Protein AF-A0A7C3MM59-F1 (afdb_monomer)

Foldseek 3Di:
DDPPPPPPPDDFWKKKKKWFALVQAPVSWIKIKIFGWAALLQAKFKDWDAKDADDPQDWDDAFFDIDGDDRIWFTWMAIDGQNGPFGQWIATQLQKIKHKAFAAWPDDADQGFHALRSLRRQLRGQDSFLVRSLVRSLVRCQPTWFHHAPHDPDTHGGWMWMWMHANHWIWTWGDDGSWIFIATDDGMAMFMHADDQFLDTDDIDPCNPVVLVVVVLDVPPDRGTNRSSIHDPDPQPSLGPVQRVLLCVQNPDDHGHDPVSSLQQQQDLDPCRNQADLADPPPDSSRDYSAHQHPIKSQKIWMWTHHDPVQLFFTWIQIWGITSSLTATATDGSLADADVLSNDDDSDQDPSHLNSLVSVLSVLCSVPRVPQSVLSCVLRVVLNVVRVVVSVVLRVVLSPPDDPVSRVSRHVSNNVSVVSSSVSSVVSVVSSVVVD

Sequence (436 aa):
MMTRARADRNTLLGCDTAVVLAPHTRTGATLLAKNSDRPPLECQPLFHAPHRKHRAGSTVHCQYIEIPEAAETAALVGSRPYWLWGFEHGVNEYGVAIGNEAVLTRDELPPVGLLGMDLVRLGLERGRTAREAVETIGELIEHYGQGGSGAHDLDFRYSGGFIIADYAEAYVLESSYRQWVARRVEQCSSISNRLTIGTAYDLASPDVRDYARERGWWDGKEPFDFAAVYSTDASDPLFACARLERSREFISRRGPRGLREMFAMLRDHYESGEIPLIAAPAGSAKSFSLCMHAIQATTASMVAELPDPQSGAPVVMWACLGAPCTGVYFPLYPDALLPPALGVGGERPSHKSPWWRMKEIQDRVAHAPERLAPLVWKHLRPLENAMLEQAAELAERVRSLKGEQRRATLSRFMAQNMVRVMREIARVEATLSNAA

Secondary structure (DSSP, 8-state):
--------------EEEEEE-GGGBSSSSEEEEEEEEE-TT----EEEE--EE--TT-EEE-SS-EEEPPSEE--EEEE--TT-SS-SEEEETTS-EEEEEEE-BSSPPPSSSB-HHHHHHHHHHH-SSHHHHHHHHHHHHHHH-B-S-SSSSS----EEEEEEE-SS-EEEEEEETTEEEEEE-SSEEEE-SS----S--SEE-TTHHHHHHHTTS--SSS---HHHHHB-S-SSGGGHHHHHHHHHHHHHSSS-B-HHHHHHHHT--GGGTTSPPSSPPTT-GGGS-SS-BSSSEEEEEEEEEE--GGG-PPPEEEEEES-GGG---EEE-TTSPPPGGGG---SS--TT-HHHHHHHHHHHHTTSHHHHHHHHHHHHHHHHHHHHHHHHHHHHHHTT--HHHHHHHHHHHHHHHHHHHHHHHHHHHHHHHHH-

Mean predicted aligned error: 4.65 Å

Nearest PDB structures (foldseek):
  5img-assembly1_C  TM=8.308E-01  e=2.124E-19  Companilactobacillus farciminis KCTC 3681 = DSM 20184
  5imh-assembly1_A  TM=7.920E-01  e=2.016E-19  Companilactobacillus farciminis KCTC 3681 = DSM 20184
  4wl2-assembly4_E  TM=5.584E-01  e=6.808E-07  Pectobacterium atrosepticum SCRI1043

Structure (mmCIF, N/CA/C/O backbone):
data_AF-A0A7C3MM59-F1
#
_entry.id   AF-A0A7C3MM59-F1
#
loop_
_atom_site.group_PDB
_atom_site.id
_atom_site.type_symbol
_atom_site.label_atom_id
_atom_site.label_alt_id
_atom_site.label_comp_id
_atom_site.label_asym_id
_atom_site.label_entity_id
_atom_site.label_seq_id
_atom_site.pdbx_PDB_ins_code
_atom_site.Cartn_x
_atom_site.Cartn_y
_atom_site.Cartn_z
_atom_site.occupancy
_atom_site.B_iso_or_equiv
_atom_site.auth_seq_id
_atom_site.auth_comp_id
_atom_site.auth_asym_id
_atom_site.auth_atom_id
_atom_site.pdbx_PDB_model_num
ATOM 1 N N . MET A 1 1 ? 20.698 34.422 6.260 1.00 29.67 1 MET A N 1
ATOM 2 C CA . MET A 1 1 ? 20.821 34.349 4.788 1.00 29.67 1 MET A CA 1
ATOM 3 C C . MET A 1 1 ? 21.630 33.097 4.468 1.00 29.67 1 MET A C 1
ATOM 5 O O . MET A 1 1 ? 22.834 33.167 4.290 1.00 29.67 1 MET A O 1
ATOM 9 N N . MET A 1 2 ? 20.984 31.931 4.564 1.00 26.09 2 MET A N 1
ATOM 10 C CA . MET A 1 2 ? 21.615 30.630 4.330 1.00 26.09 2 MET A CA 1
ATOM 11 C C . MET A 1 2 ? 21.508 30.305 2.845 1.00 26.09 2 MET A C 1
ATOM 13 O O . MET A 1 2 ? 20.418 30.289 2.272 1.00 26.09 2 MET A O 1
ATOM 17 N N . THR A 1 3 ? 22.659 30.097 2.225 1.00 24.69 3 THR A N 1
ATOM 18 C CA . THR A 1 3 ? 22.816 29.575 0.876 1.00 24.69 3 THR A CA 1
ATOM 19 C C . THR A 1 3 ? 22.104 28.228 0.779 1.00 24.69 3 THR A C 1
ATOM 21 O O . THR A 1 3 ? 22.528 27.233 1.359 1.00 24.69 3 THR A O 1
ATOM 24 N N . ARG A 1 4 ? 20.979 28.216 0.052 1.00 31.64 4 ARG A N 1
ATOM 25 C CA . ARG A 1 4 ? 20.306 27.006 -0.423 1.00 31.64 4 ARG A CA 1
ATOM 26 C C . ARG A 1 4 ? 21.309 26.210 -1.254 1.00 31.64 4 ARG A C 1
ATOM 28 O O . ARG A 1 4 ? 21.476 26.486 -2.441 1.00 31.64 4 ARG A O 1
ATOM 35 N N . ALA A 1 5 ? 21.975 25.239 -0.637 1.00 29.53 5 ALA A N 1
ATOM 36 C CA . ALA A 1 5 ? 22.574 24.152 -1.385 1.00 29.53 5 ALA A CA 1
ATOM 37 C C . ALA A 1 5 ? 21.434 23.508 -2.182 1.00 29.53 5 ALA A C 1
ATOM 39 O O . ALA A 1 5 ? 20.448 23.038 -1.610 1.00 29.53 5 ALA A O 1
ATOM 40 N N . ARG A 1 6 ? 21.518 23.597 -3.511 1.00 29.56 6 ARG A N 1
ATOM 41 C CA . ARG A 1 6 ? 20.706 22.796 -4.421 1.00 29.56 6 ARG A CA 1
ATOM 42 C C . ARG A 1 6 ? 21.032 21.339 -4.095 1.00 29.56 6 ARG A C 1
ATOM 44 O O . ARG A 1 6 ? 22.025 20.823 -4.586 1.00 29.56 6 ARG A O 1
ATOM 51 N N . ALA A 1 7 ? 20.248 20.715 -3.218 1.00 31.73 7 ALA A N 1
ATOM 52 C CA . ALA A 1 7 ? 20.138 19.268 -3.215 1.00 31.73 7 ALA A CA 1
ATOM 53 C C . ALA A 1 7 ? 19.715 18.891 -4.636 1.00 31.73 7 ALA A C 1
ATOM 55 O O . ALA A 1 7 ? 18.755 19.477 -5.154 1.00 31.73 7 ALA A O 1
ATOM 56 N N . ASP A 1 8 ? 20.480 18.017 -5.285 1.00 33.28 8 ASP A N 1
ATOM 57 C CA . ASP A 1 8 ? 20.110 17.465 -6.578 1.00 33.28 8 ASP A CA 1
ATOM 58 C C . ASP A 1 8 ? 18.658 16.996 -6.496 1.00 33.28 8 ASP A C 1
ATOM 60 O O . ASP A 1 8 ? 18.303 16.119 -5.713 1.00 33.28 8 ASP A O 1
ATOM 64 N N . ARG A 1 9 ? 17.796 17.635 -7.289 1.00 37.62 9 ARG A N 1
ATOM 65 C CA . ARG A 1 9 ? 16.359 17.343 -7.386 1.00 37.62 9 ARG A CA 1
ATOM 66 C C . ARG A 1 9 ? 16.088 16.034 -8.137 1.00 37.62 9 ARG A C 1
ATOM 68 O O . ARG A 1 9 ? 14.966 15.808 -8.578 1.00 37.62 9 ARG A O 1
ATOM 75 N N . ASN A 1 10 ? 17.108 15.194 -8.295 1.00 39.66 10 ASN A N 1
ATOM 76 C CA . ASN A 1 10 ? 17.026 13.957 -9.041 1.00 39.66 10 ASN A CA 1
ATOM 77 C C . ASN A 1 10 ? 16.714 12.785 -8.105 1.00 39.66 10 ASN A C 1
ATOM 79 O O . ASN A 1 10 ? 17.588 12.166 -7.508 1.00 39.66 10 ASN A O 1
ATOM 83 N N . THR A 1 11 ? 15.414 12.492 -8.070 1.00 52.09 11 THR A N 1
ATOM 84 C CA . THR A 1 11 ? 14.905 11.150 -8.380 1.00 52.09 11 THR A CA 1
ATOM 85 C C . THR A 1 11 ? 15.127 10.065 -7.346 1.00 52.09 11 THR A C 1
ATOM 87 O O . THR A 1 11 ? 15.808 9.090 -7.630 1.00 52.09 11 THR A O 1
ATOM 90 N N . LEU A 1 12 ? 14.517 10.161 -6.169 1.00 54.75 12 LEU A N 1
ATOM 91 C CA . LEU A 1 12 ? 14.593 9.057 -5.220 1.00 54.75 12 LEU A CA 1
ATOM 92 C C . LEU A 1 12 ? 13.267 8.918 -4.465 1.00 54.75 12 LEU A C 1
ATOM 94 O O . LEU A 1 12 ? 12.901 9.764 -3.655 1.00 54.75 12 LEU A O 1
ATOM 98 N N . LEU A 1 13 ? 12.532 7.867 -4.818 1.00 61.72 13 LEU A N 1
ATOM 99 C CA . LEU A 1 13 ? 11.276 7.424 -4.224 1.00 61.72 13 LEU A CA 1
ATOM 100 C C . LEU A 1 13 ? 11.476 5.938 -3.957 1.00 61.72 13 LEU A C 1
ATOM 102 O O . LEU A 1 13 ? 11.539 5.162 -4.910 1.00 61.72 13 LEU A O 1
ATOM 106 N N . GLY A 1 14 ? 11.653 5.555 -2.698 1.00 73.12 14 GLY A N 1
ATOM 107 C CA . GLY A 1 14 ? 11.674 4.147 -2.328 1.00 73.12 14 GLY A CA 1
ATOM 108 C C . GLY A 1 14 ? 10.411 3.789 -1.545 1.00 73.12 14 GLY A C 1
ATOM 109 O O . GLY A 1 14 ? 9.818 4.642 -0.915 1.00 73.12 14 GLY A O 1
ATOM 110 N N . CYS A 1 15 ? 9.942 2.561 -1.598 1.00 90.69 15 CYS A N 1
ATOM 111 C CA . CYS A 1 15 ? 8.829 2.053 -0.820 1.00 90.69 15 CYS A CA 1
ATOM 112 C C . CYS A 1 15 ? 9.197 0.631 -0.404 1.00 90.69 15 CYS A C 1
ATOM 114 O O . CYS A 1 15 ? 9.923 -0.056 -1.118 1.00 90.69 15 CYS A O 1
ATOM 116 N N . ASP A 1 16 ? 8.659 0.169 0.719 1.00 95.38 16 ASP A N 1
ATOM 117 C CA . ASP A 1 16 ? 8.767 -1.238 1.102 1.00 95.38 16 ASP A CA 1
ATOM 118 C C . ASP A 1 16 ? 7.384 -1.767 1.444 1.00 95.38 16 ASP A C 1
ATOM 120 O O . ASP A 1 16 ? 6.620 -1.108 2.161 1.00 95.38 16 ASP A O 1
ATOM 124 N N . THR A 1 17 ? 7.095 -2.976 0.970 1.00 98.06 17 THR A N 1
ATOM 125 C CA . THR A 1 17 ? 5.897 -3.728 1.340 1.00 98.06 17 THR A CA 1
ATOM 126 C C . THR A 1 17 ? 6.287 -5.127 1.755 1.00 98.06 17 THR A C 1
ATOM 128 O O . THR A 1 17 ? 7.068 -5.785 1.074 1.00 98.06 17 THR A O 1
ATOM 131 N N . ALA A 1 18 ? 5.703 -5.610 2.848 1.00 98.44 18 ALA A N 1
ATOM 132 C CA . ALA A 1 18 ? 5.863 -6.983 3.289 1.00 98.44 18 ALA A CA 1
ATOM 133 C C . ALA A 1 18 ? 4.524 -7.616 3.658 1.00 98.44 18 ALA A C 1
ATOM 135 O O . ALA A 1 18 ? 3.590 -6.936 4.076 1.00 98.44 18 ALA A O 1
ATOM 136 N N . VAL A 1 19 ? 4.454 -8.938 3.556 1.00 98.69 19 VAL A N 1
ATOM 137 C CA . VAL A 1 19 ? 3.291 -9.733 3.949 1.00 98.69 19 VAL A CA 1
ATOM 138 C C . VAL A 1 19 ? 3.711 -10.947 4.759 1.00 98.69 19 VAL A C 1
ATOM 140 O O . VAL A 1 19 ? 4.769 -11.529 4.515 1.00 98.69 19 VAL A O 1
ATOM 143 N N . VAL A 1 20 ? 2.869 -11.335 5.713 1.00 98.50 20 VAL A N 1
ATOM 144 C CA . VAL A 1 20 ? 2.999 -12.554 6.516 1.00 98.50 20 VAL A CA 1
ATOM 145 C C . VAL A 1 20 ? 1.630 -13.221 6.579 1.00 98.50 20 VAL A C 1
ATOM 147 O O . VAL A 1 20 ? 0.671 -12.610 7.052 1.00 98.50 20 VAL A O 1
ATOM 150 N N . LEU A 1 21 ? 1.533 -14.453 6.084 1.00 98.31 21 LEU A N 1
ATOM 151 C CA . LEU A 1 21 ? 0.270 -15.185 6.000 1.00 98.31 21 LEU A CA 1
ATOM 152 C C . LEU A 1 21 ? -0.213 -15.656 7.374 1.00 98.31 21 LEU A C 1
ATOM 154 O O . LEU A 1 21 ? 0.590 -15.960 8.257 1.00 98.31 21 LEU A O 1
ATOM 158 N N . ALA A 1 22 ? -1.534 -15.763 7.520 1.00 97.88 22 ALA A N 1
ATOM 159 C CA . ALA A 1 22 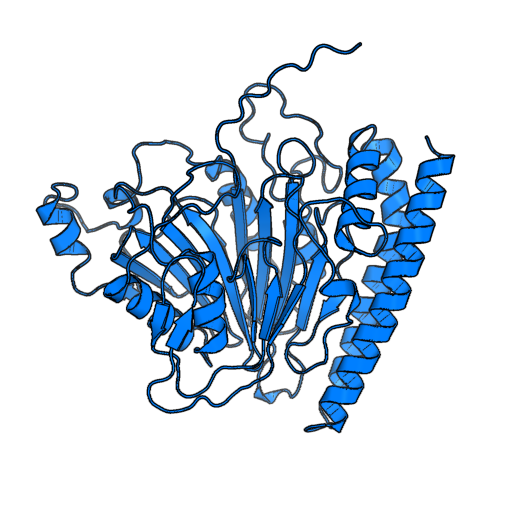? -2.241 -16.118 8.750 1.00 97.88 22 ALA A CA 1
ATOM 160 C C . ALA A 1 22 ? -1.614 -17.254 9.593 1.00 97.88 22 ALA A C 1
ATOM 162 O O . ALA A 1 22 ? -1.488 -17.071 10.806 1.00 97.88 22 ALA A O 1
ATOM 163 N N . PRO A 1 23 ? -1.159 -18.395 9.028 1.00 96.25 23 PRO A N 1
ATOM 164 C CA . PRO A 1 23 ? -0.547 -19.468 9.825 1.00 96.25 23 PRO A CA 1
ATOM 165 C C . PRO A 1 23 ? 0.750 -19.067 10.548 1.00 96.25 23 PRO A C 1
ATOM 167 O O . PRO A 1 23 ? 1.172 -19.741 11.488 1.00 96.25 23 PRO A O 1
ATOM 170 N N . HIS A 1 24 ? 1.390 -17.977 10.121 1.00 95.81 24 HIS A N 1
ATOM 171 C CA . HIS A 1 24 ? 2.663 -17.471 10.640 1.00 95.81 24 HIS A CA 1
ATOM 172 C C . HIS A 1 24 ? 2.495 -16.186 11.458 1.00 95.81 24 HIS A C 1
ATOM 174 O O . HIS A 1 24 ? 3.486 -15.537 11.815 1.00 95.81 24 HIS A O 1
ATOM 180 N N . THR A 1 25 ? 1.259 -15.815 11.793 1.00 96.88 25 THR A N 1
ATOM 181 C CA . THR A 1 25 ? 0.955 -14.645 12.621 1.00 96.88 25 THR A CA 1
ATOM 182 C C . THR A 1 25 ? 0.374 -15.038 13.974 1.00 96.88 25 THR A C 1
ATOM 184 O O . THR A 1 25 ? -0.118 -16.142 14.190 1.00 96.88 25 THR A O 1
ATOM 187 N N . ARG A 1 26 ? 0.470 -14.123 14.942 1.00 94.81 26 ARG A N 1
ATOM 188 C CA . ARG A 1 26 ? 0.041 -14.363 16.328 1.00 94.81 26 ARG A CA 1
ATOM 189 C C . ARG A 1 26 ? -1.481 -14.410 16.462 1.00 94.81 26 ARG A C 1
ATOM 191 O O . ARG A 1 26 ? -1.984 -15.101 17.340 1.00 94.81 26 ARG A O 1
ATOM 198 N N . THR A 1 27 ? -2.189 -13.647 15.633 1.00 92.62 27 THR A N 1
ATOM 199 C CA . THR A 1 27 ? -3.653 -13.521 15.669 1.00 92.62 27 THR A CA 1
ATOM 200 C C . THR A 1 27 ? -4.351 -14.478 14.707 1.00 92.62 27 THR A C 1
ATOM 202 O O . THR A 1 27 ? -5.573 -14.580 14.748 1.00 92.62 27 THR A O 1
ATOM 205 N N . GLY A 1 28 ? -3.601 -15.191 13.857 1.00 96.00 28 GLY A N 1
ATOM 206 C CA . GLY A 1 28 ? -4.176 -16.018 12.799 1.00 96.00 28 GLY A CA 1
ATOM 207 C C . GLY A 1 28 ? -4.802 -15.199 11.669 1.00 96.00 28 GLY A C 1
ATOM 208 O O . GLY A 1 28 ? -5.587 -15.744 10.907 1.00 96.00 28 GLY A O 1
ATOM 209 N N . ALA A 1 29 ? -4.494 -13.903 11.569 1.00 97.81 29 ALA A N 1
ATOM 210 C CA . ALA A 1 29 ? -4.872 -13.030 10.459 1.00 97.81 29 ALA A CA 1
ATOM 211 C C . ALA A 1 29 ? -3.665 -12.801 9.540 1.00 97.81 29 ALA A C 1
ATOM 213 O O . ALA A 1 29 ? -2.535 -12.720 10.026 1.00 97.81 29 ALA A O 1
ATOM 214 N N . THR A 1 30 ? -3.875 -12.666 8.233 1.00 98.81 30 THR A N 1
ATOM 215 C CA . THR A 1 30 ? -2.794 -12.259 7.322 1.00 98.81 30 THR A CA 1
ATOM 216 C C . THR A 1 30 ? -2.470 -10.785 7.554 1.00 98.81 30 THR A C 1
ATOM 218 O O . THR A 1 30 ? -3.370 -9.963 7.731 1.00 98.81 30 THR A O 1
ATOM 221 N N . LEU A 1 31 ? -1.179 -10.449 7.597 1.00 98.81 31 LEU A N 1
ATOM 222 C CA . LEU A 1 31 ? -0.695 -9.090 7.832 1.00 98.81 31 LEU A CA 1
ATOM 223 C C . LEU A 1 31 ? 0.030 -8.572 6.593 1.00 98.81 31 LEU A C 1
ATOM 225 O O . LEU A 1 31 ? 1.023 -9.174 6.192 1.00 98.81 31 LEU A O 1
ATOM 229 N N . LEU A 1 32 ? -0.411 -7.443 6.034 1.00 98.88 32 LEU A N 1
ATOM 230 C CA . LEU A 1 32 ? 0.298 -6.719 4.970 1.00 98.88 32 LEU A CA 1
ATOM 231 C C . LEU A 1 32 ? 0.741 -5.358 5.499 1.00 98.88 32 LEU A C 1
ATOM 233 O O . LEU A 1 32 ? -0.075 -4.603 6.007 1.00 98.88 32 LEU A O 1
ATOM 237 N N . ALA A 1 33 ? 2.020 -5.035 5.386 1.00 98.75 33 ALA A N 1
ATOM 238 C CA . ALA A 1 33 ? 2.631 -3.822 5.913 1.00 98.75 33 ALA A CA 1
ATOM 239 C C . ALA A 1 33 ? 3.287 -3.032 4.785 1.00 98.75 33 ALA A C 1
ATOM 241 O O . ALA A 1 33 ? 3.997 -3.628 3.980 1.00 98.75 33 ALA A O 1
ATOM 242 N N . LYS A 1 34 ? 3.090 -1.713 4.746 1.00 98.31 34 LYS A N 1
ATOM 243 C CA . LYS A 1 34 ? 3.653 -0.852 3.708 1.00 98.31 34 LYS A CA 1
ATOM 244 C C . LYS A 1 34 ? 4.087 0.513 4.224 1.00 98.31 34 LYS A C 1
ATOM 246 O O . LYS A 1 34 ? 3.311 1.190 4.894 1.00 98.31 34 LYS A O 1
ATOM 251 N N . ASN A 1 35 ? 5.269 0.949 3.795 1.00 97.75 35 ASN A N 1
ATOM 252 C CA . ASN A 1 35 ? 5.660 2.357 3.762 1.00 97.75 35 ASN A CA 1
ATOM 253 C C . ASN A 1 35 ? 5.582 2.894 2.328 1.00 97.75 35 ASN A C 1
ATOM 255 O O . ASN A 1 35 ? 5.996 2.233 1.373 1.00 97.75 35 ASN A O 1
ATOM 259 N N . SER A 1 36 ? 5.044 4.104 2.197 1.00 95.44 36 SER A N 1
ATOM 260 C CA . SER A 1 36 ? 5.027 4.884 0.963 1.00 95.44 36 SER A CA 1
ATOM 261 C C . SER A 1 36 ? 5.984 6.063 1.107 1.00 95.44 36 SER A C 1
ATOM 263 O O . SER A 1 36 ? 5.619 7.057 1.753 1.00 95.44 36 SER A O 1
ATOM 265 N N . ASP A 1 37 ? 7.179 5.991 0.509 1.00 92.88 37 ASP A N 1
ATOM 266 C CA . ASP A 1 37 ? 8.097 7.133 0.504 1.00 92.88 37 ASP A CA 1
ATOM 267 C C . ASP A 1 37 ? 7.927 7.960 -0.764 1.00 92.88 37 ASP A C 1
ATOM 269 O O . ASP A 1 37 ? 7.990 7.495 -1.907 1.00 92.88 37 ASP A O 1
ATOM 273 N N . ARG A 1 38 ? 7.626 9.231 -0.526 1.00 91.25 38 ARG A N 1
ATOM 274 C CA . ARG A 1 38 ? 7.250 10.206 -1.545 1.00 91.25 38 ARG A CA 1
ATOM 275 C C . ARG A 1 38 ? 7.969 11.528 -1.257 1.00 91.25 38 ARG A C 1
ATOM 277 O O . ARG A 1 38 ? 8.642 11.635 -0.220 1.00 91.25 38 ARG A O 1
ATOM 284 N N . PRO A 1 39 ? 7.882 12.553 -2.128 1.00 90.50 39 PRO A N 1
ATOM 285 C CA . PRO A 1 39 ? 8.452 13.856 -1.810 1.00 90.50 39 PRO A CA 1
ATOM 286 C C . PRO A 1 39 ? 7.933 14.344 -0.445 1.00 90.50 39 PRO A C 1
ATOM 288 O O . PRO A 1 39 ? 6.733 14.245 -0.193 1.00 90.50 39 PRO A O 1
ATOM 291 N N . PRO A 1 40 ? 8.781 14.891 0.450 1.00 89.75 40 PRO A N 1
ATOM 292 C CA . PRO A 1 40 ? 8.385 15.149 1.838 1.00 89.75 40 PRO A CA 1
ATOM 293 C C . PRO A 1 40 ? 7.151 16.038 2.024 1.00 89.75 40 PRO A C 1
ATOM 295 O O . PRO A 1 40 ? 6.497 15.963 3.056 1.00 89.75 40 PRO A O 1
ATOM 298 N N . LEU A 1 41 ? 6.838 16.900 1.055 1.00 91.75 41 LEU A N 1
ATOM 299 C CA . LEU A 1 41 ? 5.694 17.816 1.100 1.00 91.75 41 LEU A CA 1
ATOM 300 C C . LEU A 1 41 ? 4.448 17.265 0.389 1.00 91.75 41 LEU A C 1
ATOM 302 O O . LEU A 1 41 ? 3.453 17.971 0.246 1.00 91.75 41 LEU A O 1
ATOM 306 N N . GLU A 1 42 ? 4.484 16.012 -0.052 1.00 93.00 42 GLU A N 1
ATOM 307 C CA . GLU A 1 42 ? 3.364 15.378 -0.727 1.00 93.00 42 GLU A CA 1
ATOM 308 C C . GLU A 1 42 ? 2.393 14.782 0.293 1.00 93.00 42 GLU A C 1
ATOM 310 O O . GLU A 1 42 ? 2.519 13.644 0.742 1.00 93.00 42 GLU A O 1
ATOM 315 N N . CYS A 1 43 ? 1.421 15.605 0.685 1.00 95.56 43 CYS A N 1
ATOM 316 C CA . CYS A 1 43 ? 0.362 15.225 1.608 1.00 95.56 43 CYS A CA 1
ATOM 317 C C . CYS A 1 43 ? -0.399 13.981 1.127 1.00 95.56 43 CYS A C 1
ATOM 319 O O . CYS A 1 43 ? -0.777 13.908 -0.044 1.00 95.56 43 CYS A O 1
ATOM 321 N N . GLN A 1 44 ? -0.681 13.062 2.055 1.00 96.81 44 GLN A N 1
ATOM 322 C CA . GLN A 1 44 ? -1.373 11.797 1.795 1.00 96.81 44 GLN A CA 1
ATOM 323 C C . GLN A 1 44 ? -2.741 11.739 2.509 1.00 96.81 44 GLN A C 1
ATOM 325 O O . GLN A 1 44 ? -2.873 11.051 3.530 1.00 96.81 44 GLN A O 1
ATOM 330 N N . PRO A 1 45 ? -3.765 12.501 2.070 1.00 97.25 45 PRO A N 1
ATOM 331 C CA . PRO A 1 45 ? -5.108 12.371 2.628 1.00 97.25 45 PRO A CA 1
ATOM 332 C C . PRO A 1 45 ? -5.655 10.956 2.409 1.00 97.25 45 PRO A C 1
ATOM 334 O O . PRO A 1 45 ? -5.441 10.331 1.370 1.00 97.25 45 PRO A O 1
ATOM 337 N N . LEU A 1 46 ? -6.405 10.460 3.390 1.00 98.19 46 LEU A N 1
ATOM 338 C CA . LEU A 1 46 ? -7.091 9.182 3.263 1.00 98.19 46 LEU A CA 1
ATOM 339 C C . LEU A 1 46 ? -8.362 9.353 2.440 1.00 98.19 46 LEU A C 1
ATOM 341 O O . LEU A 1 46 ? -9.082 10.347 2.559 1.00 98.19 46 LEU A O 1
ATOM 345 N N . PHE A 1 47 ? -8.657 8.348 1.632 1.00 97.94 47 PHE A N 1
ATOM 346 C CA . PHE A 1 47 ? -9.838 8.308 0.794 1.00 97.94 47 PHE A CA 1
ATOM 347 C C . PHE A 1 47 ? -10.666 7.068 1.112 1.00 97.94 47 PHE A C 1
ATOM 349 O O . PHE A 1 47 ? -10.130 5.992 1.370 1.00 97.94 47 PHE A O 1
ATOM 356 N N . HIS A 1 48 ? -11.985 7.236 1.093 1.00 97.31 48 HIS A N 1
ATOM 357 C CA . HIS A 1 48 ? -12.959 6.165 1.251 1.00 97.31 48 HIS A CA 1
ATOM 358 C C . HIS A 1 48 ? -13.959 6.237 0.105 1.00 97.31 48 HIS A C 1
ATOM 360 O O . HIS A 1 48 ? -14.467 7.316 -0.212 1.00 97.31 48 HIS A O 1
ATOM 366 N N . ALA A 1 49 ? -14.247 5.085 -0.490 1.00 95.69 49 ALA A N 1
ATOM 367 C CA . ALA A 1 49 ? -15.346 4.920 -1.427 1.00 95.69 49 ALA A CA 1
ATOM 368 C C . ALA A 1 49 ? -16.314 3.876 -0.868 1.00 95.69 49 ALA A C 1
ATOM 370 O O . ALA A 1 49 ? -15.869 2.834 -0.389 1.00 95.69 49 ALA A O 1
ATOM 371 N N . PRO A 1 50 ? -17.634 4.123 -0.917 1.00 95.62 50 PRO A N 1
ATOM 372 C CA . PRO A 1 50 ? -18.607 3.095 -0.600 1.00 95.62 50 PRO A CA 1
ATOM 373 C C . PRO A 1 50 ? -18.737 2.110 -1.763 1.00 95.62 50 PRO A C 1
ATOM 375 O O . PRO A 1 50 ? -18.471 2.462 -2.913 1.00 95.62 50 PRO A O 1
ATOM 378 N N . HIS A 1 51 ? -19.273 0.934 -1.456 1.00 96.25 51 HIS A N 1
ATOM 379 C CA . HIS A 1 51 ? -19.722 -0.034 -2.441 1.00 96.25 51 HIS A CA 1
ATOM 380 C C . HIS A 1 51 ? -20.724 0.608 -3.409 1.00 96.25 51 HIS A C 1
ATOM 382 O O . HIS A 1 51 ? -21.646 1.318 -2.981 1.00 96.25 51 HIS A O 1
ATOM 388 N N . ARG A 1 52 ? -20.568 0.365 -4.714 1.00 97.12 52 ARG A N 1
ATOM 389 C CA . ARG A 1 52 ? -21.429 0.943 -5.757 1.00 97.12 52 ARG A CA 1
ATOM 390 C C . ARG A 1 52 ? -21.703 -0.052 -6.871 1.00 97.12 52 ARG A C 1
ATOM 392 O O . ARG A 1 52 ? -20.825 -0.798 -7.275 1.00 97.12 52 ARG A O 1
ATOM 399 N N . LYS A 1 53 ? -22.918 0.021 -7.413 1.00 98.12 53 LYS A N 1
ATOM 400 C CA . LYS A 1 53 ? -23.286 -0.576 -8.700 1.00 98.12 53 LYS A CA 1
ATOM 401 C C . LYS A 1 53 ? -23.340 0.517 -9.750 1.00 98.12 53 LYS A C 1
ATOM 403 O O . LYS A 1 53 ? -23.912 1.582 -9.498 1.00 98.12 53 LYS A O 1
ATOM 408 N N . HIS A 1 54 ? -22.780 0.238 -10.914 1.00 97.81 54 HIS A N 1
ATOM 409 C CA . HIS A 1 54 ? -22.657 1.197 -12.005 1.00 97.81 54 HIS A CA 1
ATOM 410 C C . HIS A 1 54 ? -23.600 0.842 -13.150 1.00 97.81 54 HIS A C 1
ATOM 412 O O . HIS A 1 54 ? -24.101 -0.279 -13.258 1.00 97.81 54 HIS A O 1
ATOM 418 N N . ARG A 1 55 ? -23.907 1.829 -13.994 1.00 97.69 55 ARG A N 1
ATOM 419 C CA . ARG A 1 55 ? -24.741 1.593 -15.177 1.00 97.69 55 ARG A CA 1
ATOM 420 C C . ARG A 1 55 ? -23.908 0.874 -16.238 1.00 97.69 55 ARG A C 1
ATOM 422 O O . ARG A 1 55 ? -22.711 1.109 -16.362 1.00 97.69 55 ARG A O 1
ATOM 429 N N . ALA A 1 56 ? -24.551 0.019 -17.028 1.00 96.75 56 ALA A N 1
ATOM 430 C CA . ALA A 1 56 ? -23.884 -0.623 -18.156 1.00 96.75 56 ALA A CA 1
ATOM 431 C C . ALA A 1 56 ? -23.328 0.436 -19.126 1.00 96.75 56 ALA A C 1
ATOM 433 O O . ALA A 1 56 ? -24.021 1.403 -19.448 1.00 96.75 56 ALA A O 1
ATOM 434 N N . GLY A 1 57 ? -22.084 0.249 -19.572 1.00 96.44 57 GLY A N 1
ATOM 435 C CA . GLY A 1 57 ? -21.386 1.190 -20.453 1.00 96.44 57 GLY A CA 1
ATOM 436 C C . GLY A 1 57 ? -20.824 2.436 -19.758 1.00 96.44 57 GLY A C 1
ATOM 437 O O . GLY A 1 57 ? -20.348 3.332 -20.448 1.00 96.44 57 GLY A O 1
ATOM 438 N N . SER A 1 58 ? -20.879 2.521 -18.424 1.00 97.88 58 SER A N 1
ATOM 439 C CA . SER A 1 58 ? -20.165 3.563 -17.680 1.00 97.88 58 SER A CA 1
ATOM 440 C C . SER A 1 58 ? -18.647 3.435 -17.835 1.00 97.88 58 SER A C 1
ATOM 442 O O . SER A 1 58 ? -18.115 2.358 -18.109 1.00 97.88 58 SER A O 1
ATOM 444 N N . THR A 1 59 ? -17.959 4.550 -17.625 1.00 98.38 59 THR A N 1
ATOM 445 C CA . THR A 1 59 ? -16.502 4.673 -17.651 1.00 98.38 59 THR A CA 1
ATOM 446 C C . THR A 1 59 ? -15.999 5.297 -16.355 1.00 98.38 59 THR A C 1
ATOM 448 O O . THR A 1 59 ? -16.764 5.910 -15.601 1.00 98.38 59 THR A O 1
ATOM 451 N N . VAL A 1 60 ? -14.705 5.136 -16.095 1.00 98.38 60 VAL A N 1
ATOM 452 C CA . VAL A 1 60 ? -14.002 5.765 -14.981 1.00 98.38 60 VAL A CA 1
ATOM 453 C C . VAL A 1 60 ? -12.768 6.491 -15.498 1.00 98.38 60 VAL A C 1
ATOM 455 O O . VAL A 1 60 ? -11.967 5.939 -16.252 1.00 98.38 60 VAL A O 1
ATOM 458 N N . HIS A 1 61 ? -12.621 7.751 -15.089 1.00 98.19 61 HIS A N 1
ATOM 459 C CA . HIS A 1 61 ? -11.408 8.523 -15.326 1.00 98.19 61 HIS A CA 1
ATOM 460 C C . HIS A 1 61 ? -10.383 8.176 -14.243 1.00 98.19 61 HIS A C 1
ATOM 462 O O . HIS A 1 61 ? -10.553 8.562 -13.082 1.00 98.19 61 HIS A O 1
ATOM 468 N N . CYS A 1 62 ? -9.345 7.438 -14.636 1.00 98.38 62 CYS A N 1
ATOM 469 C CA . CYS A 1 62 ? -8.130 7.230 -13.851 1.00 98.38 62 CYS A CA 1
ATOM 470 C C . CYS A 1 62 ? -7.255 8.497 -13.912 1.00 98.38 62 CYS A C 1
ATOM 472 O O . CYS A 1 62 ? -7.729 9.559 -14.322 1.00 98.38 62 CYS A O 1
ATOM 474 N N . GLN A 1 63 ? -5.980 8.429 -13.512 1.00 97.75 63 GLN A N 1
ATOM 475 C CA . GLN A 1 63 ? -5.148 9.634 -13.475 1.00 97.75 63 GLN A CA 1
ATOM 476 C C . GLN A 1 63 ? -4.943 10.265 -14.859 1.00 97.75 63 GLN A C 1
ATOM 478 O O . GLN A 1 63 ? -5.047 11.484 -15.004 1.00 97.75 63 GLN A O 1
ATOM 483 N N . TYR A 1 64 ? -4.631 9.441 -15.862 1.00 98.19 64 TYR A N 1
ATOM 484 C CA . TYR A 1 64 ? -4.266 9.919 -17.201 1.00 98.19 64 TYR A CA 1
ATOM 485 C C . TYR A 1 64 ? -5.154 9.399 -18.324 1.00 98.19 64 TYR A C 1
ATOM 487 O O . TYR A 1 64 ? -5.151 9.976 -19.411 1.00 98.19 64 TYR A O 1
ATOM 495 N N . ILE A 1 65 ? -5.891 8.315 -18.088 1.00 98.44 65 ILE A N 1
ATOM 496 C CA . ILE A 1 65 ? -6.723 7.674 -19.103 1.00 98.44 65 ILE A CA 1
ATOM 497 C C . ILE A 1 65 ? -8.119 7.382 -18.561 1.00 98.44 65 ILE A C 1
ATOM 499 O O . ILE A 1 65 ? -8.350 7.347 -17.353 1.00 98.44 65 ILE A O 1
ATOM 503 N N . GLU A 1 66 ? -9.047 7.156 -19.478 1.00 98.56 66 GLU A N 1
ATOM 504 C CA . GLU A 1 66 ? -10.402 6.712 -19.184 1.00 98.56 66 GLU A CA 1
ATOM 505 C C . GLU A 1 66 ? -10.559 5.259 -19.633 1.00 98.56 66 GLU A C 1
ATOM 507 O O . GLU A 1 66 ? -10.145 4.902 -20.738 1.00 98.56 66 GLU A O 1
ATOM 512 N N . ILE A 1 67 ? -11.143 4.425 -18.773 1.00 98.62 67 ILE A N 1
ATOM 513 C CA . ILE A 1 67 ? -11.382 3.003 -19.049 1.00 98.62 67 ILE A CA 1
ATOM 514 C C . ILE A 1 67 ? -12.846 2.635 -18.761 1.00 98.62 67 ILE A C 1
ATOM 516 O O . ILE A 1 67 ? -13.526 3.357 -18.024 1.00 98.62 67 ILE A O 1
ATOM 520 N N . PRO A 1 68 ? -13.358 1.510 -19.292 1.00 98.38 68 PRO A N 1
ATOM 521 C CA . PRO A 1 68 ? -14.659 0.980 -18.904 1.00 98.38 68 PRO A CA 1
ATOM 522 C C . PRO A 1 68 ? -14.746 0.747 -17.392 1.00 98.38 68 PRO A C 1
ATOM 524 O O . PRO A 1 68 ? -13.815 0.230 -16.760 1.00 98.38 68 PRO A O 1
ATOM 527 N N . GLU A 1 69 ? -15.883 1.124 -16.816 1.00 98.00 69 GLU A N 1
ATOM 528 C CA . GLU A 1 69 ? -16.168 0.896 -15.406 1.00 98.00 69 GLU A CA 1
ATOM 529 C C . GLU A 1 69 ? -16.650 -0.543 -15.172 1.00 98.00 69 GLU A C 1
ATOM 531 O O . GLU A 1 69 ? -17.323 -1.141 -16.017 1.00 98.00 69 GLU A O 1
ATOM 536 N N . ALA A 1 70 ? -16.315 -1.103 -14.010 1.00 97.56 70 ALA A N 1
ATOM 537 C CA . ALA A 1 70 ? -16.842 -2.391 -13.578 1.00 97.56 70 ALA A CA 1
ATOM 538 C C . ALA A 1 70 ? -18.340 -2.285 -13.246 1.00 97.56 70 ALA A C 1
ATOM 540 O O . ALA A 1 70 ? -18.833 -1.246 -12.817 1.00 97.56 70 ALA A O 1
ATOM 541 N N . ALA A 1 71 ? -19.092 -3.378 -13.388 1.00 97.69 71 ALA A N 1
ATOM 542 C CA . ALA A 1 71 ? -20.520 -3.372 -13.047 1.00 97.69 71 ALA A CA 1
ATOM 543 C C . ALA A 1 71 ? -20.776 -3.060 -11.557 1.00 97.69 71 ALA A C 1
ATOM 545 O O . ALA A 1 71 ? -21.806 -2.484 -11.197 1.00 97.69 71 ALA A O 1
ATOM 546 N N . GLU A 1 72 ? -19.836 -3.439 -10.695 1.00 98.12 72 GLU A N 1
ATOM 547 C CA . GLU A 1 72 ? -19.880 -3.256 -9.251 1.00 98.12 72 GLU A CA 1
ATOM 548 C C . GLU A 1 72 ? -18.464 -2.975 -8.740 1.00 98.12 72 GLU A C 1
ATOM 550 O O . GLU A 1 72 ? -17.507 -3.584 -9.215 1.00 98.12 72 GLU A O 1
ATOM 555 N N . THR A 1 73 ? -18.339 -2.052 -7.788 1.00 98.31 73 THR A N 1
ATOM 556 C CA . THR A 1 73 ? -17.078 -1.715 -7.120 1.00 98.31 73 THR A CA 1
ATOM 557 C C . THR A 1 73 ? -17.226 -1.855 -5.612 1.00 98.31 73 THR A C 1
ATOM 559 O O . THR A 1 73 ? -18.218 -1.383 -5.047 1.00 98.31 73 THR A O 1
ATOM 562 N N . ALA A 1 74 ? -16.229 -2.457 -4.968 1.00 98.19 74 ALA A N 1
ATOM 563 C CA . ALA A 1 74 ? -16.159 -2.673 -3.530 1.00 98.19 74 ALA A CA 1
ATOM 564 C C . ALA A 1 74 ? -16.094 -1.360 -2.732 1.00 98.19 74 ALA A C 1
ATOM 566 O O . ALA A 1 74 ? -15.553 -0.354 -3.199 1.00 98.19 74 ALA A O 1
ATOM 567 N N . ALA A 1 75 ? -16.590 -1.380 -1.493 1.00 97.44 75 ALA A N 1
ATOM 568 C CA . ALA A 1 75 ? -16.209 -0.374 -0.510 1.00 97.44 75 ALA A CA 1
ATOM 569 C C . ALA A 1 75 ? -14.728 -0.534 -0.146 1.00 97.44 75 ALA A C 1
ATOM 571 O O . ALA A 1 75 ? -14.230 -1.651 -0.001 1.00 97.44 75 ALA A O 1
ATOM 572 N N . LEU A 1 76 ? -14.022 0.581 0.023 1.00 98.25 76 LEU A N 1
ATOM 573 C CA . LEU A 1 76 ? -12.592 0.569 0.316 1.00 98.25 76 LEU A CA 1
ATOM 574 C C . LEU A 1 76 ? -12.135 1.795 1.098 1.00 98.25 76 LEU A C 1
ATOM 576 O O . LEU A 1 76 ? -12.806 2.828 1.141 1.00 98.25 76 LEU A O 1
ATOM 580 N N . VAL A 1 77 ? -10.951 1.681 1.692 1.00 98.62 77 VAL A N 1
ATOM 581 C CA . VAL A 1 77 ? -10.214 2.796 2.286 1.00 98.62 77 VAL A CA 1
ATOM 582 C C . VAL A 1 77 ? -8.740 2.694 1.904 1.00 98.62 77 VAL A C 1
ATOM 584 O O . VAL A 1 77 ? -8.167 1.608 1.920 1.00 98.62 77 VAL A O 1
ATOM 587 N N . GLY A 1 78 ? -8.122 3.820 1.558 1.00 98.44 78 GLY A N 1
ATOM 588 C CA . GLY A 1 78 ? -6.726 3.857 1.131 1.00 98.44 78 GLY A CA 1
ATOM 589 C C . GLY A 1 78 ? -6.078 5.225 1.298 1.00 98.44 78 GLY A C 1
ATOM 590 O O . GLY A 1 78 ? -6.743 6.215 1.616 1.00 98.44 78 GLY A O 1
ATOM 591 N N . SER A 1 79 ? -4.764 5.267 1.101 1.00 98.12 79 SER A N 1
ATOM 592 C CA . SER A 1 79 ? -3.947 6.481 1.129 1.00 98.12 79 SER A CA 1
ATOM 593 C C . SER A 1 79 ? -3.531 6.877 -0.284 1.00 98.12 79 SER A C 1
ATOM 595 O O . SER A 1 79 ? -3.209 6.007 -1.095 1.00 98.12 79 SER A O 1
ATOM 597 N N . ARG A 1 80 ? -3.549 8.179 -0.587 1.00 95.62 80 ARG A N 1
ATOM 598 C CA . ARG A 1 80 ? -3.137 8.714 -1.890 1.00 95.62 80 ARG A CA 1
ATOM 599 C C . ARG A 1 80 ? -2.449 10.066 -1.778 1.00 95.62 80 ARG A C 1
ATOM 601 O O . ARG A 1 80 ? -2.888 10.865 -0.945 1.00 95.62 80 ARG A O 1
ATOM 608 N N . PRO A 1 81 ? -1.483 10.388 -2.660 1.00 96.19 81 PRO A N 1
ATOM 609 C CA . PRO A 1 81 ? -1.038 11.757 -2.854 1.00 96.19 81 PRO A CA 1
ATOM 610 C C . PRO A 1 81 ? -2.231 12.666 -3.126 1.00 96.19 81 PRO A C 1
ATOM 612 O O . PRO A 1 81 ? -3.152 12.297 -3.856 1.00 96.19 81 PRO A O 1
ATOM 615 N N . TYR A 1 82 ? -2.215 13.875 -2.571 1.00 97.19 82 TYR A N 1
ATOM 616 C CA . TYR A 1 82 ? -3.341 14.810 -2.664 1.00 97.19 82 TYR A CA 1
ATOM 617 C C . TYR A 1 82 ? -3.795 15.135 -4.102 1.00 97.19 82 TYR A C 1
ATOM 619 O O . TYR A 1 82 ? -4.924 15.589 -4.288 1.00 97.19 82 TYR A O 1
ATOM 627 N N . TRP A 1 83 ? -2.922 14.939 -5.094 1.00 96.44 83 TRP A N 1
ATOM 628 C CA . TRP A 1 83 ? -3.153 15.233 -6.509 1.00 96.44 83 TRP A CA 1
ATOM 629 C C . TRP A 1 83 ? -3.471 13.992 -7.357 1.00 96.44 83 TRP A C 1
ATOM 631 O O . TRP A 1 83 ? -3.878 14.153 -8.507 1.00 96.44 83 TRP A O 1
ATOM 641 N N . LEU A 1 84 ? -3.306 12.779 -6.810 1.00 97.00 84 LEU A N 1
ATOM 642 C CA . LEU A 1 84 ? -3.550 11.532 -7.534 1.00 97.00 84 LEU A CA 1
ATOM 643 C C . LEU A 1 84 ? -4.980 11.008 -7.364 1.00 97.00 84 LEU A C 1
ATOM 645 O O . LEU A 1 84 ? -5.625 11.168 -6.324 1.00 97.00 84 LEU A O 1
ATOM 649 N N . TRP A 1 85 ? -5.461 10.315 -8.396 1.00 98.00 85 TRP A N 1
ATOM 650 C CA . TRP A 1 85 ? -6.710 9.557 -8.359 1.00 98.00 85 TRP A CA 1
ATOM 651 C C . TRP A 1 85 ? -6.577 8.221 -7.607 1.00 98.00 85 TRP A C 1
ATOM 653 O O . TRP A 1 85 ? -7.446 7.903 -6.779 1.00 98.00 85 TRP A O 1
ATOM 663 N N . GLY A 1 86 ? -5.520 7.463 -7.915 1.00 98.06 86 GLY A N 1
ATOM 664 C CA . GLY A 1 86 ? -5.207 6.144 -7.361 1.00 98.06 86 GLY A CA 1
ATOM 665 C C . GLY A 1 86 ? -4.572 6.170 -5.966 1.00 98.06 86 GLY A C 1
ATOM 666 O O . GLY A 1 86 ? -4.399 7.238 -5.385 1.00 98.06 86 GLY A O 1
ATOM 667 N N . PHE A 1 87 ? -4.236 4.998 -5.417 1.00 98.50 87 PHE A N 1
ATOM 668 C CA . PHE A 1 87 ? -3.710 4.829 -4.052 1.00 98.50 87 PHE A CA 1
ATOM 669 C C . PHE A 1 87 ? -2.284 4.280 -4.016 1.00 98.50 87 PHE A C 1
ATOM 671 O O . PHE A 1 87 ? -1.923 3.448 -4.832 1.00 98.50 87 PHE A O 1
ATOM 678 N N . GLU A 1 88 ? -1.514 4.646 -2.995 1.00 97.88 88 GLU A N 1
ATOM 679 C CA . GLU A 1 88 ? -0.255 3.953 -2.651 1.00 97.88 88 GLU A CA 1
ATOM 680 C C . GLU A 1 88 ? -0.529 2.616 -1.950 1.00 97.88 88 GLU A C 1
ATOM 682 O O . GLU A 1 88 ? 0.274 1.681 -1.967 1.00 97.88 88 GLU A O 1
ATOM 687 N N . HIS A 1 89 ? -1.659 2.555 -1.243 1.00 98.81 89 HIS A N 1
ATOM 688 C CA . HIS A 1 89 ? -2.146 1.371 -0.555 1.00 98.81 89 HIS A CA 1
ATOM 689 C C . HIS A 1 89 ? -3.581 1.514 -0.086 1.00 98.81 89 HIS A C 1
ATOM 691 O O . HIS A 1 89 ? -4.084 2.623 0.112 1.00 98.81 89 HIS A O 1
ATOM 697 N N . GLY A 1 90 ? -4.205 0.375 0.190 1.00 98.75 90 GLY A N 1
ATOM 698 C CA . GLY A 1 90 ? -5.489 0.336 0.864 1.00 98.75 90 GLY A CA 1
ATOM 699 C C . GLY A 1 90 ? -5.982 -1.074 1.136 1.00 98.75 90 GLY A C 1
ATOM 700 O O . GLY A 1 90 ? -5.292 -2.061 0.869 1.00 98.75 90 GLY A O 1
ATOM 701 N N . VAL A 1 91 ? -7.203 -1.132 1.660 1.00 98.88 91 VAL A N 1
ATOM 702 C CA . VAL A 1 91 ? -7.963 -2.360 1.903 1.00 98.88 91 VAL A CA 1
ATOM 703 C C . VAL A 1 91 ? -9.409 -2.194 1.442 1.00 98.88 91 VAL A C 1
ATOM 705 O O . VAL A 1 91 ? -9.951 -1.084 1.498 1.00 98.88 91 VAL A O 1
ATOM 708 N N . ASN A 1 92 ? -10.054 -3.284 1.031 1.00 98.75 92 ASN A N 1
ATOM 709 C CA . ASN A 1 92 ? -11.475 -3.296 0.676 1.00 98.75 92 ASN A CA 1
ATOM 710 C C . ASN A 1 92 ? -12.341 -4.099 1.666 1.00 98.75 92 ASN A C 1
ATOM 712 O O . ASN A 1 92 ? -11.833 -4.763 2.571 1.00 98.75 92 ASN A O 1
ATOM 716 N N . GLU A 1 93 ? -13.663 -4.018 1.502 1.00 97.06 93 GLU A N 1
ATOM 717 C CA . GLU A 1 93 ? -14.662 -4.708 2.342 1.00 97.06 93 GLU A CA 1
ATOM 718 C C . GLU A 1 93 ? -14.557 -6.239 2.321 1.00 97.06 93 GLU A C 1
ATOM 720 O O . GLU A 1 93 ? -14.977 -6.904 3.266 1.00 97.06 93 GLU A O 1
ATOM 725 N N . TYR A 1 94 ? -13.964 -6.807 1.269 1.00 97.88 94 TYR A N 1
ATOM 726 C CA . TYR A 1 94 ? -13.777 -8.250 1.121 1.00 97.88 94 TYR A CA 1
ATOM 727 C C . TYR A 1 94 ? -12.504 -8.766 1.804 1.00 97.88 94 TYR A C 1
ATOM 729 O O . TYR A 1 94 ? -12.265 -9.970 1.827 1.00 97.88 94 TYR A O 1
ATOM 737 N N . GLY A 1 95 ? -11.701 -7.876 2.394 1.00 98.44 95 GLY A N 1
ATOM 738 C CA . GLY A 1 95 ? -10.453 -8.250 3.052 1.00 98.44 95 GLY A CA 1
ATOM 739 C C . GLY A 1 95 ? -9.283 -8.420 2.095 1.00 98.44 95 GLY A C 1
ATOM 740 O O . GLY A 1 95 ? -8.343 -9.129 2.435 1.00 98.44 95 GLY A O 1
ATOM 741 N N . VAL A 1 96 ? -9.313 -7.757 0.937 1.00 98.94 96 VAL A N 1
ATOM 742 C CA . VAL A 1 96 ? -8.149 -7.622 0.057 1.00 98.94 96 VAL A CA 1
ATOM 743 C C . VAL A 1 96 ? -7.363 -6.376 0.455 1.00 98.94 96 VAL A C 1
ATOM 745 O O . VAL A 1 96 ? -7.940 -5.296 0.592 1.00 98.94 96 VAL A O 1
ATOM 748 N N . ALA A 1 97 ? -6.050 -6.515 0.621 1.00 98.94 97 ALA A N 1
ATOM 749 C CA . ALA A 1 97 ? -5.096 -5.431 0.819 1.00 98.94 97 ALA A CA 1
ATOM 750 C C . ALA A 1 97 ? -4.094 -5.385 -0.333 1.00 98.94 97 ALA A C 1
ATOM 752 O O . ALA A 1 97 ? -3.614 -6.425 -0.786 1.00 98.94 97 ALA A O 1
ATOM 753 N N . ILE A 1 98 ? -3.746 -4.176 -0.774 1.00 98.94 98 ILE A N 1
ATOM 754 C CA . ILE A 1 98 ? -2.764 -3.962 -1.842 1.00 98.94 98 ILE A CA 1
ATOM 755 C C . ILE A 1 98 ? -1.824 -2.825 -1.449 1.00 98.94 98 ILE A C 1
ATOM 757 O O . ILE A 1 98 ? -2.257 -1.818 -0.884 1.00 98.94 98 ILE A O 1
ATOM 761 N N . GLY A 1 99 ? -0.545 -2.981 -1.781 1.00 98.56 99 GLY A N 1
ATOM 762 C CA . GLY A 1 99 ? 0.461 -1.928 -1.726 1.00 98.56 99 GLY A CA 1
ATOM 763 C C . GLY A 1 99 ? 1.434 -2.026 -2.904 1.00 98.56 99 GLY A C 1
ATOM 764 O O . GLY A 1 99 ? 1.734 -3.143 -3.321 1.00 98.56 99 GLY A O 1
ATOM 765 N N . ASN A 1 100 ? 1.886 -0.885 -3.446 1.00 96.38 100 ASN A N 1
ATOM 766 C CA . ASN A 1 100 ? 2.717 -0.833 -4.660 1.00 96.38 100 ASN A CA 1
ATOM 767 C C . ASN A 1 100 ? 4.086 -0.138 -4.535 1.00 96.38 100 ASN A C 1
ATOM 769 O O . ASN A 1 100 ? 4.289 0.795 -3.764 1.00 96.38 100 ASN A O 1
ATOM 773 N N . GLU A 1 101 ? 5.018 -0.510 -5.397 1.00 94.44 101 GLU A N 1
ATOM 774 C CA . GLU A 1 101 ? 6.361 0.049 -5.514 1.00 94.44 101 GLU A CA 1
ATOM 775 C C . GLU A 1 101 ? 6.583 0.556 -6.934 1.00 94.44 101 GLU A C 1
ATOM 777 O O . GLU A 1 101 ? 6.083 -0.012 -7.906 1.00 94.44 101 GLU A O 1
ATOM 782 N N . ALA A 1 102 ? 7.402 1.596 -7.066 1.00 95.38 102 ALA A N 1
ATOM 783 C CA . ALA A 1 102 ? 7.979 1.941 -8.354 1.00 95.38 102 ALA A CA 1
ATOM 784 C C . ALA A 1 102 ? 9.100 0.953 -8.693 1.00 95.38 102 ALA A C 1
ATOM 786 O O . ALA A 1 102 ? 10.051 0.843 -7.921 1.00 95.38 102 ALA A O 1
ATOM 787 N N . VAL A 1 103 ? 9.031 0.287 -9.844 1.00 95.56 103 VAL A N 1
ATOM 788 C CA . VAL A 1 103 ? 10.127 -0.526 -10.384 1.00 95.56 103 VAL A CA 1
ATOM 789 C C . VAL A 1 103 ? 10.588 0.044 -11.723 1.00 95.56 103 VAL A C 1
ATOM 791 O O . VAL A 1 103 ? 9.788 0.378 -12.602 1.00 95.56 103 VAL A O 1
ATOM 794 N N . LEU A 1 104 ? 11.905 0.195 -11.866 1.00 94.62 104 LEU A N 1
ATOM 795 C CA . LEU A 1 104 ? 12.520 0.638 -13.113 1.00 94.62 104 LEU A CA 1
ATOM 796 C C . LEU A 1 104 ? 12.787 -0.578 -13.996 1.00 94.62 104 LEU A C 1
ATOM 798 O O . LEU A 1 104 ? 13.467 -1.517 -13.578 1.00 94.62 104 LEU A O 1
ATOM 802 N N . THR A 1 105 ? 12.288 -0.534 -15.226 1.00 96.38 105 THR A N 1
ATOM 803 C CA . THR A 1 105 ? 12.397 -1.627 -16.199 1.00 96.38 105 THR A CA 1
ATOM 804 C C . THR A 1 105 ? 13.010 -1.152 -17.510 1.00 96.38 105 THR A C 1
ATOM 806 O O . THR A 1 105 ? 13.123 0.051 -17.729 1.00 96.38 105 THR A O 1
ATOM 809 N N . ARG A 1 106 ? 13.393 -2.082 -18.391 1.00 96.81 106 ARG A N 1
ATOM 810 C CA . ARG A 1 106 ? 13.964 -1.761 -19.713 1.00 96.81 106 ARG A CA 1
ATOM 811 C C . ARG A 1 106 ? 12.998 -1.041 -20.648 1.00 96.81 106 ARG A C 1
ATOM 813 O O . ARG A 1 106 ? 13.452 -0.299 -21.513 1.00 96.81 106 ARG A O 1
ATOM 820 N N . ASP A 1 107 ? 11.695 -1.270 -20.496 1.00 96.06 107 ASP A N 1
ATOM 821 C CA . ASP A 1 107 ? 10.686 -0.577 -21.295 1.00 96.06 107 ASP A CA 1
ATOM 822 C C . ASP A 1 107 ? 10.709 0.941 -21.065 1.00 96.06 107 ASP A C 1
ATOM 824 O O . ASP A 1 107 ? 10.645 1.424 -19.932 1.00 96.06 107 ASP A O 1
ATOM 828 N N . GLU A 1 108 ? 10.712 1.692 -22.167 1.00 94.62 108 GLU A N 1
ATOM 829 C CA . GLU A 1 108 ? 10.414 3.121 -22.158 1.00 94.62 108 GLU A CA 1
ATOM 830 C C . GLU A 1 108 ? 8.901 3.330 -22.058 1.00 94.62 108 GLU A C 1
ATOM 832 O O . GLU A 1 108 ? 8.127 2.834 -22.880 1.00 94.62 108 GLU A O 1
ATOM 837 N N . LEU A 1 109 ? 8.465 4.085 -21.049 1.00 97.06 109 LEU A N 1
ATOM 838 C CA . LEU A 1 109 ? 7.042 4.251 -20.766 1.00 97.06 109 LEU A CA 1
ATOM 839 C C . LEU A 1 109 ? 6.436 5.489 -21.447 1.00 97.06 109 LEU A C 1
ATOM 841 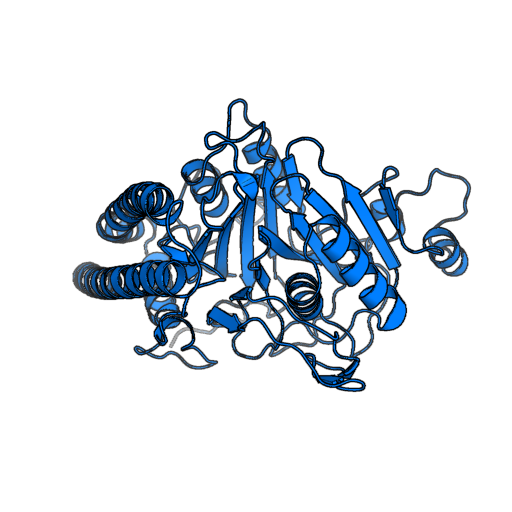O O . LEU A 1 109 ? 7.042 6.573 -21.440 1.00 97.06 109 LEU A O 1
ATOM 845 N N . PRO A 1 110 ? 5.206 5.373 -21.985 1.00 97.81 110 PRO A N 1
ATOM 846 C CA . PRO A 1 110 ? 4.508 6.484 -22.621 1.00 97.81 110 PRO A CA 1
ATOM 847 C C . PRO A 1 110 ? 4.164 7.609 -21.624 1.00 97.81 110 PRO A C 1
ATOM 849 O O . PRO A 1 110 ? 4.091 7.379 -20.414 1.00 97.81 110 PRO A O 1
ATOM 852 N N . PRO A 1 111 ? 3.911 8.841 -22.113 1.00 96.69 111 PRO A N 1
ATOM 853 C CA . PRO A 1 111 ? 3.563 9.996 -21.273 1.00 96.69 111 PRO A CA 1
ATOM 854 C C . PRO A 1 111 ? 2.202 9.886 -20.581 1.00 96.69 111 PRO A C 1
ATOM 856 O O . PRO A 1 111 ? 1.901 10.695 -19.711 1.00 96.69 111 PRO A O 1
ATOM 859 N N . VAL A 1 112 ? 1.379 8.915 -20.973 1.00 97.06 112 VAL A N 1
ATOM 860 C CA . VAL A 1 112 ? 0.074 8.620 -20.380 1.00 97.06 112 VAL A CA 1
ATOM 861 C C . VAL A 1 112 ? -0.125 7.109 -20.344 1.00 97.06 112 VAL A C 1
ATOM 863 O O . VAL A 1 112 ? 0.355 6.399 -21.227 1.00 97.06 112 VAL A O 1
ATOM 866 N N . GLY A 1 113 ? -0.829 6.626 -19.329 1.00 97.75 113 GLY A N 1
ATOM 867 C CA . GLY A 1 113 ? -1.138 5.216 -19.110 1.00 97.75 113 GLY A CA 1
ATOM 868 C C . GLY A 1 113 ? -1.750 5.028 -17.726 1.00 97.75 113 GLY A C 1
ATOM 869 O O . GLY A 1 113 ? -2.061 6.014 -17.052 1.00 97.75 113 GLY A O 1
ATOM 870 N N . LEU A 1 114 ? -1.924 3.777 -17.299 1.00 98.69 114 LEU A N 1
ATOM 871 C CA . LEU A 1 114 ? -2.285 3.501 -15.911 1.00 98.69 114 LEU A CA 1
ATOM 872 C C . LEU A 1 114 ? -1.058 3.662 -15.017 1.00 98.69 114 LEU A C 1
ATOM 874 O O . LEU A 1 114 ? 0.009 3.112 -15.291 1.00 98.69 114 LEU A O 1
ATOM 878 N N . LEU A 1 115 ? -1.217 4.394 -13.921 1.00 98.38 115 LEU A N 1
ATOM 879 C CA . LEU A 1 115 ? -0.206 4.413 -12.875 1.00 98.38 115 LEU A CA 1
ATOM 880 C C . LEU A 1 115 ? -0.303 3.163 -11.998 1.00 98.38 115 LEU A C 1
ATOM 882 O O . LEU A 1 115 ? -1.387 2.610 -11.813 1.00 98.38 115 LEU A O 1
ATOM 886 N N . GLY A 1 116 ? 0.799 2.795 -11.336 1.00 97.94 116 GLY A N 1
ATOM 887 C CA . GLY A 1 116 ? 0.763 1.784 -10.273 1.00 97.94 116 GLY A CA 1
ATOM 888 C C . GLY A 1 116 ? -0.306 2.102 -9.221 1.00 97.94 116 GLY A C 1
ATOM 889 O O . GLY A 1 116 ? -1.063 1.227 -8.820 1.00 97.94 116 GLY A O 1
ATOM 890 N N . MET A 1 117 ? -0.460 3.378 -8.861 1.00 98.38 117 MET A N 1
ATOM 891 C CA . MET A 1 117 ? -1.469 3.809 -7.896 1.00 98.38 117 MET A CA 1
ATOM 892 C C . MET A 1 117 ? -2.900 3.642 -8.427 1.00 98.38 117 MET A C 1
ATOM 894 O O . MET A 1 117 ? -3.815 3.318 -7.664 1.00 98.38 117 MET A O 1
ATOM 898 N N . ASP A 1 118 ? -3.114 3.836 -9.732 1.00 98.88 118 ASP A N 1
ATOM 899 C CA . ASP A 1 118 ? -4.414 3.581 -10.360 1.00 98.88 118 ASP A CA 1
ATOM 900 C C . ASP A 1 118 ? -4.744 2.086 -10.274 1.00 98.88 118 ASP A C 1
ATOM 902 O O . ASP A 1 118 ? -5.857 1.723 -9.899 1.00 98.88 118 ASP A O 1
ATOM 906 N N . LEU A 1 119 ? -3.756 1.224 -10.532 1.00 98.94 119 LEU A N 1
ATOM 907 C CA . LEU A 1 119 ? -3.885 -0.233 -10.445 1.00 98.94 119 LEU A CA 1
ATOM 908 C C . LEU A 1 119 ? -4.172 -0.717 -9.017 1.00 98.94 119 LEU A C 1
ATOM 910 O O . LEU A 1 119 ? -5.013 -1.596 -8.849 1.00 98.94 119 LEU A O 1
ATOM 914 N N . VAL A 1 120 ? -3.566 -0.115 -7.983 1.00 98.94 120 VAL A N 1
ATOM 915 C CA . VAL A 1 120 ? -3.915 -0.405 -6.574 1.00 98.94 120 VAL A CA 1
ATOM 916 C C . VAL A 1 120 ? -5.399 -0.154 -6.337 1.00 98.94 120 VAL A C 1
ATOM 918 O O . VAL A 1 120 ? -6.102 -1.008 -5.798 1.00 98.94 120 VAL A O 1
ATOM 921 N N . ARG A 1 121 ? -5.893 1.021 -6.741 1.00 98.81 121 ARG A N 1
ATOM 922 C CA . ARG A 1 121 ? -7.291 1.383 -6.517 1.00 98.81 121 ARG A CA 1
ATOM 923 C C . ARG A 1 121 ? -8.236 0.498 -7.324 1.00 98.81 121 ARG A C 1
ATOM 925 O O . ARG A 1 121 ? -9.181 -0.028 -6.749 1.00 98.81 121 ARG A O 1
ATOM 932 N N . LEU A 1 122 ? -7.968 0.296 -8.611 1.00 98.94 122 LEU A N 1
ATOM 933 C CA . LEU A 1 122 ? -8.791 -0.549 -9.478 1.00 98.94 122 LEU A CA 1
ATOM 934 C C . LEU A 1 122 ? -8.820 -2.003 -8.993 1.00 98.94 122 LEU A C 1
ATOM 936 O O . LEU A 1 122 ? -9.889 -2.606 -8.961 1.00 98.94 122 LEU A O 1
ATOM 940 N N . GLY A 1 123 ? -7.680 -2.550 -8.558 1.00 98.88 123 GLY A N 1
ATOM 941 C CA . GLY A 1 123 ? -7.599 -3.891 -7.976 1.00 98.88 123 GLY A CA 1
ATOM 942 C C . GLY A 1 123 ? -8.434 -4.025 -6.700 1.00 98.88 123 GLY A C 1
ATOM 943 O O . GLY A 1 123 ? -9.172 -4.995 -6.550 1.00 98.88 123 GLY A O 1
ATOM 944 N N . LEU A 1 124 ? -8.397 -3.022 -5.816 1.00 98.88 124 LEU A N 1
ATOM 945 C CA . LEU A 1 124 ? -9.232 -2.987 -4.608 1.00 98.88 124 LEU A CA 1
ATOM 946 C C . LEU A 1 124 ? -10.723 -2.794 -4.916 1.00 98.88 124 LEU A C 1
ATOM 948 O O . LEU A 1 124 ? -11.561 -3.383 -4.236 1.00 98.88 124 LEU A O 1
ATOM 952 N N . GLU A 1 125 ? -11.072 -1.975 -5.911 1.00 98.69 125 GLU A N 1
ATOM 953 C CA . GLU A 1 125 ? -12.463 -1.751 -6.322 1.00 98.69 125 GLU A CA 1
ATOM 954 C C . GLU A 1 125 ? -13.068 -3.011 -6.957 1.00 98.69 125 GLU A C 1
ATOM 956 O O . GLU A 1 125 ? -14.262 -3.246 -6.791 1.00 98.69 125 GLU A O 1
ATOM 961 N N . ARG A 1 126 ? -12.278 -3.825 -7.666 1.00 98.62 126 ARG A N 1
ATOM 962 C CA . ARG A 1 126 ? -12.794 -4.895 -8.537 1.00 98.62 126 ARG A CA 1
ATOM 963 C C . ARG A 1 126 ? -12.514 -6.321 -8.044 1.00 98.62 126 ARG A C 1
ATOM 965 O O . ARG A 1 126 ? -13.220 -7.229 -8.467 1.00 98.62 126 ARG A O 1
ATOM 972 N N . GLY A 1 127 ? -11.548 -6.530 -7.146 1.00 98.25 127 GLY A N 1
ATOM 973 C CA . GLY A 1 127 ? -11.202 -7.856 -6.618 1.00 98.25 127 GLY A CA 1
ATOM 974 C C . GLY A 1 127 ? -11.885 -8.192 -5.290 1.00 98.25 127 GLY A C 1
ATOM 975 O O . GLY A 1 127 ? -11.857 -7.394 -4.352 1.00 98.25 127 GLY A O 1
ATOM 976 N N . ARG A 1 128 ? -12.460 -9.395 -5.164 1.00 98.44 128 ARG A N 1
ATOM 977 C CA . ARG A 1 128 ? -12.997 -9.923 -3.890 1.00 98.44 128 ARG A CA 1
ATOM 978 C C . ARG A 1 128 ? -12.025 -10.856 -3.171 1.00 98.44 128 ARG A C 1
ATOM 980 O O . ARG A 1 128 ? -12.207 -11.129 -1.990 1.00 98.44 128 ARG A O 1
ATOM 987 N N . THR A 1 129 ? -10.999 -11.326 -3.872 1.00 98.81 129 THR A N 1
ATOM 988 C CA . THR A 1 129 ? -9.882 -12.119 -3.339 1.00 98.81 129 THR A CA 1
ATOM 989 C C . THR A 1 129 ? -8.557 -11.548 -3.840 1.00 98.81 129 THR A C 1
ATOM 991 O O . THR A 1 129 ? -8.527 -10.773 -4.802 1.00 98.81 129 THR A O 1
ATOM 994 N N . ALA A 1 130 ? -7.445 -11.939 -3.217 1.00 98.88 130 ALA A N 1
ATOM 995 C CA . ALA A 1 130 ? -6.110 -11.565 -3.671 1.00 98.88 130 ALA A CA 1
ATOM 996 C C . ALA A 1 130 ? -5.859 -12.035 -5.108 1.00 98.88 130 ALA A C 1
ATOM 998 O O . ALA A 1 130 ? -5.315 -11.287 -5.919 1.00 98.88 130 ALA A O 1
ATOM 999 N N . ARG A 1 131 ? -6.305 -13.251 -5.440 1.00 98.75 131 ARG A N 1
ATOM 1000 C CA . ARG A 1 131 ? -6.195 -13.820 -6.784 1.00 98.75 131 ARG A CA 1
ATOM 1001 C C . ARG A 1 131 ? -6.978 -13.019 -7.826 1.00 98.75 131 ARG A C 1
ATOM 1003 O O . ARG A 1 131 ? -6.410 -12.677 -8.857 1.00 98.75 131 ARG A O 1
ATOM 1010 N N . GLU A 1 132 ? -8.234 -12.673 -7.544 1.00 98.81 132 GLU A N 1
ATOM 1011 C CA . GLU A 1 132 ? -9.048 -11.850 -8.453 1.00 98.81 132 GLU A CA 1
ATOM 1012 C C . GLU A 1 132 ? -8.440 -10.454 -8.658 1.00 98.81 132 GLU A C 1
ATOM 1014 O O . GLU A 1 132 ? -8.459 -9.918 -9.766 1.00 98.81 132 GLU A O 1
ATOM 1019 N N . ALA A 1 133 ? -7.873 -9.858 -7.603 1.00 98.88 133 ALA A N 1
ATOM 1020 C CA . ALA A 1 133 ? -7.195 -8.569 -7.702 1.00 98.88 133 ALA A CA 1
ATOM 1021 C C . ALA A 1 133 ? -5.909 -8.650 -8.548 1.00 98.88 133 ALA A C 1
ATOM 1023 O O . ALA A 1 133 ? -5.652 -7.745 -9.340 1.00 98.88 133 ALA A O 1
ATOM 1024 N N . VAL A 1 134 ? -5.133 -9.735 -8.429 1.00 98.94 134 VAL A N 1
ATOM 1025 C CA . VAL A 1 134 ? -3.963 -10.014 -9.284 1.00 98.94 134 VAL A CA 1
ATOM 1026 C C . VAL A 1 134 ? -4.365 -10.121 -10.751 1.00 98.94 134 VAL A C 1
ATOM 1028 O O . VAL A 1 134 ? -3.761 -9.460 -11.590 1.00 98.94 134 VAL A O 1
ATOM 1031 N N . GLU A 1 135 ? -5.395 -10.911 -11.056 1.00 98.88 135 GLU A N 1
ATOM 1032 C CA . GLU A 1 135 ? -5.893 -11.088 -12.426 1.00 98.88 135 GLU A CA 1
ATOM 1033 C C . GLU A 1 135 ? -6.425 -9.769 -12.992 1.00 98.88 135 GLU A C 1
ATOM 1035 O O . GLU A 1 135 ? -6.040 -9.378 -14.089 1.00 98.88 135 GLU A O 1
ATOM 1040 N N . THR A 1 136 ? -7.192 -9.013 -12.201 1.00 98.88 136 THR A N 1
ATOM 1041 C CA . THR A 1 136 ? -7.672 -7.679 -12.588 1.00 98.88 136 THR A CA 1
ATOM 1042 C C . THR A 1 136 ? -6.517 -6.739 -12.935 1.00 98.88 136 THR A C 1
ATOM 1044 O O . THR A 1 136 ? -6.550 -6.063 -13.963 1.00 98.88 136 THR A O 1
ATOM 1047 N N . ILE A 1 137 ? -5.499 -6.652 -12.073 1.00 98.94 137 ILE A N 1
ATOM 1048 C CA . ILE A 1 137 ? -4.339 -5.781 -12.305 1.00 98.94 137 ILE A CA 1
ATOM 1049 C C . ILE A 1 137 ? -3.585 -6.233 -13.559 1.00 98.94 137 ILE A C 1
ATOM 1051 O O . ILE A 1 137 ? -3.234 -5.392 -14.385 1.00 98.94 137 ILE A O 1
ATOM 1055 N N . GLY A 1 138 ? -3.384 -7.541 -13.726 1.00 98.88 138 GLY A N 1
ATOM 1056 C CA . GLY A 1 138 ? -2.747 -8.124 -14.901 1.00 98.88 138 GLY A CA 1
ATOM 1057 C C . GLY A 1 138 ? -3.469 -7.790 -16.207 1.00 98.88 138 GLY A C 1
ATOM 1058 O O . GLY A 1 138 ? -2.861 -7.250 -17.128 1.00 98.88 138 GLY A O 1
ATOM 1059 N N . GLU A 1 139 ? -4.783 -8.011 -16.262 1.00 98.75 139 GLU A N 1
ATOM 1060 C CA . GLU A 1 139 ? -5.620 -7.687 -17.425 1.00 98.75 139 GLU A CA 1
ATOM 1061 C C . GLU A 1 139 ? -5.573 -6.191 -17.769 1.00 98.75 139 GLU A C 1
ATOM 1063 O O . GLU A 1 139 ? -5.482 -5.812 -18.939 1.00 98.75 139 GLU A O 1
ATOM 1068 N N . LEU A 1 140 ? -5.601 -5.319 -16.755 1.00 98.88 140 LEU A N 1
ATOM 1069 C CA . LEU A 1 140 ? -5.495 -3.871 -16.944 1.00 98.88 140 LEU A CA 1
ATOM 1070 C C . LEU A 1 140 ? -4.125 -3.463 -17.500 1.00 98.88 140 LEU A C 1
ATOM 1072 O O . LEU A 1 140 ? -4.058 -2.609 -18.388 1.00 98.88 140 LEU A O 1
ATOM 1076 N N . ILE A 1 141 ? -3.047 -4.078 -17.007 1.00 98.88 141 ILE A N 1
ATOM 1077 C CA . ILE A 1 141 ? -1.688 -3.877 -17.520 1.00 98.88 141 ILE A CA 1
ATOM 1078 C C . ILE A 1 141 ? -1.608 -4.311 -18.988 1.00 98.88 141 ILE A C 1
ATOM 1080 O O . ILE A 1 141 ? -1.121 -3.546 -19.817 1.00 98.88 141 ILE A O 1
ATOM 1084 N N . GLU A 1 142 ? -2.137 -5.482 -19.339 1.00 98.56 142 GLU A N 1
ATOM 1085 C CA . GLU A 1 142 ? -2.122 -5.992 -20.715 1.00 98.56 142 GLU A CA 1
ATOM 1086 C C . GLU A 1 142 ? -2.899 -5.082 -21.676 1.00 98.56 142 GLU A C 1
ATOM 1088 O O . GLU A 1 142 ? -2.387 -4.697 -22.734 1.00 98.56 142 GLU A O 1
ATOM 1093 N N . HIS A 1 143 ? -4.126 -4.692 -21.305 1.00 98.31 143 HIS A N 1
ATOM 1094 C CA . HIS A 1 143 ? -5.020 -3.923 -22.176 1.00 98.31 143 HIS A CA 1
ATOM 1095 C C . HIS A 1 143 ? -4.639 -2.450 -22.300 1.00 98.31 143 HIS A C 1
ATOM 1097 O O . HIS A 1 143 ? -4.664 -1.894 -23.403 1.00 98.31 143 HIS A O 1
ATOM 1103 N N . TYR A 1 144 ? -4.273 -1.801 -21.197 1.00 98.50 144 TYR A N 1
ATOM 1104 C CA . TYR A 1 144 ? -4.076 -0.350 -21.171 1.00 98.50 144 TYR A CA 1
ATOM 1105 C C . TYR A 1 144 ? -2.608 0.052 -21.061 1.00 98.50 144 TYR A C 1
ATOM 1107 O O . TYR A 1 144 ? -2.242 1.128 -21.535 1.00 98.50 144 TYR A O 1
ATOM 1115 N N . GLY A 1 145 ? -1.753 -0.831 -20.541 1.00 98.25 145 GLY A N 1
ATOM 1116 C CA . GLY A 1 145 ? -0.352 -0.537 -20.278 1.00 98.25 145 GLY A CA 1
ATOM 1117 C C . GLY A 1 145 ? -0.159 0.476 -19.154 1.00 98.25 145 GLY A C 1
ATOM 1118 O O . GLY A 1 145 ? -1.068 1.209 -18.751 1.00 98.25 145 GLY A O 1
ATOM 1119 N N . GLN A 1 146 ? 1.070 0.529 -18.657 1.00 98.44 146 GLN A N 1
ATOM 1120 C CA . GLN A 1 146 ? 1.480 1.527 -17.678 1.00 98.44 146 GLN A CA 1
ATOM 1121 C C . GLN A 1 146 ? 2.139 2.736 -18.334 1.00 98.44 146 GLN A C 1
ATOM 1123 O O . GLN A 1 146 ? 2.730 2.636 -19.409 1.00 98.44 146 GLN A O 1
ATOM 1128 N N . GLY A 1 147 ? 2.037 3.893 -17.686 1.00 97.50 147 GLY A N 1
ATOM 1129 C CA . GLY A 1 147 ? 2.624 5.130 -18.186 1.00 97.50 147 GLY A CA 1
ATOM 1130 C C . GLY A 1 147 ? 2.144 6.362 -17.434 1.00 97.50 147 GLY A C 1
ATOM 1131 O O . GLY A 1 147 ? 1.313 6.281 -16.533 1.00 97.50 147 GLY A O 1
ATOM 1132 N N . GLY A 1 148 ? 2.664 7.517 -17.842 1.00 96.69 148 GLY A N 1
ATOM 1133 C CA . GLY A 1 148 ? 2.439 8.783 -17.151 1.00 96.69 148 GLY A CA 1
ATOM 1134 C C . GLY A 1 148 ? 3.328 8.983 -15.928 1.00 96.69 148 GLY A C 1
ATOM 1135 O O . GLY A 1 148 ? 3.920 8.046 -15.391 1.00 96.69 148 GLY A O 1
ATOM 1136 N N . SER A 1 149 ? 3.471 10.245 -15.520 1.00 95.00 149 SER A N 1
ATOM 1137 C CA . SER A 1 149 ? 4.337 10.584 -14.394 1.00 95.00 149 SER A CA 1
ATOM 1138 C C . SER A 1 149 ? 3.686 10.195 -13.069 1.00 95.00 149 SER A C 1
ATOM 1140 O O . SER A 1 149 ? 2.558 10.593 -12.774 1.00 95.00 149 SER A O 1
ATOM 1142 N N . GLY A 1 150 ? 4.421 9.457 -12.244 1.00 92.38 150 GLY A N 1
ATOM 1143 C CA . GLY A 1 150 ? 4.076 9.186 -10.854 1.00 92.38 150 GLY A CA 1
ATOM 1144 C C . GLY A 1 150 ? 4.608 10.237 -9.874 1.00 92.38 150 GLY A C 1
ATOM 1145 O O . GLY A 1 150 ? 4.649 9.948 -8.682 1.00 92.38 150 GLY A O 1
ATOM 1146 N N . ALA A 1 151 ? 5.052 11.406 -10.353 1.00 90.31 151 ALA A N 1
ATOM 1147 C CA . ALA A 1 151 ? 5.532 12.524 -9.542 1.00 90.31 151 ALA A CA 1
ATOM 1148 C C . ALA A 1 151 ? 4.921 13.860 -10.010 1.00 90.31 151 ALA A C 1
ATOM 1150 O O . ALA A 1 151 ? 4.771 14.089 -11.207 1.00 90.31 151 ALA A O 1
ATOM 1151 N N . HIS A 1 152 ? 4.603 14.752 -9.065 1.00 86.38 152 HIS A N 1
ATOM 1152 C CA . HIS A 1 152 ? 3.886 16.006 -9.345 1.00 86.38 152 HIS A CA 1
ATOM 1153 C C . HIS A 1 152 ? 4.701 17.020 -10.170 1.00 86.38 152 HIS A C 1
ATOM 1155 O O . HIS A 1 152 ? 4.198 17.592 -11.133 1.00 86.38 152 HIS A O 1
ATOM 1161 N N . ASP A 1 153 ? 5.969 17.235 -9.803 1.00 84.00 153 ASP A N 1
ATOM 1162 C CA . ASP A 1 153 ? 6.803 18.327 -10.342 1.00 84.00 153 ASP A CA 1
ATOM 1163 C C . ASP A 1 153 ? 7.898 17.853 -11.314 1.00 84.00 153 ASP A C 1
ATOM 1165 O O . ASP A 1 153 ? 8.783 18.626 -11.691 1.00 84.00 153 ASP A O 1
ATOM 1169 N N . LEU A 1 154 ? 7.892 16.570 -11.682 1.00 86.31 154 LEU A N 1
ATOM 1170 C CA . LEU A 1 154 ? 8.891 15.971 -12.564 1.00 86.31 154 LEU A CA 1
ATOM 1171 C C . LEU A 1 154 ? 8.234 14.905 -13.438 1.00 86.31 154 LEU A C 1
ATOM 1173 O O . LEU A 1 154 ? 7.249 14.297 -13.032 1.00 86.31 154 LEU A O 1
ATOM 1177 N N . ASP A 1 155 ? 8.800 14.649 -14.611 1.00 90.50 155 ASP A N 1
ATOM 1178 C CA . ASP A 1 155 ? 8.388 13.520 -15.442 1.00 90.50 155 ASP A CA 1
ATOM 1179 C C . ASP A 1 155 ? 9.101 12.243 -14.972 1.00 90.50 155 ASP A C 1
ATOM 1181 O O . ASP A 1 155 ? 10.224 11.956 -15.387 1.00 90.50 155 ASP A O 1
ATOM 1185 N N . PHE A 1 156 ? 8.482 11.517 -14.035 1.00 92.25 156 PHE A N 1
ATOM 1186 C CA . PHE A 1 156 ? 9.015 10.277 -13.473 1.00 92.25 156 PHE A CA 1
ATOM 1187 C C . PHE A 1 156 ? 8.080 9.110 -13.762 1.00 92.25 156 PHE A C 1
ATOM 1189 O O . PHE A 1 156 ? 7.068 8.925 -13.085 1.00 92.25 156 PHE A O 1
ATOM 1196 N N . ARG A 1 157 ? 8.431 8.314 -14.769 1.00 94.88 157 ARG A N 1
ATOM 1197 C CA . ARG A 1 157 ? 7.622 7.190 -15.248 1.00 94.88 157 ARG A CA 1
ATOM 1198 C C . ARG A 1 157 ? 8.255 5.876 -14.811 1.00 94.88 157 ARG A C 1
ATOM 1200 O O . ARG A 1 157 ? 9.467 5.710 -14.926 1.00 94.88 157 ARG A O 1
ATOM 1207 N N . TYR A 1 158 ? 7.439 4.951 -14.323 1.00 95.62 158 TYR A N 1
ATOM 1208 C CA . TYR A 1 158 ? 7.871 3.630 -13.862 1.00 95.62 158 TYR A CA 1
ATOM 1209 C C . TYR A 1 158 ? 6.740 2.605 -13.996 1.00 95.62 158 TYR A C 1
ATOM 1211 O O . TYR A 1 158 ? 5.571 2.977 -14.111 1.00 95.62 158 TYR A O 1
ATOM 1219 N N . SER A 1 159 ? 7.103 1.321 -13.963 1.00 97.44 159 SER A N 1
ATOM 1220 C CA . SER A 1 159 ? 6.147 0.213 -13.854 1.00 97.44 159 SER A CA 1
ATOM 1221 C C . SER A 1 159 ? 5.922 -0.135 -12.379 1.00 97.44 159 SER A C 1
ATOM 1223 O O . SER A 1 159 ? 6.723 0.240 -11.522 1.00 97.44 159 SER A O 1
ATOM 1225 N N . GLY A 1 160 ? 4.833 -0.828 -12.056 1.00 96.69 160 GLY A N 1
ATOM 1226 C CA . GLY A 1 160 ? 4.482 -1.206 -10.689 1.00 96.69 160 GLY A CA 1
ATOM 1227 C C . GLY A 1 160 ? 5.022 -2.573 -10.254 1.00 96.69 160 GLY A C 1
ATOM 1228 O O . GLY A 1 160 ? 4.917 -3.562 -10.984 1.00 96.69 160 GLY A O 1
ATOM 1229 N N . GLY A 1 161 ? 5.556 -2.637 -9.038 1.00 98.12 161 GLY A N 1
ATOM 1230 C CA . GLY A 1 161 ? 5.591 -3.852 -8.220 1.00 98.12 161 GLY A CA 1
ATOM 1231 C C . GLY A 1 161 ? 4.460 -3.801 -7.194 1.00 98.12 161 GLY A C 1
ATOM 1232 O O . GLY A 1 161 ? 4.039 -2.708 -6.822 1.00 98.12 161 GLY A O 1
ATOM 1233 N N . PHE A 1 162 ? 3.926 -4.947 -6.778 1.00 98.88 162 PHE A N 1
ATOM 1234 C CA . PHE A 1 162 ? 2.803 -5.014 -5.846 1.00 98.88 162 PHE A CA 1
ATOM 1235 C C . PHE A 1 162 ? 2.912 -6.226 -4.926 1.00 98.88 162 PHE A C 1
ATOM 1237 O O . PHE A 1 162 ? 3.275 -7.318 -5.368 1.00 98.88 162 PHE A O 1
ATOM 1244 N N . ILE A 1 163 ? 2.487 -6.064 -3.672 1.00 98.88 163 ILE A N 1
ATOM 1245 C CA . ILE A 1 163 ? 1.991 -7.188 -2.873 1.00 98.88 163 ILE A CA 1
ATOM 1246 C C . ILE A 1 163 ? 0.485 -7.046 -2.728 1.00 98.88 163 ILE A C 1
ATOM 1248 O O . ILE A 1 163 ? -0.024 -5.990 -2.347 1.00 98.88 163 ILE A O 1
ATOM 1252 N N . ILE A 1 164 ? -0.210 -8.137 -3.028 1.00 98.94 164 ILE A N 1
ATOM 1253 C CA . ILE A 1 164 ? -1.664 -8.257 -2.983 1.00 98.94 164 ILE A CA 1
ATOM 1254 C C . ILE A 1 164 ? -1.979 -9.428 -2.061 1.00 98.94 164 ILE A C 1
ATOM 1256 O O . ILE A 1 164 ? -1.448 -10.519 -2.262 1.00 98.94 164 ILE A O 1
ATOM 1260 N N . ALA A 1 165 ? -2.794 -9.211 -1.035 1.00 98.94 165 ALA A N 1
ATOM 1261 C CA . ALA A 1 165 ? -3.074 -10.221 -0.020 1.00 98.94 165 ALA A CA 1
ATOM 1262 C C . ALA A 1 165 ? -4.539 -10.215 0.403 1.00 98.94 165 ALA A C 1
ATOM 1264 O O . ALA A 1 165 ? -5.173 -9.164 0.451 1.00 98.94 165 ALA A O 1
ATOM 1265 N N . ASP A 1 166 ? -5.042 -11.387 0.763 1.00 98.88 166 ASP A N 1
ATOM 1266 C CA . ASP A 1 166 ? -6.267 -11.571 1.524 1.00 98.88 166 ASP A CA 1
ATOM 1267 C C . ASP A 1 166 ? -5.975 -12.452 2.748 1.00 98.88 166 ASP A C 1
ATOM 1269 O O . ASP A 1 166 ? -4.818 -12.656 3.128 1.00 98.88 166 ASP A O 1
ATOM 1273 N N . TYR A 1 167 ? -7.011 -12.950 3.420 1.00 98.62 167 TYR A N 1
ATOM 1274 C CA . TYR A 1 167 ? -6.822 -13.873 4.536 1.00 98.62 167 TYR A CA 1
ATOM 1275 C C . TYR A 1 167 ? -6.071 -15.158 4.137 1.00 98.62 167 TYR A C 1
ATOM 1277 O O . TYR A 1 167 ? -5.200 -15.612 4.882 1.00 98.62 167 TYR A O 1
ATOM 1285 N N . ALA A 1 168 ? -6.414 -15.755 2.996 1.00 98.12 168 ALA A N 1
ATOM 1286 C CA . ALA A 1 168 ? -6.004 -17.102 2.616 1.00 98.12 168 ALA A CA 1
ATOM 1287 C C . ALA A 1 168 ? -4.665 -17.134 1.872 1.00 98.12 168 ALA A C 1
ATOM 1289 O O . ALA A 1 168 ? -3.892 -18.086 2.020 1.00 98.12 168 ALA A O 1
ATOM 1290 N N . GLU A 1 169 ? -4.389 -16.125 1.050 1.00 98.69 169 GLU A N 1
ATOM 1291 C CA . GLU A 1 169 ? -3.222 -16.109 0.179 1.00 98.69 169 GLU A CA 1
ATOM 1292 C C . GLU A 1 169 ? -2.704 -14.701 -0.112 1.00 98.69 169 GLU A C 1
ATOM 1294 O O . GLU A 1 169 ? -3.352 -13.686 0.134 1.00 98.69 169 GLU A O 1
ATOM 1299 N N . ALA A 1 170 ? -1.481 -14.649 -0.633 1.00 98.88 170 ALA A N 1
ATOM 1300 C CA . ALA A 1 170 ? -0.870 -13.420 -1.100 1.00 98.88 170 ALA A CA 1
ATOM 1301 C C . ALA A 1 170 ? -0.017 -13.680 -2.339 1.00 98.88 170 ALA A C 1
ATOM 1303 O O . ALA A 1 170 ? 0.460 -14.797 -2.562 1.00 98.88 170 ALA A O 1
ATOM 1304 N N . TYR A 1 171 ? 0.203 -12.628 -3.113 1.00 98.94 171 TYR A N 1
ATOM 1305 C CA . TYR A 1 171 ? 0.977 -12.635 -4.342 1.00 98.94 171 TYR A CA 1
ATOM 1306 C C . TYR A 1 171 ? 1.927 -11.446 -4.370 1.00 98.94 171 TYR A C 1
ATOM 1308 O O . TYR A 1 171 ? 1.562 -10.341 -3.967 1.00 98.94 171 TYR A O 1
ATOM 1316 N N . VAL A 1 172 ? 3.130 -11.678 -4.886 1.00 98.94 172 VAL A N 1
ATOM 1317 C CA . VAL A 1 172 ? 3.964 -10.618 -5.452 1.00 98.94 172 VAL A CA 1
ATOM 1318 C C . VAL A 1 172 ? 3.610 -10.525 -6.933 1.00 98.94 172 VAL A C 1
ATOM 1320 O O . VAL A 1 172 ? 3.665 -11.547 -7.613 1.00 98.94 172 VAL A O 1
ATOM 1323 N N . LEU A 1 173 ? 3.249 -9.340 -7.424 1.00 98.88 173 LEU A N 1
ATOM 1324 C CA . LEU A 1 173 ? 3.077 -9.046 -8.849 1.00 98.88 173 LEU A CA 1
ATOM 1325 C C . LEU A 1 173 ? 4.134 -8.027 -9.258 1.00 98.88 173 LEU A C 1
ATOM 1327 O O . LEU A 1 173 ? 4.277 -6.988 -8.621 1.00 98.88 173 LEU A O 1
ATOM 1331 N N . GLU A 1 174 ? 4.860 -8.306 -10.329 1.00 98.81 174 GLU A N 1
ATOM 1332 C CA . GLU A 1 174 ? 5.849 -7.395 -10.895 1.00 98.81 174 GLU A CA 1
ATOM 1333 C C . GLU A 1 174 ? 5.563 -7.185 -12.377 1.00 98.81 174 GLU A C 1
ATOM 1335 O O . GLU A 1 174 ? 5.089 -8.090 -13.065 1.00 98.81 174 GLU A O 1
ATOM 1340 N N . SER A 1 175 ? 5.821 -5.978 -12.874 1.00 98.69 175 SER A N 1
ATOM 1341 C CA . SER A 1 175 ? 5.411 -5.593 -14.220 1.00 98.69 175 SER A CA 1
ATOM 1342 C C . SER A 1 175 ? 6.445 -4.747 -14.950 1.00 98.69 175 SER A C 1
ATOM 1344 O O . SER A 1 175 ? 7.310 -4.117 -14.342 1.00 98.69 175 SER A O 1
ATOM 1346 N N . SER A 1 176 ? 6.329 -4.732 -16.275 1.00 98.31 176 SER A N 1
ATOM 1347 C CA . SER A 1 176 ? 7.101 -3.910 -17.194 1.00 98.31 176 SER A CA 1
ATOM 1348 C C . SER A 1 176 ? 6.209 -3.479 -18.358 1.00 98.31 176 SER A C 1
ATOM 1350 O O . SER A 1 176 ? 5.818 -4.294 -19.188 1.00 98.31 176 SER A O 1
ATOM 1352 N N . TYR A 1 177 ? 5.820 -2.202 -18.384 1.00 97.94 177 TYR A N 1
ATOM 1353 C CA . TYR A 1 177 ? 4.867 -1.641 -19.348 1.00 97.94 177 TYR A CA 1
ATOM 1354 C C . TYR A 1 177 ? 3.539 -2.420 -19.440 1.00 97.94 177 TYR A C 1
ATOM 1356 O O . TYR A 1 177 ? 2.644 -2.155 -18.638 1.00 97.94 177 TYR A O 1
ATOM 1364 N N . ARG A 1 178 ? 3.410 -3.333 -20.416 1.00 98.31 178 ARG A N 1
ATOM 1365 C CA . ARG A 1 178 ? 2.240 -4.198 -20.686 1.00 98.31 178 ARG A CA 1
ATOM 1366 C C . ARG A 1 178 ? 2.444 -5.654 -20.273 1.00 98.31 178 ARG A C 1
ATOM 1368 O O . ARG A 1 178 ? 1.535 -6.460 -20.418 1.00 98.31 178 ARG A O 1
ATOM 1375 N N . GLN A 1 179 ? 3.629 -5.976 -19.777 1.00 98.75 179 GLN A N 1
ATOM 1376 C CA . GLN A 1 179 ? 4.019 -7.305 -19.347 1.00 98.75 179 GLN A CA 1
ATOM 1377 C C . GLN A 1 179 ? 3.957 -7.399 -17.828 1.00 98.75 179 GLN A C 1
ATOM 1379 O O . GLN A 1 179 ? 4.301 -6.446 -17.124 1.00 98.75 179 GLN A O 1
ATOM 1384 N N . TRP A 1 180 ? 3.544 -8.546 -17.306 1.00 98.81 180 TRP A N 1
ATOM 1385 C CA . TRP A 1 180 ? 3.545 -8.812 -15.873 1.00 98.81 180 TRP A CA 1
ATOM 1386 C C . TRP A 1 180 ? 3.765 -10.291 -15.570 1.00 98.81 180 TRP A C 1
ATOM 1388 O O . TRP A 1 180 ? 3.508 -11.171 -16.393 1.00 98.81 180 TRP A O 1
ATOM 1398 N N . VAL A 1 181 ? 4.239 -10.555 -14.357 1.00 98.88 181 VAL A N 1
ATOM 1399 C CA . VAL A 1 181 ? 4.303 -11.882 -13.742 1.00 98.88 181 VAL A CA 1
ATOM 1400 C C . VAL A 1 181 ? 3.838 -11.780 -12.296 1.00 98.88 181 VAL A C 1
ATOM 1402 O O . VAL A 1 181 ? 3.999 -10.742 -11.655 1.00 98.88 181 VAL A O 1
ATOM 1405 N N . ALA A 1 182 ? 3.284 -12.861 -11.755 1.00 98.88 182 ALA A N 1
ATOM 1406 C CA . ALA A 1 182 ? 2.969 -12.952 -10.339 1.00 98.88 182 ALA A CA 1
ATOM 1407 C C . ALA A 1 182 ? 3.399 -14.290 -9.738 1.00 98.88 182 ALA A C 1
ATOM 1409 O O . ALA A 1 182 ? 3.263 -15.351 -10.352 1.00 98.88 182 ALA A O 1
ATOM 1410 N N . ARG A 1 183 ? 3.891 -14.232 -8.501 1.00 98.75 183 ARG A N 1
ATOM 1411 C CA . ARG A 1 183 ? 4.316 -15.378 -7.695 1.00 98.75 183 ARG A CA 1
ATOM 1412 C C . ARG A 1 183 ? 3.514 -15.414 -6.400 1.00 98.75 183 ARG A C 1
ATOM 1414 O O . ARG A 1 183 ? 3.487 -14.437 -5.652 1.00 98.75 183 ARG A O 1
ATOM 1421 N N . ARG A 1 184 ? 2.889 -16.553 -6.117 1.00 98.69 184 ARG A N 1
ATOM 1422 C CA . ARG A 1 184 ? 2.208 -16.828 -4.852 1.00 98.69 184 ARG A CA 1
ATOM 1423 C C . ARG A 1 184 ? 3.223 -16.871 -3.711 1.00 98.69 184 ARG A C 1
ATOM 1425 O O . ARG A 1 184 ? 4.274 -17.502 -3.811 1.00 98.69 184 ARG A O 1
ATOM 1432 N N . VAL A 1 185 ? 2.880 -16.223 -2.606 1.00 98.31 185 VAL A N 1
ATOM 1433 C CA . VAL A 1 185 ? 3.655 -16.226 -1.365 1.00 98.31 185 VAL A CA 1
ATOM 1434 C C . VAL A 1 185 ? 3.362 -17.500 -0.574 1.00 98.31 185 VAL A C 1
ATOM 1436 O O . VAL A 1 185 ? 2.207 -17.892 -0.421 1.00 98.31 185 VAL A O 1
ATOM 1439 N N . GLU A 1 186 ? 4.406 -18.140 -0.044 1.00 95.12 186 GLU A N 1
ATOM 1440 C CA . GLU A 1 186 ? 4.263 -19.371 0.748 1.00 95.12 186 GLU A CA 1
ATOM 1441 C C . GLU A 1 186 ? 4.050 -19.110 2.245 1.00 95.12 186 GLU A C 1
ATOM 1443 O O . GLU A 1 186 ? 3.189 -19.729 2.862 1.00 95.12 186 GLU A O 1
ATOM 1448 N N . GLN A 1 187 ? 4.837 -18.211 2.845 1.00 96.06 187 GLN A N 1
ATOM 1449 C CA . GLN A 1 187 ? 4.761 -17.886 4.280 1.00 96.06 187 GLN A CA 1
ATOM 1450 C C . GLN A 1 187 ? 4.793 -16.377 4.503 1.00 96.06 187 GLN A C 1
ATOM 1452 O O . GLN A 1 187 ? 3.915 -15.794 5.136 1.00 96.06 187 GLN A O 1
ATOM 1457 N N . CYS A 1 188 ? 5.814 -15.734 3.949 1.00 97.44 188 CYS A N 1
ATOM 1458 C CA . CYS A 1 188 ? 5.998 -14.298 3.984 1.00 97.44 188 CYS A CA 1
ATOM 1459 C C . CYS A 1 188 ? 6.764 -13.847 2.742 1.00 97.44 188 CYS A C 1
ATOM 1461 O O . CYS A 1 188 ? 7.512 -14.627 2.151 1.00 97.44 188 CYS A O 1
ATOM 1463 N N . SER A 1 189 ? 6.604 -12.586 2.364 1.00 97.75 189 SER A N 1
ATOM 1464 C CA . SER A 1 189 ? 7.397 -11.961 1.307 1.00 97.75 189 SER A CA 1
ATOM 1465 C C . SER A 1 189 ? 7.613 -10.488 1.616 1.00 97.75 189 SER A C 1
ATOM 1467 O O . SER A 1 189 ? 6.850 -9.895 2.375 1.00 97.75 189 SER A O 1
ATOM 1469 N N . SER A 1 190 ? 8.662 -9.917 1.036 1.00 97.88 190 SER A N 1
ATOM 1470 C CA . SER A 1 190 ? 8.910 -8.480 1.032 1.00 97.88 190 SER A CA 1
ATOM 1471 C C . SER A 1 190 ? 9.440 -8.065 -0.330 1.00 97.88 190 SER A C 1
ATOM 1473 O O . SER A 1 190 ? 10.260 -8.789 -0.917 1.00 97.88 190 SER A O 1
ATOM 1475 N N . ILE A 1 191 ? 8.989 -6.902 -0.789 1.00 97.44 191 ILE A N 1
ATOM 1476 C CA . ILE A 1 191 ? 9.464 -6.230 -1.992 1.00 97.44 191 ILE A CA 1
ATOM 1477 C C . ILE A 1 191 ? 9.852 -4.785 -1.686 1.00 97.44 191 ILE A C 1
ATOM 1479 O O . ILE A 1 191 ? 9.383 -4.169 -0.729 1.00 97.44 191 ILE A O 1
ATOM 1483 N N . SER A 1 192 ? 10.739 -4.283 -2.534 1.00 95.94 192 SER A N 1
ATOM 1484 C CA . SER A 1 192 ? 11.204 -2.901 -2.586 1.00 95.94 192 SER A CA 1
ATOM 1485 C C . SER A 1 192 ? 11.291 -2.509 -4.068 1.00 95.94 192 SER A C 1
ATOM 1487 O O . SER A 1 192 ? 10.826 -3.259 -4.926 1.00 95.94 192 SER A O 1
ATOM 1489 N N . ASN A 1 193 ? 11.888 -1.372 -4.409 1.00 95.06 193 ASN A N 1
ATOM 1490 C CA . ASN A 1 193 ? 11.851 -0.768 -5.754 1.00 95.06 193 ASN A CA 1
ATOM 1491 C C . ASN A 1 193 ? 12.711 -1.448 -6.835 1.00 95.06 193 ASN A C 1
ATOM 1493 O O . ASN A 1 193 ? 13.410 -0.795 -7.613 1.00 95.06 193 ASN A O 1
ATOM 1497 N N . ARG A 1 194 ? 12.664 -2.775 -6.906 1.00 95.00 194 ARG A N 1
ATOM 1498 C CA . ARG A 1 194 ? 13.347 -3.590 -7.907 1.00 95.00 194 ARG A CA 1
ATOM 1499 C C . ARG A 1 194 ? 12.542 -4.841 -8.226 1.00 95.00 194 ARG A C 1
ATOM 1501 O O . ARG A 1 194 ? 11.820 -5.338 -7.368 1.00 95.00 194 ARG A O 1
ATOM 1508 N N . LEU A 1 195 ? 12.747 -5.383 -9.423 1.00 97.81 195 LEU A N 1
ATOM 1509 C CA . LEU A 1 195 ? 12.232 -6.703 -9.770 1.00 97.81 195 LEU A CA 1
ATOM 1510 C C . LEU A 1 195 ? 12.977 -7.793 -8.984 1.00 97.81 195 LEU A C 1
ATOM 1512 O O . LEU A 1 195 ? 14.183 -7.688 -8.711 1.00 97.81 195 LEU A O 1
ATOM 1516 N N . THR A 1 196 ? 12.246 -8.836 -8.609 1.00 97.00 196 THR A N 1
ATOM 1517 C CA . THR A 1 196 ? 12.712 -9.948 -7.779 1.00 97.00 196 THR A CA 1
ATOM 1518 C C . THR A 1 196 ? 12.174 -11.309 -8.215 1.00 97.00 196 THR A C 1
ATOM 1520 O O . THR A 1 196 ? 12.740 -12.324 -7.800 1.00 97.00 196 THR A O 1
ATOM 1523 N N . ILE A 1 197 ? 11.121 -11.367 -9.037 1.00 98.50 197 ILE A N 1
ATOM 1524 C CA . ILE A 1 197 ? 10.569 -12.628 -9.537 1.00 98.50 197 ILE A CA 1
ATOM 1525 C C . ILE A 1 197 ? 11.503 -13.192 -10.609 1.00 98.50 197 ILE A C 1
ATOM 1527 O O . ILE A 1 197 ? 11.656 -12.621 -11.684 1.00 98.50 197 ILE A O 1
ATOM 1531 N N . GLY A 1 198 ? 12.136 -14.323 -10.296 1.00 98.12 198 GLY A N 1
ATOM 1532 C CA . GLY A 1 198 ? 13.056 -15.007 -11.201 1.00 98.12 198 GLY A CA 1
ATOM 1533 C C . GLY A 1 198 ? 12.351 -15.964 -12.165 1.00 98.12 198 GLY A C 1
ATOM 1534 O O . GLY A 1 198 ? 11.368 -15.626 -12.823 1.00 98.12 198 GLY A O 1
ATOM 1535 N N . THR A 1 199 ? 12.847 -17.198 -12.236 1.00 97.88 199 THR A N 1
ATOM 1536 C CA . THR A 1 199 ? 12.326 -18.252 -13.129 1.00 97.88 199 THR A CA 1
ATOM 1537 C C . THR A 1 199 ? 11.026 -18.910 -12.659 1.00 97.88 199 THR A C 1
ATOM 1539 O O . THR A 1 199 ? 10.359 -19.584 -13.444 1.00 97.88 199 THR A O 1
ATOM 1542 N N . ALA A 1 200 ? 10.661 -18.736 -11.386 1.00 97.06 200 ALA A N 1
ATOM 1543 C CA . ALA A 1 200 ? 9.456 -19.302 -10.794 1.00 97.06 200 ALA A CA 1
ATOM 1544 C C . ALA A 1 200 ? 8.380 -18.222 -10.632 1.00 97.06 200 ALA A C 1
ATOM 1546 O O . ALA A 1 200 ? 8.526 -17.307 -9.821 1.00 97.06 200 ALA A O 1
ATOM 1547 N N . TYR A 1 201 ? 7.288 -18.367 -11.375 1.00 97.81 201 TYR A N 1
ATOM 1548 C CA . TYR A 1 201 ? 6.083 -17.542 -11.305 1.00 97.81 201 TYR A CA 1
ATOM 1549 C C . TYR A 1 201 ? 4.857 -18.413 -11.605 1.00 97.81 201 TYR A C 1
ATOM 1551 O O . TYR A 1 201 ? 4.964 -19.429 -12.293 1.00 97.81 201 TYR A O 1
ATOM 1559 N N . ASP A 1 202 ? 3.705 -18.038 -11.055 1.00 98.31 202 ASP A N 1
ATOM 1560 C CA . ASP A 1 202 ? 2.459 -18.811 -11.145 1.00 98.31 202 ASP A CA 1
ATOM 1561 C C . ASP A 1 202 ? 1.505 -18.257 -12.207 1.00 98.31 202 ASP A C 1
ATOM 1563 O O . ASP A 1 202 ? 0.733 -19.008 -12.797 1.00 98.31 202 ASP A O 1
ATOM 1567 N N . LEU A 1 203 ? 1.558 -16.944 -12.443 1.00 98.56 203 LEU A N 1
ATOM 1568 C CA . LEU A 1 203 ? 0.747 -16.225 -13.425 1.00 98.56 203 LEU A CA 1
ATOM 1569 C C . LEU A 1 203 ? 1.645 -15.270 -14.207 1.00 98.56 203 LEU A C 1
ATOM 1571 O O . LEU A 1 203 ? 2.651 -14.797 -13.675 1.00 98.56 203 LEU A O 1
ATOM 1575 N N . ALA A 1 204 ? 1.302 -15.005 -15.460 1.00 98.56 204 ALA A N 1
ATOM 1576 C CA . ALA A 1 204 ? 2.045 -14.092 -16.314 1.00 98.56 204 ALA A CA 1
ATOM 1577 C C . ALA A 1 204 ? 1.207 -13.654 -17.513 1.00 98.56 204 ALA A C 1
ATOM 1579 O O . ALA A 1 204 ? 0.279 -14.368 -17.904 1.00 98.56 204 ALA A O 1
ATOM 1580 N N . SER A 1 205 ? 1.621 -12.555 -18.145 1.00 98.38 205 SER A N 1
ATOM 1581 C CA . SER A 1 205 ? 1.167 -12.211 -19.490 1.00 98.38 205 SER A CA 1
ATOM 1582 C C . SER A 1 205 ? 1.410 -13.375 -20.460 1.00 98.38 205 SER A C 1
ATOM 1584 O O . SER A 1 205 ? 2.489 -13.986 -20.419 1.00 98.38 205 SER A O 1
ATOM 1586 N N . PRO A 1 206 ? 0.456 -13.693 -21.356 1.00 97.50 206 PRO A N 1
ATOM 1587 C CA . PRO A 1 206 ? 0.587 -14.825 -22.274 1.00 97.50 206 PRO A CA 1
ATOM 1588 C C . PRO A 1 206 ? 1.833 -14.768 -23.169 1.00 97.50 206 PRO A C 1
ATOM 1590 O O . PRO A 1 206 ? 2.405 -15.809 -23.490 1.00 97.50 206 PRO A O 1
ATOM 1593 N N . ASP A 1 207 ? 2.269 -13.564 -23.548 1.00 97.81 207 ASP A N 1
ATOM 1594 C CA . ASP A 1 207 ? 3.372 -13.304 -24.477 1.00 97.81 207 ASP A CA 1
ATOM 1595 C C . ASP A 1 207 ? 4.664 -12.816 -23.790 1.00 97.81 207 ASP A C 1
ATOM 1597 O O . ASP A 1 207 ? 5.609 -12.425 -24.475 1.00 97.81 207 ASP A O 1
ATOM 1601 N N . VAL A 1 208 ? 4.771 -12.911 -22.454 1.00 98.38 208 VAL A N 1
ATOM 1602 C CA . VAL A 1 208 ? 5.885 -12.339 -21.658 1.00 98.38 208 VAL A CA 1
ATOM 1603 C C . VAL A 1 208 ? 7.285 -12.752 -22.129 1.00 98.38 208 VAL A C 1
ATOM 1605 O O . VAL A 1 208 ? 8.263 -12.019 -21.976 1.00 98.38 208 VAL A O 1
ATOM 1608 N N . ARG A 1 209 ? 7.401 -13.941 -22.720 1.00 98.31 209 ARG A N 1
ATOM 1609 C CA . ARG A 1 209 ? 8.654 -14.482 -23.261 1.00 98.31 209 ARG A CA 1
ATOM 1610 C C . ARG A 1 209 ? 8.924 -14.017 -24.685 1.00 98.31 209 ARG A C 1
ATOM 1612 O O . ARG A 1 209 ? 10.067 -13.710 -25.017 1.00 98.31 209 ARG A O 1
ATOM 1619 N N . ASP A 1 210 ? 7.890 -13.989 -25.515 1.00 98.19 210 ASP A N 1
ATOM 1620 C CA . ASP A 1 210 ? 8.009 -13.619 -26.922 1.00 98.19 210 ASP A CA 1
ATOM 1621 C C . ASP A 1 210 ? 8.256 -12.114 -27.056 1.00 98.19 210 ASP A C 1
ATOM 1623 O O . ASP A 1 210 ? 9.177 -11.719 -27.769 1.00 98.19 210 ASP A O 1
ATOM 1627 N N . TYR A 1 211 ? 7.595 -11.296 -26.231 1.00 98.12 211 TYR A N 1
ATOM 1628 C CA . TYR A 1 211 ? 7.862 -9.861 -26.106 1.00 98.12 211 TYR A CA 1
ATOM 1629 C C . TYR A 1 211 ? 9.344 -9.560 -25.818 1.00 98.12 211 TYR A C 1
ATOM 1631 O O . TYR A 1 211 ? 9.956 -8.695 -26.453 1.00 98.12 211 TYR A O 1
ATOM 1639 N N . ALA A 1 212 ? 9.953 -10.308 -24.889 1.00 98.00 212 ALA A N 1
ATOM 1640 C CA . ALA A 1 212 ? 11.366 -10.159 -24.545 1.00 98.00 212 ALA A CA 1
ATOM 1641 C C . ALA A 1 212 ? 12.309 -10.606 -25.677 1.00 98.00 212 ALA A C 1
ATOM 1643 O O . ALA A 1 212 ? 13.352 -9.981 -25.891 1.00 98.00 212 ALA A O 1
ATOM 1644 N N . ARG A 1 213 ? 11.956 -11.669 -26.415 1.00 97.88 213 ARG A N 1
ATOM 1645 C CA . ARG A 1 213 ? 12.735 -12.153 -27.571 1.00 97.88 213 ARG A CA 1
ATOM 1646 C C . ARG A 1 213 ? 12.729 -11.157 -28.716 1.00 97.88 213 ARG A C 1
ATOM 1648 O O . ARG A 1 213 ? 13.786 -10.864 -29.267 1.00 97.88 213 ARG A O 1
ATOM 1655 N N . GLU A 1 214 ? 11.564 -10.608 -29.044 1.00 97.69 214 GLU A N 1
ATOM 1656 C CA . GLU A 1 214 ? 11.408 -9.607 -30.104 1.00 97.69 214 GLU A CA 1
ATOM 1657 C C . GLU A 1 214 ? 12.247 -8.349 -29.844 1.00 97.69 214 GLU A C 1
ATOM 1659 O O . GLU A 1 214 ? 12.720 -7.707 -30.779 1.00 97.69 214 GLU A O 1
ATOM 1664 N N . ARG A 1 215 ? 12.490 -8.028 -28.568 1.00 97.06 215 ARG A N 1
ATOM 1665 C CA . ARG A 1 215 ? 13.345 -6.912 -28.130 1.00 97.06 215 ARG A CA 1
ATOM 1666 C C . ARG A 1 215 ? 14.819 -7.271 -27.972 1.00 97.06 215 ARG A C 1
ATOM 1668 O O . ARG A 1 215 ? 15.624 -6.408 -27.633 1.00 97.06 215 ARG A O 1
ATOM 1675 N N . GLY A 1 216 ? 15.184 -8.531 -28.198 1.00 97.12 216 GLY A N 1
ATOM 1676 C CA . GLY A 1 216 ? 16.550 -9.018 -28.024 1.00 97.12 216 GLY A CA 1
ATOM 1677 C C . GLY A 1 216 ? 17.023 -9.040 -26.567 1.00 97.12 216 GLY A C 1
ATOM 1678 O O . GLY A 1 216 ? 18.225 -9.087 -26.323 1.00 97.12 216 GLY A O 1
ATOM 1679 N N . TRP A 1 217 ? 16.110 -8.998 -25.592 1.00 97.19 217 TRP A N 1
ATOM 1680 C CA . TRP A 1 217 ? 16.451 -9.031 -24.163 1.00 97.19 217 TRP A CA 1
ATOM 1681 C C . TRP A 1 217 ? 16.710 -10.445 -23.651 1.00 97.19 217 TRP A C 1
ATOM 1683 O O . TRP A 1 217 ? 17.412 -10.621 -22.658 1.00 97.19 217 TRP A O 1
ATOM 1693 N N . TRP A 1 218 ? 16.157 -11.446 -24.335 1.00 97.62 218 TRP A N 1
ATOM 1694 C CA . TRP A 1 218 ? 16.349 -12.856 -24.029 1.00 97.62 218 TRP A CA 1
ATOM 1695 C C . TRP A 1 218 ? 16.438 -13.667 -25.322 1.00 97.62 218 TRP A C 1
ATOM 1697 O O . TRP A 1 218 ? 15.585 -13.543 -26.197 1.00 97.62 218 TRP A O 1
ATOM 1707 N N . ASP A 1 219 ? 17.465 -14.507 -25.450 1.00 95.38 219 ASP A N 1
ATOM 1708 C CA . ASP A 1 219 ? 17.736 -15.282 -26.669 1.00 95.38 219 ASP A CA 1
ATOM 1709 C C . ASP A 1 219 ? 17.095 -16.681 -26.668 1.00 95.38 219 ASP A C 1
ATOM 1711 O O . ASP A 1 219 ? 17.223 -17.432 -27.635 1.00 95.38 219 ASP A O 1
ATOM 1715 N N . GLY A 1 220 ? 16.395 -17.038 -25.587 1.00 94.31 220 GLY A N 1
ATOM 1716 C CA . GLY A 1 220 ? 15.717 -18.322 -25.455 1.00 94.31 220 GLY A CA 1
ATOM 1717 C C . GLY A 1 220 ? 16.600 -19.492 -25.021 1.00 94.31 220 GLY A C 1
ATOM 1718 O O . GLY A 1 220 ? 16.062 -20.593 -24.904 1.00 94.31 220 GLY A O 1
ATOM 1719 N N . LYS A 1 221 ? 17.912 -19.300 -24.812 1.00 94.50 221 LYS A N 1
ATOM 1720 C CA . LYS A 1 221 ? 18.830 -20.404 -24.478 1.00 94.50 221 LYS A CA 1
ATOM 1721 C C . LYS A 1 221 ? 18.819 -20.755 -22.995 1.00 94.50 221 LYS A C 1
ATOM 1723 O O . LYS A 1 221 ? 18.764 -21.931 -22.651 1.00 94.50 221 LYS A O 1
ATOM 1728 N N . GLU A 1 222 ? 18.848 -19.739 -22.139 1.00 94.50 222 GLU A N 1
ATOM 1729 C CA . GLU A 1 222 ? 18.781 -19.898 -20.683 1.00 94.50 222 GLU A CA 1
ATOM 1730 C C . GLU A 1 222 ? 17.330 -19.896 -20.187 1.00 94.50 222 GLU A C 1
ATOM 1732 O O . GLU A 1 222 ? 16.468 -19.322 -20.859 1.00 94.50 222 GLU A O 1
ATOM 1737 N N . PRO A 1 223 ? 17.024 -20.485 -19.014 1.00 96.81 223 PRO A N 1
ATOM 1738 C CA . PRO A 1 223 ? 15.712 -20.351 -18.389 1.00 96.81 223 PRO A CA 1
ATOM 1739 C C . PRO A 1 223 ? 15.265 -18.887 -18.316 1.00 96.81 223 PRO A C 1
ATOM 1741 O O . PRO A 1 223 ? 16.047 -17.999 -17.984 1.00 96.81 223 PRO A O 1
ATOM 1744 N N . PHE A 1 224 ? 13.997 -18.634 -18.630 1.00 98.12 224 PHE A N 1
ATOM 1745 C CA . PHE A 1 224 ? 13.447 -17.284 -18.600 1.00 98.12 224 PHE A CA 1
ATOM 1746 C C . PHE A 1 224 ? 13.298 -16.797 -17.154 1.00 98.12 224 PHE A C 1
ATOM 1748 O O . PHE A 1 224 ?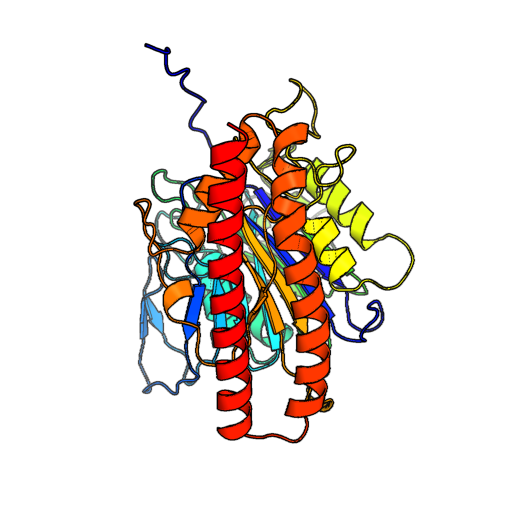 12.447 -17.298 -16.421 1.00 98.12 224 PHE A O 1
ATOM 1755 N N . ASP A 1 225 ? 14.124 -15.828 -16.766 1.00 98.38 225 ASP A N 1
ATOM 1756 C CA . ASP A 1 225 ? 14.106 -15.155 -15.467 1.00 98.38 225 ASP A CA 1
ATOM 1757 C C . ASP A 1 225 ? 13.565 -13.729 -15.651 1.00 98.38 225 ASP A C 1
ATOM 1759 O O . ASP A 1 225 ? 14.202 -12.908 -16.313 1.00 98.38 225 ASP A O 1
ATOM 1763 N N . PHE A 1 226 ? 12.368 -13.440 -15.126 1.00 98.56 226 PHE A N 1
ATOM 1764 C CA . PHE A 1 226 ? 11.685 -12.172 -15.412 1.00 98.56 226 PHE A CA 1
ATOM 1765 C C . PHE A 1 226 ? 12.482 -10.967 -14.899 1.00 98.56 226 PHE A C 1
ATOM 1767 O O . PHE A 1 226 ? 12.729 -10.025 -15.654 1.00 98.56 226 PHE A O 1
ATOM 1774 N N . ALA A 1 227 ? 12.944 -11.018 -13.649 1.00 97.69 227 ALA A N 1
ATOM 1775 C CA . ALA A 1 227 ? 13.738 -9.957 -13.052 1.00 97.69 227 ALA A CA 1
ATOM 1776 C C . ALA A 1 227 ? 15.040 -9.717 -13.826 1.00 97.69 227 ALA A C 1
ATOM 1778 O O . ALA A 1 227 ? 15.357 -8.564 -14.112 1.00 97.69 227 ALA A O 1
ATOM 1779 N N . ALA A 1 228 ? 15.774 -10.763 -14.212 1.00 96.94 228 ALA A N 1
ATOM 1780 C CA . ALA A 1 228 ? 17.017 -10.609 -14.970 1.00 96.94 228 ALA A CA 1
ATOM 1781 C C . ALA A 1 228 ? 16.789 -10.056 -16.388 1.00 96.94 228 ALA A C 1
ATOM 1783 O O . ALA A 1 228 ? 17.606 -9.282 -16.884 1.00 96.94 228 ALA A O 1
ATOM 1784 N N . VAL A 1 229 ? 15.689 -10.441 -17.041 1.00 97.88 229 VAL A N 1
ATOM 1785 C CA . VAL A 1 229 ? 15.390 -10.051 -18.429 1.00 97.88 229 VAL A CA 1
ATOM 1786 C C . VAL A 1 229 ? 14.821 -8.632 -18.531 1.00 97.88 229 VAL A C 1
ATOM 1788 O O . VAL A 1 229 ? 15.176 -7.913 -19.466 1.00 97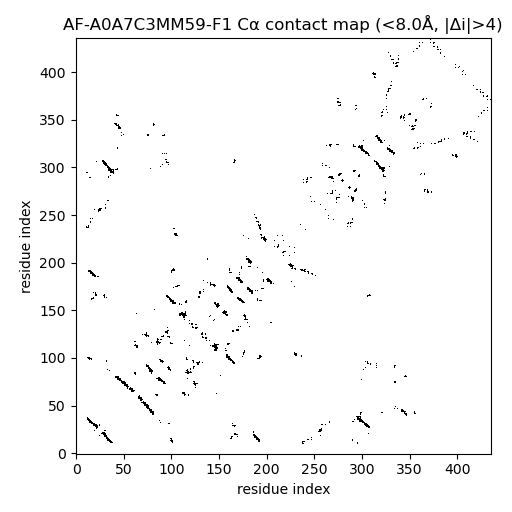.88 229 VAL A O 1
ATOM 1791 N N . TYR A 1 230 ? 13.961 -8.218 -17.592 1.00 98.06 230 TYR A N 1
ATOM 1792 C CA . TYR A 1 230 ? 13.215 -6.952 -17.665 1.00 98.06 230 TYR A CA 1
ATOM 1793 C C . TYR A 1 230 ? 13.791 -5.811 -16.814 1.00 98.06 230 TYR A C 1
ATOM 1795 O O . TYR A 1 230 ? 13.398 -4.656 -17.009 1.00 98.06 230 TYR A O 1
ATOM 1803 N N . SER A 1 231 ? 14.719 -6.081 -15.888 1.00 95.81 231 SER A N 1
ATOM 1804 C CA . SER A 1 231 ? 15.345 -5.020 -15.081 1.00 95.81 231 SER A CA 1
ATOM 1805 C C . SER A 1 231 ? 16.232 -4.107 -15.924 1.00 95.81 231 SER A C 1
ATOM 1807 O O . SER A 1 231 ? 16.874 -4.536 -16.886 1.00 95.81 231 SER A O 1
ATOM 1809 N N . THR A 1 232 ? 16.310 -2.836 -15.527 1.00 92.31 232 THR A N 1
ATOM 1810 C CA . THR A 1 232 ? 17.343 -1.927 -16.045 1.00 92.31 232 THR A CA 1
ATOM 1811 C C . THR A 1 232 ? 18.741 -2.391 -15.634 1.00 92.31 232 THR A C 1
ATOM 1813 O O . THR A 1 232 ? 18.902 -3.195 -14.718 1.00 92.31 232 THR A O 1
ATOM 1816 N N . ASP A 1 233 ? 19.769 -1.823 -16.263 1.00 87.94 233 ASP A N 1
ATOM 1817 C CA . ASP A 1 233 ? 21.168 -2.115 -15.928 1.00 87.94 233 ASP A CA 1
ATOM 1818 C C . ASP A 1 233 ? 21.642 -1.415 -14.632 1.00 87.94 233 ASP A C 1
ATOM 1820 O O . ASP A 1 233 ? 22.819 -1.478 -14.272 1.00 87.94 233 ASP A O 1
ATOM 1824 N N . ALA A 1 234 ? 20.745 -0.724 -13.915 1.00 86.56 234 ALA A N 1
ATOM 1825 C CA . ALA A 1 234 ? 21.061 -0.100 -12.636 1.00 86.56 234 ALA A CA 1
ATOM 1826 C C . ALA A 1 234 ? 21.301 -1.172 -11.560 1.00 86.56 234 ALA A C 1
ATOM 1828 O O . ALA A 1 234 ? 20.458 -2.033 -11.326 1.00 86.56 234 ALA A O 1
ATOM 1829 N N . SER A 1 235 ? 22.437 -1.094 -10.862 1.00 84.56 235 SER A N 1
ATOM 1830 C CA . SER A 1 235 ? 22.813 -2.078 -9.835 1.00 84.56 235 SER A CA 1
ATOM 1831 C C . SER A 1 235 ? 21.990 -1.978 -8.546 1.00 84.56 235 SER A C 1
ATOM 1833 O O . SER A 1 235 ? 21.797 -2.982 -7.862 1.00 84.56 235 SER A O 1
ATOM 1835 N N . ASP A 1 236 ? 21.509 -0.781 -8.210 1.00 84.19 236 ASP A N 1
ATOM 1836 C CA . ASP A 1 236 ? 20.652 -0.520 -7.050 1.00 84.19 236 ASP A CA 1
ATOM 1837 C C . ASP A 1 236 ? 19.603 0.553 -7.394 1.00 84.19 236 ASP A C 1
ATOM 1839 O O . ASP A 1 236 ? 19.729 1.716 -6.988 1.00 84.19 236 ASP A O 1
ATOM 1843 N N . PRO A 1 237 ? 18.598 0.215 -8.229 1.00 84.94 237 PRO A N 1
ATOM 1844 C CA . PRO A 1 237 ? 17.580 1.173 -8.627 1.00 84.94 237 PRO A CA 1
ATOM 1845 C C . PRO A 1 237 ? 16.831 1.659 -7.384 1.00 84.94 237 PRO A C 1
ATOM 1847 O O . PRO A 1 237 ? 16.340 0.862 -6.587 1.00 84.94 237 PRO A O 1
ATOM 1850 N N . LEU A 1 238 ? 16.760 2.984 -7.222 1.00 87.00 238 LEU A N 1
ATOM 1851 C CA . LEU A 1 238 ? 16.014 3.645 -6.144 1.00 87.00 238 LEU A CA 1
ATOM 1852 C C . LEU A 1 238 ? 16.423 3.192 -4.720 1.00 87.00 238 LEU A C 1
ATOM 1854 O O . LEU A 1 238 ? 15.617 3.273 -3.797 1.00 87.00 238 LEU A O 1
ATOM 1858 N N . PHE A 1 239 ? 17.676 2.750 -4.535 1.00 86.12 239 PHE A N 1
ATOM 1859 C CA . PHE A 1 239 ? 18.232 2.264 -3.258 1.00 86.12 239 PHE A CA 1
ATOM 1860 C C . PHE A 1 239 ? 17.470 1.088 -2.630 1.00 86.12 239 PHE A C 1
ATOM 1862 O O . PHE A 1 239 ? 17.343 0.979 -1.404 1.00 86.12 239 PHE A O 1
ATOM 1869 N N . ALA A 1 240 ? 16.932 0.214 -3.475 1.00 90.06 240 ALA A N 1
ATOM 1870 C CA . ALA A 1 240 ? 16.111 -0.910 -3.061 1.00 90.06 240 ALA A CA 1
ATOM 1871 C C . ALA A 1 240 ? 16.900 -2.020 -2.347 1.00 90.06 240 ALA A C 1
ATOM 1873 O O . ALA A 1 240 ? 16.334 -2.719 -1.513 1.00 90.06 240 ALA A O 1
ATOM 1874 N N . CYS A 1 241 ? 18.183 -2.232 -2.660 1.00 91.00 241 CYS A N 1
ATOM 1875 C CA . CYS A 1 241 ? 18.922 -3.426 -2.233 1.00 91.00 241 CYS A CA 1
ATOM 1876 C C . CYS A 1 241 ? 19.018 -3.568 -0.707 1.00 91.00 241 CYS A C 1
ATOM 1878 O O . CYS A 1 241 ? 18.541 -4.561 -0.157 1.00 91.00 241 CYS A O 1
ATOM 1880 N N . ALA A 1 242 ? 19.570 -2.569 -0.011 1.00 90.25 242 ALA A N 1
ATOM 1881 C CA . ALA A 1 242 ? 19.751 -2.635 1.443 1.00 90.25 242 ALA A CA 1
ATOM 1882 C C . ALA A 1 242 ? 18.409 -2.680 2.199 1.00 90.25 242 ALA A C 1
ATOM 1884 O O . ALA A 1 242 ? 18.269 -3.387 3.199 1.00 90.25 242 ALA A O 1
ATOM 1885 N N . ARG A 1 243 ? 17.396 -1.968 1.692 1.00 92.25 243 ARG A N 1
ATOM 1886 C CA . ARG A 1 243 ? 16.038 -1.960 2.255 1.00 92.25 243 ARG A CA 1
ATOM 1887 C C . ARG A 1 243 ? 15.338 -3.303 2.075 1.00 92.25 243 ARG A C 1
ATOM 1889 O O . ARG A 1 243 ? 14.748 -3.838 3.015 1.00 92.25 243 ARG A O 1
ATOM 1896 N N . LEU A 1 244 ? 15.454 -3.899 0.892 1.00 94.88 244 LEU A N 1
ATOM 1897 C CA . LEU A 1 244 ? 14.919 -5.225 0.613 1.00 94.88 244 LEU A CA 1
ATOM 1898 C C . LEU A 1 244 ? 15.581 -6.284 1.499 1.00 94.88 244 LEU A C 1
ATOM 1900 O O . LEU A 1 244 ? 14.892 -7.120 2.079 1.00 94.88 244 LEU A O 1
ATOM 1904 N N . GLU A 1 245 ? 16.905 -6.234 1.642 1.00 94.88 245 GLU A N 1
ATOM 1905 C CA . GLU A 1 245 ? 17.641 -7.106 2.560 1.00 94.88 245 GLU A CA 1
ATOM 1906 C C . GLU A 1 245 ? 17.152 -6.933 4.001 1.00 94.88 245 GLU A C 1
ATOM 1908 O O . GLU A 1 245 ? 16.844 -7.923 4.667 1.00 94.88 245 GLU A O 1
ATOM 1913 N N . ARG A 1 246 ? 16.993 -5.687 4.467 1.00 94.88 246 ARG A N 1
ATOM 1914 C CA . ARG A 1 246 ? 16.545 -5.385 5.832 1.00 94.88 246 ARG A CA 1
ATOM 1915 C C . ARG A 1 246 ? 15.117 -5.843 6.112 1.00 94.88 246 ARG A C 1
ATOM 1917 O O . ARG A 1 246 ? 14.852 -6.434 7.159 1.00 94.88 246 ARG A O 1
ATOM 1924 N N . SER A 1 247 ? 14.190 -5.595 5.192 1.00 95.81 247 SER A N 1
ATOM 1925 C CA . SER A 1 247 ? 12.797 -6.027 5.345 1.00 95.81 247 SER A CA 1
ATOM 1926 C C . SER A 1 247 ? 12.680 -7.554 5.316 1.00 95.81 247 SER A C 1
ATOM 1928 O O . SER A 1 247 ? 11.996 -8.123 6.168 1.00 95.81 247 SER A O 1
ATOM 1930 N N . ARG A 1 248 ? 13.417 -8.240 4.427 1.00 95.75 248 ARG A N 1
ATOM 1931 C CA . ARG A 1 248 ? 13.504 -9.714 4.381 1.00 95.75 248 ARG A CA 1
ATOM 1932 C C . ARG A 1 248 ? 14.127 -10.303 5.641 1.00 95.75 248 ARG A C 1
ATOM 1934 O O . ARG A 1 248 ? 13.619 -11.297 6.162 1.00 95.75 248 ARG A O 1
ATOM 1941 N N . GLU A 1 249 ? 15.184 -9.688 6.165 1.00 94.88 249 GLU A N 1
ATOM 1942 C CA . GLU A 1 249 ? 15.758 -10.052 7.462 1.00 94.88 249 GLU A CA 1
ATOM 1943 C C . GLU A 1 249 ? 14.690 -9.965 8.560 1.00 94.88 249 GLU A C 1
ATOM 1945 O O . GLU A 1 249 ? 14.542 -10.898 9.342 1.00 94.88 249 GLU A O 1
ATOM 1950 N N . PHE A 1 250 ? 13.893 -8.892 8.596 1.00 94.19 250 PHE A N 1
ATOM 1951 C CA . PHE A 1 250 ? 12.860 -8.712 9.613 1.00 94.19 250 PHE A CA 1
ATOM 1952 C C . PHE A 1 250 ? 11.772 -9.794 9.561 1.00 94.19 250 PHE A C 1
ATOM 1954 O O . PHE A 1 250 ? 11.464 -10.402 10.592 1.00 94.19 250 PHE A O 1
ATOM 1961 N N . ILE A 1 251 ? 11.189 -10.045 8.383 1.00 92.38 251 ILE A N 1
ATOM 1962 C CA . ILE A 1 251 ? 10.067 -10.990 8.241 1.00 92.38 251 ILE A CA 1
ATOM 1963 C C . ILE A 1 251 ? 10.495 -12.457 8.332 1.00 92.38 251 ILE A C 1
ATOM 1965 O O . ILE A 1 251 ? 9.680 -13.296 8.702 1.00 92.38 251 ILE A O 1
ATOM 1969 N N . SER A 1 252 ? 11.769 -12.767 8.070 1.00 88.62 252 SER A N 1
ATOM 1970 C CA . SER A 1 252 ? 12.314 -14.128 8.194 1.00 88.62 252 SER A CA 1
ATOM 1971 C C . SER A 1 252 ? 12.711 -14.512 9.627 1.00 88.62 252 SER A C 1
ATOM 1973 O O . SER A 1 252 ? 13.038 -15.673 9.893 1.00 88.62 252 SER A O 1
ATOM 1975 N N . ARG A 1 253 ? 12.668 -13.573 10.588 1.00 89.62 253 ARG A N 1
ATOM 1976 C CA . ARG A 1 253 ? 12.946 -13.860 12.006 1.00 89.62 253 ARG A CA 1
ATOM 1977 C C . ARG A 1 253 ? 11.967 -14.897 12.556 1.00 89.62 253 ARG A C 1
ATOM 1979 O O . ARG A 1 253 ? 10.755 -14.798 12.381 1.00 89.62 253 ARG A O 1
ATOM 1986 N N . ARG A 1 254 ? 12.496 -15.861 13.320 1.00 83.31 254 ARG A N 1
ATOM 1987 C CA . ARG A 1 254 ? 11.705 -16.941 13.934 1.00 83.31 254 ARG A CA 1
ATOM 1988 C C . ARG A 1 254 ? 10.598 -16.407 14.846 1.00 83.31 254 ARG A C 1
ATOM 1990 O O . ARG A 1 254 ? 10.804 -15.455 15.599 1.00 83.31 254 ARG A O 1
ATOM 1997 N N . GLY A 1 255 ? 9.459 -17.097 14.834 1.00 85.44 255 GLY A N 1
ATOM 1998 C CA . GLY A 1 255 ? 8.297 -16.828 15.683 1.00 85.44 255 GLY A CA 1
ATOM 1999 C C . GLY A 1 255 ? 7.195 -16.037 14.968 1.00 85.44 255 GLY A C 1
ATOM 2000 O O . GLY A 1 255 ? 7.481 -15.345 13.987 1.00 85.44 255 GLY A O 1
ATOM 2001 N N . PRO A 1 256 ? 5.945 -16.124 15.451 1.00 86.44 256 PRO A N 1
ATOM 2002 C CA . PRO A 1 256 ? 4.812 -15.502 14.784 1.00 86.44 256 PRO A CA 1
ATOM 2003 C C . PRO A 1 256 ? 4.904 -13.975 14.816 1.00 86.44 256 PRO A C 1
ATOM 2005 O O . PRO A 1 256 ? 5.268 -13.388 15.841 1.00 86.44 256 PRO A O 1
ATOM 2008 N N . ARG A 1 257 ? 4.555 -13.329 13.699 1.00 93.94 257 ARG A N 1
ATOM 2009 C CA . ARG A 1 257 ? 4.473 -11.862 13.614 1.00 93.94 257 ARG A CA 1
ATOM 2010 C C . ARG A 1 257 ? 3.119 -11.369 14.126 1.00 93.94 257 ARG A C 1
ATOM 2012 O O . ARG A 1 257 ? 2.102 -12.035 13.964 1.00 93.94 257 ARG A O 1
ATOM 2019 N N . GLY A 1 258 ? 3.089 -10.202 14.752 1.00 95.88 258 GLY A N 1
ATOM 2020 C CA . GLY A 1 258 ? 1.861 -9.486 15.087 1.00 95.88 258 GLY A CA 1
ATOM 2021 C C . GLY A 1 258 ? 1.963 -8.022 14.675 1.00 95.88 258 GLY A C 1
ATOM 2022 O O . GLY A 1 258 ? 3.001 -7.571 14.194 1.00 95.88 258 GLY A O 1
ATOM 2023 N N . LEU A 1 259 ? 0.893 -7.260 14.905 1.00 97.56 259 LEU A N 1
ATOM 2024 C CA . LEU A 1 259 ? 0.828 -5.835 14.555 1.00 97.56 259 LEU A CA 1
ATOM 2025 C C . LEU A 1 259 ? 2.017 -5.029 15.086 1.00 97.56 259 LEU A C 1
ATOM 2027 O O . LEU A 1 259 ? 2.595 -4.232 14.360 1.00 97.56 259 LEU A O 1
ATOM 2031 N N . ARG A 1 260 ? 2.423 -5.271 16.338 1.00 96.75 260 ARG A N 1
ATOM 2032 C CA . ARG A 1 260 ? 3.544 -4.560 16.973 1.00 96.75 260 ARG A CA 1
ATOM 2033 C C . ARG A 1 260 ? 4.863 -4.814 16.253 1.00 96.75 260 ARG A C 1
ATOM 2035 O O . ARG A 1 260 ? 5.645 -3.888 16.077 1.00 96.75 260 ARG A O 1
ATOM 2042 N N . GLU A 1 261 ? 5.097 -6.051 15.825 1.00 96.62 261 GLU A N 1
ATOM 2043 C CA . GLU A 1 261 ? 6.274 -6.404 15.039 1.00 96.62 261 GLU A CA 1
ATOM 2044 C C . GLU A 1 261 ? 6.226 -5.752 13.653 1.00 96.62 261 GLU A C 1
ATOM 2046 O O . GLU A 1 261 ? 7.230 -5.198 13.221 1.00 96.62 261 GLU A O 1
ATOM 2051 N N . MET A 1 262 ? 5.069 -5.739 12.987 1.00 98.19 262 MET A N 1
ATOM 2052 C CA . MET A 1 262 ? 4.933 -5.063 11.691 1.00 98.19 262 MET A CA 1
ATOM 2053 C C . MET A 1 262 ? 5.123 -3.541 11.818 1.00 98.19 262 MET A C 1
ATOM 2055 O O . MET A 1 262 ? 5.810 -2.940 10.997 1.00 98.19 262 MET A O 1
ATOM 2059 N N . PHE A 1 263 ? 4.602 -2.916 12.881 1.00 98.38 263 PHE A N 1
ATOM 2060 C CA . PHE A 1 263 ? 4.850 -1.501 13.175 1.00 98.38 263 PHE A CA 1
ATOM 2061 C C . PHE A 1 263 ? 6.335 -1.231 13.404 1.00 98.38 263 PHE A C 1
ATOM 2063 O O . PHE A 1 263 ? 6.859 -0.269 12.854 1.00 98.38 263 PHE A O 1
ATOM 2070 N N . ALA A 1 264 ? 7.017 -2.074 14.184 1.00 96.88 264 ALA A N 1
ATOM 2071 C CA . ALA A 1 264 ? 8.448 -1.933 14.442 1.00 96.88 264 ALA A CA 1
ATOM 2072 C C . ALA A 1 264 ? 9.281 -2.064 13.157 1.00 96.88 264 ALA A C 1
ATOM 2074 O O . ALA A 1 264 ? 10.212 -1.290 12.969 1.00 96.88 264 ALA A O 1
ATOM 2075 N N . MET A 1 265 ? 8.916 -2.977 12.247 1.00 97.12 265 MET A N 1
ATOM 2076 C CA . MET A 1 265 ? 9.555 -3.094 10.930 1.00 97.12 265 MET A CA 1
ATOM 2077 C C . MET A 1 265 ? 9.448 -1.789 10.141 1.00 97.12 265 MET A C 1
ATOM 2079 O O . MET A 1 265 ? 10.446 -1.264 9.663 1.00 97.12 265 MET A O 1
ATOM 2083 N N . LEU A 1 266 ? 8.238 -1.237 10.038 1.00 97.50 266 LEU A N 1
ATOM 2084 C CA . LEU A 1 266 ? 7.995 -0.010 9.281 1.00 97.50 266 LEU A CA 1
ATOM 2085 C C . LEU A 1 266 ? 8.612 1.234 9.938 1.00 97.50 266 LEU A C 1
ATOM 2087 O O . LEU A 1 266 ? 8.702 2.268 9.287 1.00 97.50 266 LEU A O 1
ATOM 2091 N N . ARG A 1 267 ? 9.038 1.150 11.204 1.00 96.75 267 ARG A N 1
ATOM 2092 C CA . ARG A 1 267 ? 9.746 2.203 11.956 1.00 96.75 267 ARG A CA 1
ATOM 2093 C C . ARG A 1 267 ? 11.265 2.066 11.924 1.00 96.75 267 ARG A C 1
ATOM 2095 O O . ARG A 1 267 ? 11.944 2.909 12.504 1.00 96.75 267 ARG A O 1
ATOM 2102 N N . ASP A 1 268 ? 11.776 1.004 11.313 1.00 94.69 268 ASP A N 1
ATOM 2103 C CA . ASP A 1 268 ? 13.176 0.621 11.421 1.00 94.69 268 ASP A CA 1
ATOM 2104 C C . ASP A 1 268 ? 14.102 1.647 10.758 1.00 94.69 268 ASP A C 1
ATOM 2106 O O . ASP A 1 268 ? 13.911 2.034 9.602 1.00 94.69 268 ASP A O 1
ATOM 2110 N N . HIS A 1 269 ? 15.124 2.031 11.519 1.00 92.25 269 HIS A N 1
ATOM 2111 C CA . HIS A 1 269 ? 16.282 2.834 11.148 1.00 92.25 269 HIS A C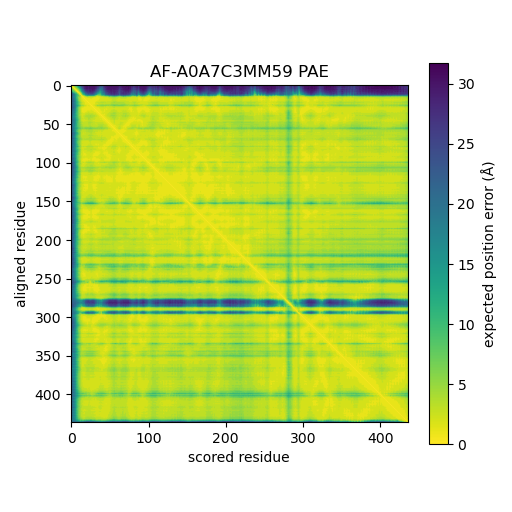A 1
ATOM 2112 C C . HIS A 1 269 ? 17.584 2.050 11.422 1.00 92.25 269 HIS A C 1
ATOM 2114 O O . HIS A 1 269 ? 18.559 2.595 11.942 1.00 92.25 269 HIS A O 1
ATOM 2120 N N . TYR A 1 270 ? 17.601 0.749 11.101 1.00 90.25 270 TYR A N 1
ATOM 2121 C CA . TYR A 1 270 ? 18.715 -0.173 11.353 1.00 90.25 270 TYR A CA 1
ATOM 2122 C C . TYR A 1 270 ? 19.181 -0.184 12.823 1.00 90.25 270 TYR A C 1
ATOM 2124 O O . TYR A 1 270 ? 18.398 -0.466 13.732 1.00 90.25 270 TYR A O 1
ATOM 2132 N N . GLU A 1 271 ? 20.468 0.077 13.078 1.00 89.50 271 GLU A N 1
ATOM 2133 C CA . GLU A 1 271 ? 21.067 0.071 14.412 1.00 89.50 271 GLU A CA 1
ATOM 2134 C C . GLU A 1 271 ? 20.547 1.211 15.306 1.00 89.50 271 GLU A C 1
ATOM 2136 O O . GLU A 1 271 ? 20.619 1.103 16.529 1.00 89.50 271 GLU A O 1
ATOM 2141 N N . SER A 1 272 ? 19.966 2.267 14.723 1.00 88.38 272 SER A N 1
ATOM 2142 C CA . SER A 1 272 ? 19.329 3.368 15.462 1.00 88.38 272 SER A CA 1
ATOM 2143 C C . SER A 1 272 ? 17.916 3.031 15.960 1.00 88.38 272 SER A C 1
ATOM 2145 O O . SER A 1 272 ? 17.277 3.855 16.619 1.00 88.38 272 SER A O 1
ATOM 2147 N N . GLY A 1 273 ? 17.413 1.823 15.685 1.00 91.56 273 GLY A N 1
ATOM 2148 C CA . GLY A 1 273 ? 16.084 1.396 16.115 1.00 91.56 273 GLY A CA 1
ATOM 2149 C C . GLY A 1 273 ? 14.998 2.262 15.482 1.00 91.56 273 GLY A C 1
ATOM 2150 O O . GLY A 1 273 ? 14.864 2.269 14.268 1.00 91.56 273 GLY A O 1
ATOM 2151 N N . GLU A 1 274 ? 14.227 2.992 16.292 1.00 93.69 274 GLU A N 1
ATOM 2152 C CA . GLU A 1 274 ? 13.187 3.920 15.809 1.00 93.69 274 GLU A CA 1
ATOM 2153 C C . GLU A 1 274 ? 13.657 5.386 15.757 1.00 93.69 274 GLU A C 1
ATOM 2155 O O . GLU A 1 274 ? 12.876 6.267 15.397 1.00 93.69 274 GLU A O 1
ATOM 2160 N N . ILE A 1 275 ? 14.900 5.689 16.149 1.00 93.50 275 ILE A N 1
ATOM 2161 C CA . ILE A 1 275 ? 15.412 7.065 16.147 1.00 93.50 275 ILE A CA 1
ATOM 2162 C C . ILE A 1 275 ? 15.626 7.522 14.696 1.00 93.50 275 ILE A C 1
ATOM 2164 O O . ILE A 1 275 ? 16.388 6.874 13.975 1.00 93.50 275 ILE A O 1
ATOM 2168 N N . PRO A 1 276 ? 15.012 8.641 14.261 1.00 88.88 276 PRO A N 1
ATOM 2169 C CA . PRO A 1 276 ? 15.162 9.116 12.893 1.00 88.88 276 PRO A CA 1
ATOM 2170 C C . PRO A 1 276 ? 16.607 9.430 12.502 1.00 88.88 276 PRO A C 1
ATOM 2172 O O . PRO A 1 276 ? 17.322 10.130 13.223 1.00 88.88 276 PRO A O 1
ATOM 2175 N N . LEU A 1 277 ? 16.999 8.998 11.303 1.00 81.38 277 LEU A N 1
ATOM 2176 C CA . LEU A 1 277 ? 18.270 9.366 10.680 1.00 81.38 277 LEU A CA 1
ATOM 2177 C C . LEU A 1 277 ? 18.113 10.682 9.897 1.00 81.38 277 LEU A C 1
ATOM 2179 O O . LEU A 1 277 ? 17.272 10.785 9.005 1.00 81.38 277 LEU A O 1
ATOM 2183 N N . ILE A 1 278 ? 18.919 11.698 10.227 1.00 68.06 278 ILE A N 1
ATOM 2184 C CA . ILE A 1 278 ? 18.879 13.027 9.570 1.00 68.06 278 ILE A CA 1
ATOM 2185 C C . ILE A 1 278 ? 19.723 13.033 8.291 1.00 68.06 278 ILE A C 1
ATOM 2187 O O . ILE A 1 278 ? 19.399 13.726 7.327 1.00 68.06 278 ILE A O 1
ATOM 2191 N N . ALA A 1 279 ? 20.808 12.257 8.278 1.00 60.84 279 ALA A N 1
ATOM 2192 C CA . ALA A 1 279 ? 21.671 12.098 7.124 1.00 60.84 279 ALA A CA 1
ATOM 2193 C C . ALA A 1 279 ? 22.359 10.730 7.127 1.00 60.84 279 ALA A C 1
ATOM 2195 O O . ALA A 1 279 ? 22.831 10.237 8.150 1.00 60.84 279 ALA A O 1
ATOM 2196 N N . ALA A 1 280 ? 22.452 10.183 5.925 1.00 54.41 280 ALA A N 1
ATOM 2197 C CA . ALA A 1 280 ? 23.419 9.194 5.501 1.00 54.41 280 ALA A CA 1
ATOM 2198 C C . ALA A 1 280 ? 24.856 9.560 5.928 1.00 54.41 280 ALA A C 1
ATOM 2200 O O . ALA A 1 280 ? 25.331 10.633 5.541 1.00 54.41 280 ALA A O 1
ATOM 2201 N N . PRO A 1 281 ? 25.623 8.692 6.612 1.00 48.06 281 PRO A N 1
ATOM 2202 C CA . PRO A 1 281 ? 27.073 8.745 6.488 1.00 48.06 281 PRO A CA 1
ATOM 2203 C C . PRO A 1 281 ? 27.420 8.572 5.003 1.00 48.06 281 PRO A C 1
ATOM 2205 O O . PRO A 1 281 ? 26.981 7.603 4.376 1.00 48.06 281 PRO A O 1
ATOM 2208 N N . ALA A 1 282 ? 28.167 9.515 4.422 1.00 46.34 282 ALA A N 1
ATOM 2209 C CA . ALA A 1 282 ? 28.527 9.465 3.007 1.00 46.34 282 ALA A CA 1
ATOM 2210 C C . ALA A 1 282 ? 29.146 8.097 2.650 1.00 46.34 282 ALA A C 1
ATOM 2212 O O . ALA A 1 282 ? 30.110 7.667 3.281 1.00 46.34 282 ALA A O 1
ATOM 2213 N N . GLY A 1 283 ? 28.574 7.412 1.654 1.00 47.88 283 GLY A N 1
ATOM 2214 C CA . GLY A 1 283 ? 29.056 6.112 1.171 1.00 47.88 283 GLY A CA 1
ATOM 2215 C C . GLY A 1 283 ? 28.496 4.865 1.873 1.00 47.88 283 GLY A C 1
ATOM 2216 O O . GLY A 1 283 ? 28.905 3.763 1.521 1.00 47.88 283 GLY A O 1
ATOM 2217 N N . SER A 1 284 ? 27.564 4.989 2.828 1.00 58.56 284 SER A N 1
ATOM 2218 C CA . SER A 1 284 ? 26.895 3.824 3.432 1.00 58.56 284 SER A CA 1
ATOM 2219 C C . SER A 1 284 ? 25.614 3.449 2.679 1.00 58.56 284 SER A C 1
ATOM 2221 O O . SER A 1 284 ? 24.709 4.272 2.558 1.00 58.56 284 SER A O 1
ATOM 2223 N N . ALA A 1 285 ? 25.472 2.192 2.247 1.00 56.09 285 ALA A N 1
ATOM 2224 C CA . ALA A 1 285 ? 24.214 1.673 1.690 1.00 56.09 285 ALA A CA 1
ATOM 2225 C C . ALA A 1 285 ? 23.052 1.683 2.714 1.00 56.09 285 ALA A C 1
ATOM 2227 O O . ALA A 1 285 ? 21.888 1.729 2.335 1.00 56.09 285 ALA A O 1
ATOM 2228 N N . LYS A 1 286 ? 23.355 1.737 4.021 1.00 62.50 286 LYS A N 1
ATOM 2229 C CA . LYS A 1 286 ? 22.367 1.813 5.122 1.00 62.50 286 LYS A CA 1
ATOM 2230 C C . LYS A 1 286 ? 21.811 3.220 5.369 1.00 62.50 286 LYS A C 1
ATOM 2232 O O . LYS A 1 286 ? 21.196 3.495 6.392 1.00 62.50 286 LYS A O 1
ATOM 2237 N N . SER A 1 287 ? 22.059 4.129 4.439 1.00 64.38 287 SER A N 1
ATOM 2238 C CA . SER A 1 287 ? 21.596 5.514 4.487 1.00 64.38 287 SER A CA 1
ATOM 2239 C C . SER A 1 287 ? 20.096 5.670 4.236 1.00 64.38 287 SER A C 1
ATOM 2241 O O . SER A 1 287 ? 19.518 6.693 4.598 1.00 64.38 287 SER A O 1
ATOM 2243 N N . PHE A 1 288 ? 19.484 4.652 3.627 1.00 79.88 288 PHE A N 1
ATOM 2244 C CA . PHE A 1 288 ? 18.060 4.560 3.334 1.00 79.88 288 PHE A CA 1
ATOM 2245 C C . PHE A 1 288 ? 17.489 3.402 4.145 1.00 79.88 288 PHE A C 1
ATOM 2247 O O . PHE A 1 288 ? 17.749 2.228 3.869 1.00 79.88 288 PHE A O 1
ATOM 2254 N N . SER A 1 289 ? 16.793 3.745 5.219 1.00 88.69 289 SER A N 1
ATOM 2255 C CA . SER A 1 289 ? 16.125 2.790 6.097 1.00 88.69 289 SER A CA 1
ATOM 2256 C C . SER A 1 289 ? 14.695 2.516 5.646 1.00 88.69 289 SER A C 1
ATOM 2258 O O . SER A 1 289 ? 14.181 3.209 4.772 1.00 88.69 289 SER A O 1
ATOM 2260 N N . LEU A 1 290 ? 14.051 1.508 6.245 1.00 92.50 290 LEU A N 1
ATOM 2261 C CA . LEU A 1 290 ? 12.662 1.165 5.918 1.00 92.50 290 LEU A CA 1
ATOM 2262 C C . LEU A 1 290 ? 11.718 2.337 6.205 1.00 92.50 290 LEU A C 1
ATOM 2264 O O . LEU A 1 290 ? 10.812 2.617 5.424 1.00 92.50 290 LEU A O 1
ATOM 2268 N N . CYS A 1 291 ? 11.936 3.037 7.321 1.00 93.50 291 CYS A N 1
ATOM 2269 C CA . CYS A 1 291 ? 11.329 4.337 7.576 1.00 93.50 291 CYS A CA 1
ATOM 2270 C C . CYS A 1 291 ? 12.224 5.451 7.022 1.00 93.50 291 CYS A C 1
ATOM 2272 O O . CYS A 1 291 ? 13.415 5.495 7.327 1.00 93.50 291 CYS A O 1
ATOM 2274 N N . MET A 1 292 ? 11.657 6.401 6.285 1.00 88.88 292 MET A N 1
ATOM 2275 C CA . MET A 1 292 ? 12.350 7.587 5.776 1.00 88.88 292 MET A CA 1
ATOM 2276 C C . MET A 1 292 ? 11.792 8.847 6.461 1.00 88.88 292 MET A C 1
ATOM 2278 O O . MET A 1 292 ? 10.577 9.003 6.562 1.00 88.88 292 MET A O 1
ATOM 2282 N N . HIS A 1 293 ? 12.649 9.754 6.956 1.00 82.38 293 HIS A N 1
ATOM 2283 C CA . HIS A 1 293 ? 12.204 10.876 7.817 1.00 82.38 293 HIS A CA 1
ATOM 2284 C C . HIS A 1 293 ? 12.540 12.291 7.313 1.00 82.38 293 HIS A C 1
ATOM 2286 O O . HIS A 1 293 ? 11.838 13.231 7.674 1.00 82.38 293 HIS A O 1
ATOM 2292 N N . ALA A 1 294 ? 13.591 12.485 6.509 1.00 64.12 294 ALA A N 1
ATOM 2293 C CA . ALA A 1 294 ? 14.100 13.826 6.178 1.00 64.12 294 ALA A CA 1
ATOM 2294 C C . ALA A 1 294 ? 14.289 14.072 4.670 1.00 64.12 294 ALA A C 1
ATOM 2296 O O . ALA A 1 294 ? 13.497 14.788 4.062 1.00 64.12 294 ALA A O 1
ATOM 2297 N N . ILE A 1 295 ? 15.346 13.513 4.062 1.00 58.62 295 ILE A N 1
ATOM 2298 C CA . ILE A 1 295 ? 15.728 13.795 2.660 1.00 58.62 295 ILE A CA 1
ATOM 2299 C C . ILE A 1 295 ? 14.659 13.272 1.682 1.00 58.62 295 ILE A C 1
ATOM 2301 O O . ILE A 1 295 ? 14.272 13.965 0.744 1.00 58.62 295 ILE A O 1
ATOM 2305 N N . GLN A 1 296 ? 14.132 12.082 1.968 1.00 71.00 296 GLN A N 1
ATOM 2306 C CA . GLN A 1 296 ? 12.792 11.632 1.588 1.00 71.00 296 GLN A CA 1
ATOM 2307 C C . GLN A 1 296 ? 12.029 11.325 2.864 1.00 71.00 296 GLN A C 1
ATOM 2309 O O . GLN A 1 296 ? 12.639 11.079 3.912 1.00 71.00 296 GLN A O 1
ATOM 2314 N N . ALA A 1 297 ? 10.706 11.314 2.762 1.00 85.62 297 ALA A N 1
ATOM 2315 C CA . ALA A 1 297 ? 9.858 10.949 3.874 1.00 85.62 297 ALA A CA 1
ATOM 2316 C C . ALA A 1 297 ? 8.959 9.789 3.473 1.00 85.62 297 ALA A C 1
ATOM 2318 O O . ALA A 1 297 ? 8.331 9.816 2.413 1.00 85.62 297 ALA A O 1
ATOM 2319 N N . THR A 1 298 ? 8.831 8.823 4.371 1.00 94.19 298 THR A N 1
ATOM 2320 C CA . THR A 1 298 ? 7.633 8.005 4.439 1.00 94.19 298 THR A CA 1
ATOM 2321 C C . THR A 1 298 ? 6.478 8.971 4.675 1.00 94.19 298 THR A C 1
ATOM 2323 O O . THR A 1 298 ? 6.377 9.604 5.724 1.00 94.19 298 THR A O 1
ATOM 2326 N N . THR A 1 299 ? 5.645 9.169 3.660 1.00 95.62 299 THR A N 1
ATOM 2327 C CA . THR A 1 299 ? 4.527 10.128 3.693 1.00 95.62 299 THR A CA 1
ATOM 2328 C C . THR A 1 299 ? 3.228 9.458 4.122 1.00 95.62 299 THR A C 1
ATOM 2330 O O . THR A 1 299 ? 2.322 10.123 4.622 1.00 95.62 299 THR A O 1
ATOM 2333 N N . ALA A 1 300 ? 3.142 8.139 4.001 1.00 97.38 300 ALA A N 1
ATOM 2334 C CA . ALA A 1 300 ? 2.069 7.333 4.553 1.00 97.38 300 ALA A CA 1
ATOM 2335 C C . ALA A 1 300 ? 2.587 5.937 4.879 1.00 97.38 300 ALA A C 1
ATOM 2337 O O . ALA A 1 300 ? 3.515 5.434 4.241 1.00 97.38 300 ALA A O 1
ATOM 2338 N N . SER A 1 301 ? 1.971 5.315 5.873 1.00 98.62 301 SER A N 1
ATOM 2339 C CA . SER A 1 301 ? 2.326 3.977 6.309 1.00 98.62 301 SER A CA 1
ATOM 2340 C C . SER A 1 301 ? 1.078 3.221 6.743 1.00 98.62 301 SER A C 1
ATOM 2342 O O . SER A 1 301 ? 0.185 3.809 7.363 1.00 98.62 301 SER A O 1
ATOM 2344 N N . MET A 1 302 ? 0.999 1.930 6.424 1.00 98.62 302 MET A N 1
ATOM 2345 C CA . MET A 1 302 ? -0.112 1.092 6.855 1.00 98.62 302 MET A CA 1
ATOM 2346 C C . MET A 1 302 ? 0.301 -0.318 7.265 1.00 98.62 302 MET A C 1
ATOM 2348 O O . MET A 1 302 ? 1.255 -0.879 6.732 1.00 98.62 302 MET A O 1
ATOM 2352 N N . VAL A 1 303 ? -0.498 -0.923 8.145 1.00 98.88 303 VAL A N 1
ATOM 2353 C CA . VAL A 1 303 ? -0.570 -2.379 8.308 1.00 98.88 303 VAL A CA 1
ATOM 2354 C C . VAL A 1 303 ? -2.027 -2.822 8.203 1.00 98.88 303 VAL A C 1
ATOM 2356 O O . VAL A 1 303 ? -2.863 -2.405 9.000 1.00 98.88 303 VAL A O 1
ATOM 2359 N N . ALA A 1 304 ? -2.340 -3.665 7.229 1.00 98.81 304 ALA A N 1
ATOM 2360 C CA . ALA A 1 304 ? -3.620 -4.342 7.115 1.00 98.81 304 ALA A CA 1
ATOM 2361 C C . ALA A 1 304 ? -3.609 -5.635 7.940 1.00 98.81 304 ALA A C 1
ATOM 2363 O O . ALA A 1 304 ? -2.669 -6.422 7.840 1.00 98.81 304 ALA A O 1
ATOM 2364 N N . GLU A 1 305 ? -4.657 -5.855 8.730 1.00 98.44 305 GLU A N 1
ATOM 2365 C CA . GLU A 1 305 ? -4.954 -7.118 9.402 1.00 98.44 305 GLU A CA 1
ATOM 2366 C C . GLU A 1 305 ? -6.195 -7.739 8.762 1.00 98.44 305 GLU A C 1
ATOM 2368 O O . GLU A 1 305 ? -7.287 -7.160 8.797 1.00 98.44 305 GLU A O 1
ATOM 2373 N N . LEU A 1 306 ? -5.992 -8.900 8.139 1.00 98.62 306 LEU A N 1
ATOM 2374 C CA . LEU A 1 306 ? -6.949 -9.593 7.282 1.00 98.62 306 LEU A CA 1
ATOM 2375 C C . LEU A 1 306 ? -7.382 -10.889 7.982 1.00 98.62 306 LEU A C 1
ATOM 2377 O O . LEU A 1 306 ? -6.702 -11.914 7.851 1.00 98.62 306 LEU A O 1
ATOM 2381 N N . PRO A 1 307 ? -8.438 -10.847 8.815 1.00 97.50 307 PRO A N 1
ATOM 2382 C CA . PRO A 1 307 ? -8.895 -12.017 9.552 1.00 97.50 307 PRO A CA 1
ATOM 2383 C C . PRO A 1 307 ? -9.631 -12.999 8.638 1.00 97.50 307 PRO A C 1
ATOM 2385 O O . PRO A 1 307 ? -10.082 -12.629 7.556 1.00 97.50 307 PRO A O 1
ATOM 2388 N N . ASP A 1 308 ? -9.831 -14.227 9.123 1.00 97.00 308 ASP A N 1
ATOM 2389 C CA . ASP A 1 308 ? -10.721 -15.194 8.475 1.00 97.00 308 ASP A CA 1
ATOM 2390 C C . ASP A 1 308 ? -12.106 -14.555 8.253 1.00 97.00 308 ASP A C 1
ATOM 2392 O O . ASP A 1 308 ? -12.748 -14.169 9.243 1.00 97.00 308 ASP A O 1
ATOM 2396 N N . PRO A 1 309 ? -12.599 -14.454 7.003 1.00 94.12 309 PRO A N 1
ATOM 2397 C CA . PRO A 1 309 ? -13.922 -13.911 6.709 1.00 94.12 309 PRO A CA 1
ATOM 2398 C C . PRO A 1 309 ? -15.053 -14.610 7.480 1.00 94.12 309 PRO A C 1
ATOM 2400 O O . PRO A 1 309 ? -16.069 -13.987 7.796 1.00 94.12 309 PRO A O 1
ATOM 2403 N N . GLN A 1 310 ? -14.880 -15.887 7.840 1.00 93.19 310 GLN A N 1
ATOM 2404 C CA . GLN A 1 310 ? -15.859 -16.663 8.609 1.00 93.19 310 GLN A CA 1
ATOM 2405 C C . GLN A 1 310 ? -15.854 -16.327 10.107 1.00 93.19 310 GLN A C 1
ATOM 2407 O O . GLN A 1 310 ? -16.839 -16.581 10.801 1.00 93.19 310 GLN A O 1
ATOM 2412 N N . SER A 1 311 ? -14.785 -15.713 10.621 1.00 92.75 311 SER A N 1
ATOM 2413 C CA . SER A 1 311 ? -14.656 -15.378 12.046 1.00 92.75 311 SER A CA 1
ATOM 2414 C C . SER A 1 311 ? -15.587 -14.246 12.501 1.00 92.75 311 SER A C 1
ATOM 2416 O O . SER A 1 311 ? -15.792 -14.052 13.706 1.00 92.75 311 SER A O 1
ATOM 2418 N N . GLY A 1 312 ? -16.112 -13.459 11.554 1.00 90.75 312 GLY A N 1
ATOM 2419 C CA . GLY A 1 312 ? -16.884 -12.245 11.814 1.00 90.75 312 GLY A CA 1
ATOM 2420 C C . GLY A 1 312 ? -16.052 -11.071 12.343 1.00 90.75 312 GLY A C 1
ATOM 2421 O O . GLY A 1 312 ? -16.618 -9.994 12.578 1.00 90.75 312 GLY A O 1
ATOM 2422 N N . ALA A 1 313 ? -14.737 -11.239 12.526 1.00 93.69 313 ALA A N 1
ATOM 2423 C CA . ALA A 1 313 ? -13.835 -10.150 12.876 1.00 93.69 313 ALA A CA 1
ATOM 2424 C C . ALA A 1 313 ? -13.756 -9.134 11.719 1.00 93.69 313 ALA A C 1
ATOM 2426 O O . ALA A 1 313 ? -13.888 -9.507 10.553 1.00 93.69 313 ALA A O 1
ATOM 2427 N N . PRO A 1 314 ? -13.639 -7.831 12.011 1.00 95.69 314 PRO A N 1
ATOM 2428 C CA . PRO A 1 314 ? -13.566 -6.816 10.971 1.00 95.69 314 PRO A CA 1
ATOM 2429 C C . PRO A 1 314 ? -12.165 -6.755 10.348 1.00 95.69 314 PRO A C 1
ATOM 2431 O O . PRO A 1 314 ? -11.169 -6.875 11.056 1.00 95.69 314 PRO A O 1
ATOM 2434 N N . VAL A 1 315 ? -12.097 -6.491 9.043 1.00 97.19 315 VAL A N 1
ATOM 2435 C CA . VAL A 1 315 ? -10.855 -6.093 8.359 1.00 97.19 315 VAL A CA 1
ATOM 2436 C C . VAL A 1 315 ? -10.388 -4.756 8.926 1.00 97.19 315 VAL A C 1
ATOM 2438 O O . VAL A 1 315 ? -11.196 -3.830 9.052 1.00 97.19 315 VAL A O 1
ATOM 2441 N N . VAL A 1 316 ? -9.100 -4.639 9.256 1.00 98.06 316 VAL A N 1
ATOM 2442 C CA . VAL A 1 316 ? -8.538 -3.416 9.848 1.00 98.06 316 VAL A CA 1
ATOM 2443 C C . VAL A 1 316 ? -7.366 -2.913 9.023 1.00 98.06 316 VAL A C 1
ATOM 2445 O O . VAL A 1 316 ? -6.404 -3.639 8.805 1.00 98.06 316 VAL A O 1
ATOM 2448 N N . MET A 1 317 ? -7.404 -1.642 8.629 1.00 98.69 317 MET A N 1
ATOM 2449 C CA . MET A 1 317 ? -6.230 -0.912 8.156 1.00 98.69 317 MET A CA 1
ATOM 2450 C C . MET A 1 317 ? -5.718 -0.014 9.277 1.00 98.69 317 MET A C 1
ATOM 2452 O O . MET A 1 317 ? -6.335 0.995 9.618 1.00 98.69 317 MET A O 1
ATOM 2456 N N . TRP A 1 318 ? -4.577 -0.368 9.854 1.00 98.81 318 TRP A N 1
ATOM 2457 C CA . TRP A 1 318 ? -3.839 0.487 10.772 1.00 98.81 318 TRP A CA 1
ATOM 2458 C C . TRP A 1 318 ? -3.075 1.521 9.960 1.00 98.81 318 TRP A C 1
ATOM 2460 O O . TRP A 1 318 ? -2.043 1.196 9.385 1.00 98.81 318 TRP A O 1
ATOM 2470 N N . ALA A 1 319 ? -3.577 2.750 9.897 1.00 98.69 319 ALA A N 1
ATOM 2471 C CA . ALA A 1 319 ? -2.951 3.832 9.144 1.00 98.69 319 ALA A CA 1
ATOM 2472 C C . ALA A 1 319 ? -2.080 4.708 10.048 1.00 98.69 319 ALA A C 1
ATOM 2474 O O . ALA A 1 319 ? -2.443 4.987 11.191 1.00 98.69 319 ALA A O 1
ATOM 2475 N N . CYS A 1 320 ? -0.965 5.189 9.512 1.00 98.50 320 CYS A N 1
ATOM 2476 C CA . CYS A 1 320 ? -0.114 6.207 10.107 1.00 98.50 320 CYS A CA 1
ATOM 2477 C C . CYS A 1 320 ? 0.132 7.325 9.084 1.00 98.50 320 CYS A C 1
ATOM 2479 O O . CYS A 1 320 ? 0.450 7.078 7.920 1.00 98.50 320 CYS A O 1
ATOM 2481 N N . LEU A 1 321 ? -0.038 8.573 9.527 1.00 97.19 321 LEU A N 1
ATOM 2482 C CA . LEU A 1 321 ? 0.130 9.761 8.689 1.00 97.19 321 LEU A CA 1
ATOM 2483 C C . LEU A 1 321 ? 1.593 10.223 8.739 1.00 97.19 321 LEU A C 1
ATOM 2485 O O . LEU A 1 321 ? 2.080 10.625 9.799 1.00 97.19 321 LEU A O 1
ATOM 2489 N N . GLY A 1 322 ? 2.284 10.188 7.600 1.00 94.75 322 GLY A N 1
ATOM 2490 C CA . GLY A 1 322 ? 3.718 10.468 7.525 1.00 94.75 322 GLY A CA 1
ATOM 2491 C C . GLY A 1 322 ? 4.582 9.352 8.122 1.00 94.75 322 GLY A C 1
ATOM 2492 O O . GLY A 1 322 ? 4.158 8.198 8.222 1.00 94.75 322 GLY A O 1
ATOM 2493 N N . ALA A 1 323 ? 5.795 9.716 8.539 1.00 95.19 323 ALA A N 1
ATOM 2494 C CA . ALA A 1 323 ? 6.805 8.779 9.006 1.00 95.19 323 ALA A CA 1
ATOM 2495 C C . ALA A 1 323 ? 6.384 8.069 10.311 1.00 95.19 323 ALA A C 1
ATOM 2497 O O . ALA A 1 323 ? 6.140 8.734 11.330 1.00 95.19 323 ALA A O 1
ATOM 2498 N N . PRO A 1 324 ? 6.313 6.722 10.326 1.00 97.12 324 PRO A N 1
ATOM 2499 C CA . PRO A 1 324 ? 5.811 5.968 11.472 1.00 97.12 324 PRO A CA 1
ATOM 2500 C C . PRO A 1 324 ? 6.758 5.960 12.674 1.00 97.12 324 PRO A C 1
ATOM 2502 O O . PRO A 1 324 ? 6.293 5.703 13.791 1.00 97.12 324 PRO A O 1
ATOM 2505 N N . CYS A 1 325 ? 8.051 6.262 12.496 1.00 95.94 325 CYS A N 1
ATOM 2506 C CA . CYS A 1 325 ? 9.019 6.336 13.596 1.00 95.94 325 CYS A CA 1
ATOM 2507 C C . CYS A 1 325 ? 8.598 7.371 14.649 1.00 95.94 325 CYS A C 1
ATOM 2509 O O . CYS A 1 325 ? 8.651 7.090 15.843 1.00 95.94 325 CYS A O 1
ATOM 2511 N N . THR A 1 326 ? 8.031 8.510 14.245 1.00 95.94 326 THR A N 1
ATOM 2512 C CA . THR A 1 326 ? 7.443 9.513 15.159 1.00 95.94 326 THR A CA 1
ATOM 2513 C C . THR A 1 326 ? 5.934 9.664 14.981 1.00 95.94 326 THR A C 1
ATOM 2515 O O . THR A 1 326 ? 5.355 10.673 15.379 1.00 95.94 326 THR A O 1
ATOM 2518 N N . GLY A 1 327 ? 5.299 8.676 14.355 1.00 96.62 327 GLY A N 1
ATOM 2519 C CA . GLY A 1 327 ? 3.867 8.631 14.100 1.00 96.62 327 GLY A CA 1
ATOM 2520 C C . GLY A 1 327 ? 3.095 7.779 15.104 1.00 96.62 327 GLY A C 1
ATOM 2521 O O . GLY A 1 327 ? 3.652 7.221 16.057 1.00 96.62 327 GLY A O 1
ATOM 2522 N N . VAL A 1 328 ? 1.791 7.679 14.858 1.00 98.31 328 VAL A N 1
ATOM 2523 C CA . VAL A 1 328 ? 0.847 6.832 15.591 1.00 98.31 328 VAL A CA 1
ATOM 2524 C C . VAL A 1 328 ? 0.002 6.060 14.588 1.00 98.31 328 VAL A C 1
ATOM 2526 O O . VAL A 1 328 ? -0.584 6.667 13.690 1.00 98.31 328 VAL A O 1
ATOM 2529 N N . TYR A 1 329 ? -0.075 4.741 14.748 1.00 98.75 329 TYR A N 1
ATOM 2530 C CA . TYR A 1 329 ? -1.027 3.927 14.004 1.00 98.75 329 TYR A CA 1
ATOM 2531 C C . TYR A 1 329 ? -2.405 4.003 14.649 1.00 98.75 329 TYR A C 1
ATOM 2533 O O . TYR A 1 329 ? -2.534 3.858 15.864 1.00 98.75 329 TYR A O 1
ATOM 2541 N N . PHE A 1 330 ? -3.444 4.186 13.838 1.00 98.62 330 PHE A N 1
ATOM 2542 C CA . PHE A 1 330 ? -4.839 4.148 14.272 1.00 98.62 330 PHE A CA 1
ATOM 2543 C C . PHE A 1 330 ? -5.687 3.280 13.328 1.00 98.62 330 PHE A C 1
ATOM 2545 O O . PHE A 1 330 ? -5.412 3.230 12.129 1.00 98.62 330 PHE A O 1
ATOM 2552 N N . PRO A 1 331 ? -6.717 2.590 13.848 1.00 98.25 331 PRO A N 1
ATOM 2553 C CA . PRO A 1 331 ? -7.474 1.615 13.074 1.00 98.25 331 PRO A CA 1
ATOM 2554 C C . PRO A 1 331 ? -8.558 2.277 12.219 1.00 98.25 331 PRO A C 1
ATOM 2556 O O . PRO A 1 331 ? -9.332 3.115 12.696 1.00 98.25 331 PRO A O 1
ATOM 2559 N N . LEU A 1 332 ? -8.652 1.837 10.969 1.00 98.38 332 LEU A N 1
ATOM 2560 C CA . LEU A 1 332 ? -9.679 2.200 10.002 1.00 98.38 332 LEU A CA 1
ATOM 2561 C C . LEU A 1 332 ? -10.344 0.939 9.461 1.00 98.38 332 LEU A C 1
ATOM 2563 O O . LEU A 1 332 ? -9.696 -0.093 9.307 1.00 98.38 332 LEU A O 1
ATOM 2567 N N . TYR A 1 333 ? -11.633 1.041 9.156 1.00 97.50 333 TYR A N 1
ATOM 2568 C CA . TYR A 1 333 ? -12.443 -0.078 8.687 1.00 97.50 333 TYR A CA 1
ATOM 2569 C C . TYR A 1 333 ? -13.079 0.302 7.340 1.00 97.50 333 TYR A C 1
ATOM 2571 O O . TYR A 1 333 ? -13.746 1.341 7.291 1.00 97.50 333 TYR A O 1
ATOM 2579 N N . PRO A 1 334 ? -12.901 -0.488 6.264 1.00 95.12 334 PRO A N 1
ATOM 2580 C CA . PRO A 1 334 ? -13.428 -0.160 4.930 1.00 95.12 334 PRO A CA 1
ATOM 2581 C C . PRO A 1 334 ? -14.962 -0.031 4.909 1.00 95.12 334 PRO A C 1
ATOM 2583 O O . PRO A 1 334 ? -15.512 0.814 4.202 1.00 95.12 334 PRO A O 1
ATOM 2586 N N . ASP A 1 335 ? -15.652 -0.779 5.772 1.00 87.75 335 ASP A N 1
ATOM 2587 C CA . ASP A 1 335 ? -17.121 -0.791 5.863 1.00 87.75 335 ASP A CA 1
ATOM 2588 C C . ASP A 1 335 ? -17.704 0.386 6.663 1.00 87.75 335 ASP A C 1
ATOM 2590 O O . ASP A 1 335 ? -18.922 0.503 6.830 1.00 87.75 335 ASP A O 1
ATOM 2594 N N . ALA A 1 336 ? -16.857 1.254 7.218 1.00 94.19 336 ALA A N 1
ATOM 2595 C CA . ALA A 1 336 ? -17.252 2.350 8.095 1.00 94.19 336 ALA A CA 1
ATOM 2596 C C . ALA A 1 336 ? -17.190 3.718 7.398 1.00 94.19 336 ALA A C 1
ATOM 2598 O O . ALA A 1 336 ? -16.703 3.867 6.281 1.00 94.19 336 ALA A O 1
ATOM 2599 N N . LEU A 1 337 ? -17.721 4.748 8.058 1.00 95.62 337 LEU A N 1
ATOM 2600 C CA . LEU A 1 337 ? -17.601 6.130 7.599 1.00 95.62 337 LEU A CA 1
ATOM 2601 C C . LEU A 1 337 ? -16.245 6.701 8.014 1.00 95.62 337 LEU A C 1
ATOM 2603 O O . LEU A 1 337 ? -15.935 6.775 9.206 1.00 95.62 337 LEU A O 1
ATOM 2607 N N . LEU A 1 338 ? -15.466 7.153 7.030 1.00 97.06 338 LEU A N 1
ATOM 2608 C CA . LEU A 1 338 ? -14.191 7.818 7.272 1.00 97.06 338 LEU A CA 1
ATOM 2609 C C . LEU A 1 338 ? -14.409 9.133 8.047 1.00 97.06 338 LEU A C 1
ATOM 2611 O O . LEU A 1 338 ? -15.183 9.985 7.598 1.00 97.06 338 LEU A O 1
ATOM 2615 N N . PRO A 1 339 ? -13.721 9.350 9.187 1.00 97.38 339 PRO A N 1
ATOM 2616 C CA . PRO A 1 339 ? -13.704 10.643 9.857 1.00 97.38 339 PRO A CA 1
A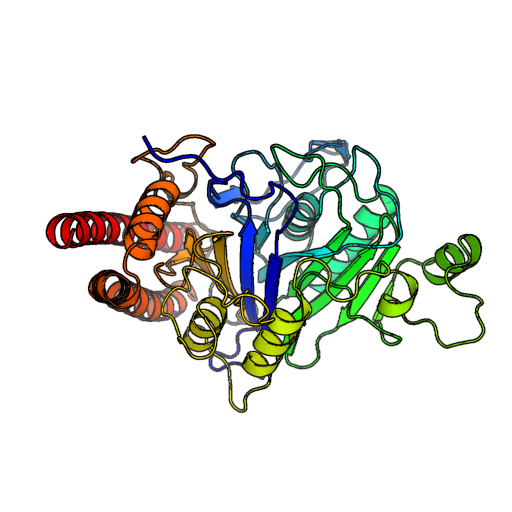TOM 2617 C C . PRO A 1 339 ? -13.307 11.766 8.882 1.00 97.38 339 PRO A C 1
ATOM 2619 O O . PRO A 1 339 ? -12.211 11.703 8.324 1.00 97.38 339 PRO A O 1
ATOM 2622 N N . PRO A 1 340 ? -14.125 12.825 8.699 1.00 96.31 340 PRO A N 1
ATOM 2623 C CA . PRO A 1 340 ? -13.895 13.819 7.645 1.00 96.31 340 PRO A CA 1
ATOM 2624 C C . PRO A 1 340 ? -12.515 14.481 7.681 1.00 96.31 340 PRO A C 1
ATOM 2626 O O . PRO A 1 340 ? -11.954 14.787 6.636 1.00 96.31 340 PRO A O 1
ATOM 2629 N N . ALA A 1 341 ? -11.936 14.656 8.875 1.00 95.94 341 ALA A N 1
ATOM 2630 C CA . ALA A 1 341 ? -10.603 15.232 9.048 1.00 95.94 341 ALA A CA 1
ATOM 2631 C C . ALA A 1 341 ? -9.497 14.435 8.332 1.00 95.94 341 ALA A C 1
ATOM 2633 O O . ALA A 1 341 ? -8.510 15.025 7.906 1.00 95.94 341 ALA A O 1
ATOM 2634 N N . LEU A 1 342 ? -9.657 13.118 8.176 1.00 97.38 342 LEU A N 1
ATOM 2635 C CA . LEU A 1 342 ? -8.674 12.260 7.513 1.00 97.38 342 LEU A CA 1
ATOM 2636 C C . LEU A 1 342 ? -8.646 12.443 5.991 1.00 97.38 342 LEU A C 1
ATOM 2638 O O . LEU A 1 342 ? -7.618 12.181 5.375 1.00 97.38 342 LEU A O 1
ATOM 2642 N N . GLY A 1 343 ? -9.736 12.946 5.403 1.00 97.19 343 GLY A N 1
ATOM 2643 C CA . GLY A 1 343 ? -9.796 13.327 3.990 1.00 97.19 343 GLY A CA 1
ATOM 2644 C C . GLY A 1 343 ? -9.289 14.744 3.706 1.00 97.19 343 GLY A C 1
ATOM 2645 O O . GLY A 1 343 ? -9.353 15.195 2.566 1.00 97.19 343 GLY A O 1
ATOM 2646 N N . VAL A 1 344 ? -8.812 15.477 4.721 1.00 96.62 344 VAL A N 1
ATOM 2647 C CA . VAL A 1 344 ? -8.321 16.854 4.566 1.00 96.62 344 VAL A CA 1
ATOM 2648 C C . VAL A 1 344 ? -6.812 16.861 4.336 1.00 96.62 344 VAL A C 1
ATOM 2650 O O . VAL A 1 344 ? -6.027 16.514 5.220 1.00 96.62 344 VAL A O 1
ATOM 2653 N N . GLY A 1 345 ? -6.399 17.352 3.171 1.00 96.12 345 GLY A N 1
ATOM 2654 C CA . GLY A 1 345 ? -5.002 17.460 2.761 1.00 96.12 345 GLY A CA 1
ATOM 2655 C C . GLY A 1 345 ? -4.894 18.045 1.355 1.00 96.12 345 GLY A C 1
ATOM 2656 O O . GLY A 1 345 ? -5.847 17.982 0.586 1.00 96.12 345 GLY A O 1
ATOM 2657 N N . GLY A 1 346 ? -3.762 18.660 1.040 1.00 96.19 346 GLY A N 1
ATOM 2658 C CA . GLY A 1 346 ? -3.514 19.348 -0.227 1.00 96.19 346 GLY A CA 1
ATOM 2659 C C . GLY A 1 346 ? -2.059 19.790 -0.320 1.00 96.19 346 GLY A C 1
ATOM 2660 O O . GLY A 1 346 ? -1.307 19.578 0.628 1.00 96.19 346 GLY A O 1
ATOM 2661 N N . GLU A 1 347 ? -1.694 20.454 -1.416 1.00 95.25 347 GLU A N 1
ATOM 2662 C CA . GLU A 1 347 ? -0.335 20.962 -1.675 1.00 95.25 347 GLU A CA 1
ATOM 2663 C C . GLU A 1 347 ? 0.216 21.837 -0.535 1.00 95.25 347 GLU A C 1
ATOM 2665 O O . GLU A 1 347 ? 1.403 21.805 -0.222 1.00 95.25 347 GLU A O 1
ATOM 2670 N N . ARG A 1 348 ? -0.647 22.642 0.099 1.00 96.00 348 ARG A N 1
ATOM 2671 C CA . ARG A 1 348 ? -0.232 23.640 1.092 1.00 96.00 348 ARG A CA 1
ATOM 2672 C C . ARG A 1 348 ? -0.468 23.167 2.529 1.00 96.00 348 ARG A C 1
ATOM 2674 O O . ARG A 1 348 ? -1.542 22.622 2.807 1.00 96.00 348 ARG A O 1
ATOM 2681 N N . PRO A 1 349 ? 0.457 23.478 3.460 1.00 96.31 349 PRO A N 1
ATOM 2682 C CA . PRO A 1 349 ? 0.273 23.225 4.883 1.00 96.31 349 PRO A CA 1
ATOM 2683 C C . PRO A 1 349 ? -1.039 23.782 5.437 1.00 96.31 349 PRO A C 1
ATOM 2685 O O . PRO A 1 349 ? -1.456 24.894 5.107 1.00 96.31 349 PRO A O 1
ATOM 2688 N N . SER A 1 350 ? -1.688 23.010 6.309 1.00 94.62 350 SER A N 1
ATOM 2689 C CA . SER A 1 350 ? -2.949 23.400 6.940 1.00 94.62 350 SER A CA 1
ATOM 2690 C C . SER A 1 350 ? -3.129 22.749 8.305 1.00 94.62 350 SER A C 1
ATOM 2692 O O . SER A 1 350 ? -3.132 21.526 8.417 1.00 94.62 350 SER A O 1
ATOM 2694 N N . HIS A 1 351 ? -3.426 23.549 9.333 1.00 93.19 351 HIS A N 1
ATOM 2695 C CA . HIS A 1 351 ? -3.767 23.044 10.671 1.00 93.19 351 HIS A CA 1
ATOM 2696 C C . HIS A 1 351 ? -5.102 22.276 10.720 1.00 93.19 351 HIS A C 1
ATOM 2698 O O . HIS A 1 351 ? -5.417 21.641 11.726 1.00 93.19 351 HIS A O 1
ATOM 2704 N N . LYS A 1 352 ? -5.906 22.311 9.648 1.00 93.75 352 LYS A N 1
ATOM 2705 C CA . LYS A 1 352 ? -7.106 21.466 9.525 1.00 93.75 352 LYS A CA 1
ATOM 2706 C C . LYS A 1 352 ? -6.772 20.045 9.069 1.00 93.75 352 LYS A C 1
ATOM 2708 O O . LYS A 1 352 ? -7.606 19.162 9.234 1.00 93.75 352 LYS A O 1
ATOM 2713 N N . SER A 1 353 ? -5.586 19.837 8.495 1.00 97.25 353 SER A N 1
ATOM 2714 C CA . SER A 1 353 ? -5.118 18.533 8.035 1.00 97.25 353 SER A CA 1
ATOM 2715 C C . SER A 1 353 ? -4.309 17.848 9.141 1.00 97.25 353 SER A C 1
ATOM 2717 O O . SER A 1 353 ? -3.251 18.355 9.526 1.00 97.25 353 SER A O 1
ATOM 2719 N N . PRO A 1 354 ? -4.755 16.686 9.649 1.00 97.19 354 PRO A N 1
ATOM 2720 C CA . PRO A 1 354 ? -3.968 15.896 10.591 1.00 97.19 354 PRO A CA 1
ATOM 2721 C C . PRO A 1 354 ? -2.602 15.501 10.014 1.00 97.19 354 PRO A C 1
ATOM 2723 O O . PRO A 1 354 ? -1.617 15.470 10.745 1.00 97.19 354 PRO A O 1
ATOM 2726 N N . TRP A 1 355 ? -2.532 15.265 8.699 1.00 98.06 355 TRP A N 1
ATOM 2727 C CA . TRP A 1 355 ? -1.291 14.925 8.008 1.00 98.06 355 TRP A CA 1
ATOM 2728 C C . TRP A 1 355 ? -0.267 16.061 8.089 1.00 98.06 355 TRP A C 1
ATOM 2730 O O . TRP A 1 355 ? 0.855 15.841 8.533 1.00 98.06 355 TRP A O 1
ATOM 2740 N N . TRP A 1 356 ? -0.658 17.297 7.751 1.00 98.12 356 TRP A N 1
ATOM 2741 C CA . TRP A 1 356 ? 0.261 18.444 7.798 1.00 98.12 356 TRP A CA 1
ATOM 2742 C C . TRP A 1 356 ? 0.744 18.768 9.213 1.00 98.12 356 TRP A C 1
ATOM 2744 O O . TRP A 1 356 ? 1.892 19.165 9.391 1.00 98.12 356 TRP A O 1
ATOM 2754 N N . ARG A 1 357 ? -0.099 18.551 10.225 1.00 97.88 357 ARG A N 1
ATOM 2755 C CA . ARG A 1 357 ? 0.302 18.696 11.632 1.00 97.88 357 ARG A CA 1
ATOM 2756 C C . ARG A 1 357 ? 1.322 17.639 12.055 1.00 97.88 357 ARG A C 1
ATOM 2758 O O . ARG A 1 357 ? 2.318 17.963 12.694 1.00 97.88 357 ARG A O 1
ATOM 2765 N N . MET A 1 358 ? 1.118 16.383 11.650 1.00 97.12 358 MET A N 1
ATOM 2766 C CA . MET A 1 358 ? 2.107 15.321 11.867 1.00 97.12 358 MET A CA 1
ATOM 2767 C C . MET A 1 358 ? 3.420 15.598 11.133 1.00 97.12 358 MET A C 1
ATOM 2769 O O . MET A 1 358 ? 4.489 15.383 11.702 1.00 97.12 358 MET A O 1
ATOM 2773 N N . LYS A 1 359 ? 3.351 16.137 9.913 1.00 96.38 359 LYS A N 1
ATOM 2774 C CA . LYS A 1 359 ? 4.533 16.552 9.158 1.00 96.38 359 LYS A CA 1
ATOM 2775 C C . LYS A 1 359 ? 5.324 17.641 9.884 1.00 96.38 359 LYS A C 1
ATOM 2777 O O . LYS A 1 359 ? 6.543 17.544 9.979 1.00 96.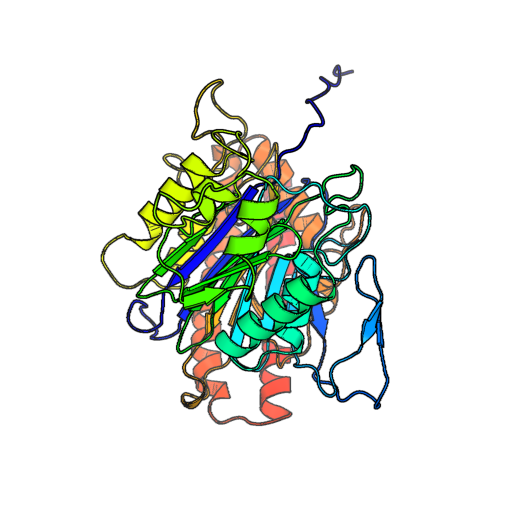38 359 LYS A O 1
ATOM 2782 N N . GLU A 1 360 ? 4.646 18.634 10.458 1.00 95.94 360 GLU A N 1
ATOM 2783 C CA . GLU A 1 360 ? 5.300 19.673 11.263 1.00 95.94 360 GLU A CA 1
ATOM 2784 C C . GLU A 1 360 ? 6.008 19.083 12.497 1.00 95.94 360 GLU A C 1
ATOM 2786 O O . GLU A 1 360 ? 7.139 19.461 12.809 1.00 95.94 360 GLU A O 1
ATOM 2791 N N . ILE A 1 361 ? 5.382 18.118 13.181 1.00 96.19 361 ILE A N 1
ATOM 2792 C CA . ILE A 1 361 ? 6.009 17.376 14.288 1.00 96.19 361 ILE A CA 1
ATOM 2793 C C . ILE A 1 361 ? 7.267 16.642 13.802 1.00 96.19 361 ILE A C 1
ATOM 2795 O O . ILE A 1 361 ? 8.314 16.744 14.442 1.00 96.19 361 ILE A O 1
ATOM 2799 N N . GLN A 1 362 ? 7.184 15.930 12.675 1.00 94.50 362 GLN A N 1
ATOM 2800 C CA . GLN A 1 362 ? 8.306 15.189 12.085 1.00 94.50 362 GLN A CA 1
ATOM 2801 C C . GLN A 1 362 ? 9.474 16.122 11.740 1.00 94.50 362 GLN A C 1
ATOM 2803 O O . GLN A 1 362 ? 10.614 15.832 12.111 1.00 94.50 362 GLN A O 1
ATOM 2808 N N . ASP A 1 363 ? 9.192 17.277 11.137 1.00 92.88 363 ASP A N 1
ATOM 2809 C CA . ASP A 1 363 ? 10.207 18.284 10.816 1.00 92.88 363 ASP A CA 1
ATOM 2810 C C . ASP A 1 363 ? 10.883 18.836 12.064 1.00 92.88 363 ASP A C 1
ATOM 2812 O O . ASP A 1 363 ? 12.106 18.963 12.108 1.00 92.88 363 ASP A O 1
ATOM 2816 N N . ARG A 1 364 ? 10.117 19.119 13.123 1.00 93.81 364 ARG A N 1
ATOM 2817 C CA . ARG A 1 364 ? 10.688 19.545 14.407 1.00 93.81 364 ARG A CA 1
ATOM 2818 C C . ARG A 1 364 ? 11.601 18.466 14.984 1.00 93.81 3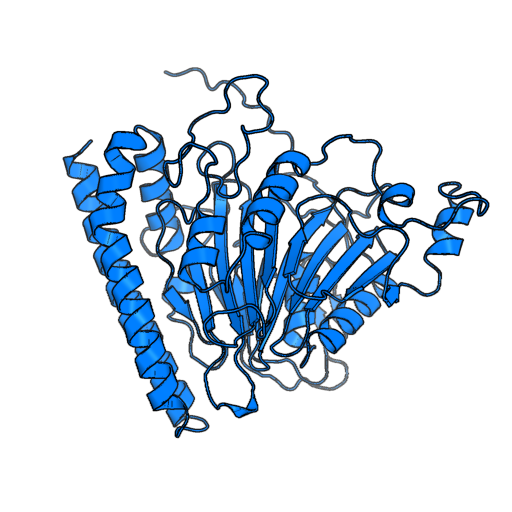64 ARG A C 1
ATOM 2820 O O . ARG A 1 364 ? 12.724 18.780 15.368 1.00 93.81 364 ARG A O 1
ATOM 2827 N N . VAL A 1 365 ? 11.170 17.201 14.987 1.00 93.69 365 VAL A N 1
ATOM 2828 C CA . VAL A 1 365 ? 11.993 16.078 15.469 1.00 93.69 365 VAL A CA 1
ATOM 2829 C C . VAL A 1 365 ? 13.298 15.955 14.683 1.00 93.69 365 VAL A C 1
ATOM 2831 O O . VAL A 1 365 ? 14.340 15.722 15.294 1.00 93.69 365 VAL A O 1
ATOM 2834 N N . ALA A 1 366 ? 13.272 16.178 13.366 1.00 90.50 366 ALA A N 1
ATOM 2835 C CA . ALA A 1 366 ? 14.450 16.075 12.505 1.00 90.50 366 ALA A CA 1
ATOM 2836 C C . ALA A 1 366 ? 15.589 17.044 12.883 1.00 90.50 366 ALA A C 1
ATOM 2838 O O . ALA A 1 366 ? 16.719 16.838 12.456 1.00 90.50 366 ALA A O 1
ATOM 2839 N N . HIS A 1 367 ? 15.337 18.073 13.701 1.00 90.44 367 HIS A N 1
ATOM 2840 C CA . HIS A 1 367 ? 16.384 18.980 14.184 1.00 90.44 367 HIS A CA 1
ATOM 2841 C C . HIS A 1 367 ? 17.231 18.378 15.316 1.00 90.44 367 HIS A C 1
ATOM 2843 O O . HIS A 1 367 ? 18.389 18.755 15.482 1.00 90.44 367 HIS A O 1
ATOM 2849 N N . ALA A 1 368 ? 16.659 17.480 16.124 1.00 92.44 368 ALA A N 1
ATOM 2850 C CA . ALA A 1 368 ? 17.337 16.851 17.259 1.00 92.44 368 ALA A CA 1
ATOM 2851 C C . ALA A 1 368 ? 16.659 15.513 17.628 1.00 92.44 368 ALA A C 1
ATOM 2853 O O . ALA A 1 368 ? 16.026 15.420 18.685 1.00 92.44 368 ALA A O 1
ATOM 2854 N N . PRO A 1 369 ? 16.756 14.475 16.778 1.00 92.38 369 PRO A N 1
ATOM 2855 C CA . PRO A 1 369 ? 15.941 13.265 16.880 1.00 92.38 369 PRO A CA 1
ATOM 2856 C C . PRO A 1 369 ? 16.143 12.504 18.187 1.00 92.38 369 PRO A C 1
ATOM 2858 O O . PRO A 1 369 ? 15.152 12.135 18.811 1.00 92.38 369 PRO A O 1
ATOM 2861 N N . GLU A 1 370 ? 17.381 12.362 18.670 1.00 93.94 370 GLU A N 1
ATOM 2862 C CA . GLU A 1 370 ? 17.648 11.690 19.953 1.00 93.94 370 GLU A CA 1
ATOM 2863 C C . GLU A 1 370 ? 16.981 12.381 21.145 1.00 93.94 370 GLU A C 1
ATOM 2865 O O . GLU A 1 370 ? 16.551 11.731 22.095 1.00 93.94 370 GLU A O 1
ATOM 2870 N N . ARG A 1 371 ? 16.850 13.710 21.087 1.00 95.50 371 ARG A N 1
ATOM 2871 C CA . ARG A 1 371 ? 16.225 14.502 22.150 1.00 95.50 371 ARG A CA 1
ATOM 2872 C C . ARG A 1 371 ? 14.708 14.568 22.001 1.00 95.50 371 ARG A C 1
ATOM 2874 O O . ARG A 1 371 ? 13.990 14.511 22.995 1.00 95.50 371 ARG A O 1
ATOM 2881 N N . LEU A 1 372 ? 14.219 14.756 20.777 1.00 96.62 372 LEU A N 1
ATOM 2882 C CA . LEU A 1 372 ? 12.830 15.130 20.511 1.00 96.62 372 LEU A CA 1
ATOM 2883 C C . LEU A 1 372 ? 11.929 13.931 20.207 1.00 96.62 372 LEU A C 1
ATOM 2885 O O . LEU A 1 372 ? 10.766 13.955 20.610 1.00 96.62 372 LEU A O 1
ATOM 2889 N N . ALA A 1 373 ? 12.431 12.871 19.564 1.00 96.69 373 ALA A N 1
ATOM 2890 C CA . ALA A 1 373 ? 11.619 11.689 19.270 1.00 96.69 373 ALA A CA 1
ATOM 2891 C C . ALA A 1 373 ? 11.066 11.024 20.551 1.00 96.69 373 ALA A C 1
ATOM 2893 O O . ALA A 1 373 ? 9.855 10.789 20.604 1.00 96.69 373 ALA A O 1
ATOM 2894 N N . PRO A 1 374 ? 11.850 10.845 21.640 1.00 97.69 374 PRO A N 1
ATOM 2895 C CA . PRO A 1 374 ? 11.321 10.297 22.893 1.00 97.69 374 PRO A CA 1
ATOM 2896 C C . PRO A 1 374 ? 10.183 11.120 23.512 1.00 97.69 374 PRO A C 1
ATOM 2898 O O . PRO A 1 374 ? 9.267 10.557 24.118 1.00 97.69 374 PRO A O 1
ATOM 2901 N N . LEU A 1 375 ? 10.194 12.448 23.336 1.00 97.94 375 LEU A N 1
ATOM 2902 C CA . LEU A 1 375 ? 9.113 13.319 23.808 1.00 97.94 375 LEU A CA 1
ATOM 2903 C C . LEU A 1 375 ? 7.817 13.065 23.035 1.00 97.94 375 LEU A C 1
ATOM 2905 O O . LEU A 1 375 ? 6.752 12.986 23.644 1.00 97.94 375 LEU A O 1
ATOM 2909 N N . VAL A 1 376 ? 7.906 12.883 21.715 1.00 98.00 376 VAL A N 1
ATOM 2910 C CA . VAL A 1 376 ? 6.758 12.504 20.879 1.00 98.00 376 VAL A CA 1
ATOM 2911 C C . VAL A 1 376 ? 6.218 11.135 21.302 1.00 98.00 376 VAL A C 1
ATOM 2913 O O . VAL A 1 376 ? 5.015 10.974 21.520 1.00 98.00 376 VAL A O 1
ATOM 2916 N N . TRP A 1 377 ? 7.100 10.151 21.491 1.00 98.25 377 TRP A N 1
ATOM 2917 C CA . TRP A 1 377 ? 6.715 8.786 21.857 1.00 98.25 377 TRP A CA 1
ATOM 2918 C C . TRP A 1 377 ? 5.993 8.701 23.198 1.00 98.25 377 TRP A C 1
ATOM 2920 O O . TRP A 1 377 ? 5.038 7.933 23.318 1.00 98.25 377 TRP A O 1
ATOM 2930 N N . LYS A 1 378 ? 6.380 9.530 24.176 1.00 98.12 378 LYS A N 1
ATOM 2931 C CA . LYS A 1 378 ? 5.711 9.621 25.484 1.00 98.12 378 LYS A CA 1
ATOM 2932 C C . LYS A 1 378 ? 4.211 9.916 25.366 1.00 98.12 378 LYS A C 1
ATOM 2934 O O . LYS A 1 378 ? 3.441 9.480 26.219 1.00 98.12 378 LYS A O 1
ATOM 2939 N N . HIS A 1 379 ? 3.797 10.631 24.322 1.00 97.88 379 HIS A N 1
ATOM 2940 C CA . HIS A 1 379 ? 2.391 10.916 24.038 1.00 97.88 379 HIS A CA 1
ATOM 2941 C C . HIS A 1 379 ? 1.758 9.865 23.121 1.00 97.88 379 HIS A C 1
ATOM 2943 O O . HIS A 1 379 ? 0.677 9.352 23.410 1.00 97.88 379 HIS A O 1
ATOM 2949 N N . LEU A 1 380 ? 2.430 9.529 22.017 1.00 98.06 380 LEU A N 1
ATOM 2950 C CA . LEU A 1 380 ? 1.822 8.737 20.947 1.00 98.06 380 LEU A CA 1
ATOM 2951 C C . LEU A 1 380 ? 1.810 7.225 21.216 1.00 98.06 380 LEU A C 1
ATOM 2953 O O . LEU A 1 380 ? 0.839 6.562 20.856 1.00 98.06 380 LEU A O 1
ATOM 2957 N N . ARG A 1 381 ? 2.832 6.660 21.877 1.00 97.38 381 ARG A N 1
ATOM 2958 C CA . ARG A 1 381 ? 2.908 5.205 22.128 1.00 97.38 381 ARG A CA 1
ATOM 2959 C C . ARG A 1 381 ? 1.834 4.707 23.109 1.00 97.38 381 ARG A C 1
ATOM 2961 O O . ARG A 1 381 ? 1.224 3.681 22.815 1.00 97.38 381 ARG A O 1
ATOM 2968 N N . PRO A 1 382 ? 1.517 5.405 24.221 1.00 98.38 382 PRO A N 1
ATOM 2969 C CA . PRO A 1 382 ? 0.389 5.010 25.067 1.00 98.38 382 PRO A CA 1
ATOM 2970 C C . PRO A 1 382 ? -0.956 5.054 24.331 1.00 98.38 382 PRO A C 1
ATOM 2972 O O . PRO A 1 382 ? -1.787 4.169 24.525 1.00 98.38 382 PRO A O 1
ATOM 2975 N N . LEU A 1 383 ? -1.166 6.054 23.463 1.00 98.44 383 LEU A N 1
ATOM 2976 C CA . LEU A 1 383 ? -2.380 6.147 22.651 1.00 98.44 383 LEU A CA 1
ATOM 2977 C C . LEU A 1 383 ? -2.485 4.975 21.665 1.00 98.44 383 LEU A C 1
ATOM 2979 O O . LEU A 1 383 ? -3.544 4.357 21.583 1.00 98.44 383 LEU A O 1
ATOM 2983 N N . GLU A 1 384 ? -1.401 4.655 20.958 1.00 98.50 384 GLU A N 1
ATOM 2984 C CA . GLU A 1 384 ? -1.325 3.503 20.051 1.00 98.50 384 GLU A CA 1
ATOM 2985 C C . GLU A 1 384 ? -1.663 2.191 20.766 1.00 98.50 384 GLU A C 1
ATOM 2987 O O . GLU A 1 384 ? -2.515 1.434 20.306 1.00 98.50 384 GLU A O 1
ATOM 2992 N N . ASN A 1 385 ? -1.051 1.954 21.930 1.00 98.31 385 ASN A N 1
ATOM 2993 C CA . ASN A 1 385 ? -1.295 0.757 22.733 1.00 98.31 385 ASN A CA 1
ATOM 2994 C C . ASN A 1 385 ? -2.758 0.642 23.161 1.00 98.31 385 ASN A C 1
ATOM 2996 O O . ASN A 1 385 ? -3.360 -0.416 22.996 1.00 98.31 385 ASN A O 1
ATOM 3000 N N . ALA A 1 386 ? -3.345 1.742 23.635 1.00 98.31 386 ALA A N 1
ATOM 3001 C CA . ALA A 1 386 ? -4.750 1.761 24.012 1.00 98.31 386 ALA A CA 1
ATOM 3002 C C . ALA A 1 386 ? -5.671 1.498 22.809 1.00 98.31 386 ALA A C 1
ATOM 3004 O O . ALA A 1 386 ? -6.702 0.851 22.961 1.00 98.31 386 ALA A O 1
ATOM 3005 N N . MET A 1 387 ? -5.330 1.989 21.612 1.00 98.38 387 MET A N 1
ATOM 3006 C CA . MET A 1 387 ? -6.124 1.718 20.409 1.00 98.38 387 MET A CA 1
ATOM 3007 C C . MET A 1 387 ? -5.995 0.266 19.940 1.00 98.38 387 MET A C 1
ATOM 3009 O O . MET A 1 387 ? -6.998 -0.283 19.496 1.00 98.38 387 MET A O 1
ATOM 3013 N N . LEU A 1 388 ? -4.824 -0.369 20.082 1.00 98.06 388 LEU A N 1
ATOM 3014 C CA . LEU A 1 388 ? -4.639 -1.810 19.844 1.00 98.06 388 LEU A CA 1
ATOM 3015 C C . LEU A 1 388 ? -5.548 -2.653 20.748 1.00 98.06 388 LEU A C 1
ATOM 3017 O O . LEU A 1 388 ? -6.280 -3.508 20.257 1.00 98.06 388 LEU A O 1
ATOM 3021 N N . GLU A 1 389 ? -5.546 -2.377 22.053 1.00 97.50 389 GLU A N 1
ATOM 3022 C CA . GLU A 1 389 ? -6.379 -3.095 23.030 1.00 97.50 389 GLU A CA 1
ATOM 3023 C C . GLU A 1 389 ? -7.873 -2.903 22.743 1.00 97.50 389 GLU A C 1
ATOM 3025 O O . GLU A 1 389 ? -8.630 -3.865 22.625 1.00 97.50 389 GLU A O 1
ATOM 3030 N N . GLN A 1 390 ? -8.297 -1.658 22.528 1.00 97.94 390 GLN A N 1
ATOM 3031 C CA . GLN A 1 390 ? -9.700 -1.348 22.265 1.00 97.94 390 GLN A CA 1
ATOM 3032 C C . GLN A 1 390 ? -10.190 -1.860 20.907 1.00 97.94 390 GLN A C 1
ATOM 3034 O O . GLN A 1 390 ? -11.377 -2.148 20.758 1.00 97.94 390 GLN A O 1
ATOM 3039 N N . ALA A 1 391 ? -9.315 -1.958 19.901 1.00 97.50 391 ALA A N 1
ATOM 3040 C CA . ALA A 1 391 ? -9.662 -2.565 18.619 1.00 97.50 391 ALA A CA 1
ATOM 3041 C C . ALA A 1 391 ? -9.905 -4.073 18.771 1.00 97.50 391 ALA A C 1
ATOM 3043 O O . ALA A 1 391 ? -10.858 -4.585 18.187 1.00 97.50 391 ALA A O 1
ATOM 3044 N N . ALA A 1 392 ? -9.119 -4.763 19.605 1.00 95.75 392 ALA A N 1
ATOM 3045 C CA . ALA A 1 392 ? -9.346 -6.173 19.917 1.00 95.75 392 ALA A CA 1
ATOM 3046 C C . ALA A 1 392 ? -10.691 -6.388 20.640 1.00 95.75 392 ALA A C 1
ATOM 3048 O O . ALA A 1 392 ? -11.476 -7.249 20.249 1.00 95.75 392 ALA A O 1
ATOM 3049 N N . GLU A 1 393 ? -11.020 -5.551 21.630 1.00 96.12 393 GLU A N 1
ATOM 3050 C CA . GLU A 1 393 ? -12.336 -5.578 22.292 1.00 96.12 393 GLU A CA 1
ATOM 3051 C C . GLU A 1 393 ? -13.486 -5.273 21.319 1.00 96.12 393 GLU A C 1
ATOM 3053 O O . GLU A 1 393 ? -14.553 -5.897 21.358 1.00 96.12 393 GLU A O 1
ATOM 3058 N N . LEU A 1 394 ? -13.283 -4.299 20.426 1.00 96.38 394 LEU A N 1
ATOM 3059 C CA . LEU A 1 394 ? -14.256 -3.951 19.400 1.00 96.38 394 LEU A CA 1
ATOM 3060 C C . LEU A 1 394 ? -14.499 -5.121 18.452 1.00 96.38 394 LEU A C 1
ATOM 3062 O O . LEU A 1 394 ? -15.660 -5.364 18.126 1.00 96.38 394 LEU A O 1
ATOM 3066 N N . ALA A 1 395 ? -13.442 -5.817 18.024 1.00 95.19 395 ALA A N 1
ATOM 3067 C CA . ALA A 1 395 ? -13.531 -6.959 17.125 1.00 95.19 395 ALA A CA 1
ATOM 3068 C C . ALA A 1 395 ? -14.490 -8.012 17.688 1.00 95.19 395 ALA A C 1
ATOM 3070 O O . ALA A 1 395 ? -15.438 -8.384 17.000 1.00 95.19 395 ALA A O 1
ATOM 3071 N N . GLU A 1 396 ? -14.344 -8.384 18.964 1.00 93.94 396 GLU A N 1
ATOM 3072 C CA . GLU A 1 396 ? -15.264 -9.308 19.641 1.00 93.94 396 GLU A CA 1
ATOM 3073 C C . GLU A 1 396 ? -16.703 -8.789 19.671 1.00 93.94 396 GLU A C 1
ATOM 3075 O O . GLU A 1 396 ? -17.647 -9.506 19.334 1.00 93.94 396 GLU A O 1
ATOM 3080 N N . ARG A 1 397 ? -16.888 -7.507 20.003 1.00 93.44 397 ARG A N 1
ATOM 3081 C CA . ARG A 1 397 ? -18.222 -6.904 20.078 1.00 93.44 397 ARG A CA 1
ATOM 3082 C C . ARG A 1 397 ? -18.941 -6.881 18.730 1.00 93.44 397 ARG A C 1
ATOM 3084 O O . ARG A 1 397 ? -20.160 -7.036 18.697 1.00 93.44 397 ARG A O 1
ATOM 3091 N N . VAL A 1 398 ? -18.231 -6.640 17.626 1.00 94.62 398 VAL A N 1
ATOM 3092 C CA . VAL A 1 398 ? -18.863 -6.481 16.307 1.00 94.62 398 VAL A CA 1
ATOM 3093 C C . VAL A 1 398 ? -19.155 -7.805 15.602 1.00 94.62 398 VAL A C 1
ATOM 3095 O O . VAL A 1 398 ? -19.954 -7.788 14.667 1.00 94.62 398 VAL A O 1
ATOM 3098 N N . ARG A 1 399 ? -18.593 -8.941 16.052 1.00 92.50 399 ARG A N 1
ATOM 3099 C CA . ARG A 1 399 ? -18.868 -10.284 15.489 1.00 92.50 399 ARG A CA 1
ATOM 3100 C C . ARG A 1 399 ? -20.365 -10.616 15.445 1.00 92.50 399 ARG A C 1
ATOM 3102 O O . ARG A 1 399 ? -20.824 -11.248 14.500 1.00 92.50 399 ARG A O 1
ATOM 3109 N N . SER A 1 400 ? -21.135 -10.166 16.439 1.00 89.50 400 SER A N 1
ATOM 3110 C CA . SER A 1 400 ? -22.588 -10.388 16.520 1.00 89.50 400 SER A CA 1
ATOM 3111 C C . SER A 1 400 ? -23.423 -9.345 15.766 1.00 89.50 400 SER A C 1
ATOM 3113 O O . SER A 1 400 ? -24.625 -9.536 15.574 1.00 89.50 400 SER A O 1
ATOM 3115 N N . LEU A 1 401 ? -22.808 -8.243 15.327 1.00 93.31 401 LEU A N 1
ATOM 3116 C CA . LEU A 1 401 ? -23.486 -7.136 14.657 1.00 93.31 401 LEU A CA 1
ATOM 3117 C C . LEU A 1 401 ? -23.467 -7.324 13.139 1.00 93.31 401 LEU A C 1
ATOM 3119 O O . LEU A 1 401 ? -22.487 -7.800 12.568 1.00 93.31 401 LEU A O 1
ATOM 3123 N N . LYS A 1 402 ? -24.528 -6.872 12.464 1.00 91.06 402 LYS A N 1
ATOM 3124 C CA . LYS A 1 402 ? -24.652 -6.916 10.999 1.00 91.06 402 LYS A CA 1
ATOM 3125 C C . LYS A 1 402 ? -25.129 -5.578 10.439 1.00 91.06 402 LYS A C 1
ATOM 3127 O O . LYS A 1 402 ? -25.694 -4.759 11.168 1.00 91.06 402 LYS A O 1
ATOM 3132 N N . GLY A 1 403 ? -24.897 -5.375 9.142 1.00 91.19 403 GLY A N 1
ATOM 3133 C CA . GLY A 1 403 ? -25.399 -4.232 8.379 1.00 91.19 403 GLY A CA 1
ATOM 3134 C C . GLY A 1 403 ? -25.119 -2.884 9.048 1.00 91.19 403 GLY A C 1
ATOM 3135 O O . GLY A 1 403 ? -24.014 -2.623 9.528 1.00 91.19 403 GLY A O 1
ATOM 3136 N N . GLU A 1 404 ? -26.149 -2.041 9.123 1.00 94.69 404 GLU A N 1
ATOM 3137 C CA . GLU A 1 404 ? -26.026 -0.664 9.608 1.00 94.69 404 GLU A CA 1
ATOM 3138 C C . GLU A 1 404 ? -25.570 -0.570 11.073 1.00 94.69 404 GLU A C 1
ATOM 3140 O O . GLU A 1 404 ? -24.809 0.326 11.429 1.00 94.69 404 GLU A O 1
ATOM 3145 N N . GLN A 1 405 ? -25.946 -1.521 11.936 1.00 95.50 405 GLN A N 1
ATOM 3146 C CA . GLN A 1 405 ? -25.517 -1.499 13.339 1.00 95.50 405 GLN A CA 1
ATOM 3147 C C . GLN A 1 405 ? -24.006 -1.734 13.475 1.00 95.50 405 GLN A C 1
ATOM 3149 O O . GLN A 1 405 ? -23.339 -1.063 14.272 1.00 95.50 405 GLN A O 1
ATOM 3154 N N . ARG A 1 406 ? -23.453 -2.659 12.679 1.00 95.44 406 ARG A N 1
ATOM 3155 C CA . ARG A 1 406 ? -22.005 -2.907 12.610 1.00 95.44 406 ARG A CA 1
ATOM 3156 C C . ARG A 1 406 ? -21.289 -1.665 12.087 1.00 95.44 406 ARG A C 1
ATOM 3158 O O . ARG A 1 406 ? -20.401 -1.147 12.764 1.00 95.44 406 ARG A O 1
ATOM 3165 N N . ARG A 1 407 ? -21.753 -1.129 10.954 1.00 95.69 407 ARG A N 1
ATOM 3166 C CA . ARG A 1 407 ? -21.221 0.089 10.330 1.00 95.69 407 ARG A CA 1
ATOM 3167 C C . ARG A 1 407 ? -21.213 1.282 11.281 1.00 95.69 407 ARG A C 1
ATOM 3169 O O . ARG A 1 407 ? -20.175 1.923 11.447 1.00 95.69 407 ARG A O 1
ATOM 3176 N N . ALA A 1 408 ? -22.327 1.562 11.953 1.00 97.12 408 ALA A N 1
ATOM 3177 C CA . ALA A 1 408 ? -22.439 2.665 12.904 1.00 97.12 408 ALA A CA 1
ATOM 3178 C C . ALA A 1 408 ? -21.498 2.493 14.106 1.00 97.12 408 ALA A C 1
ATOM 3180 O O . ALA A 1 408 ? -20.911 3.466 14.584 1.00 97.12 408 ALA A O 1
ATOM 3181 N N . THR A 1 409 ? -21.318 1.257 14.582 1.00 97.62 409 THR A N 1
ATOM 3182 C CA . THR A 1 409 ? -20.421 0.954 15.706 1.00 97.62 409 THR A CA 1
ATOM 3183 C C . THR A 1 409 ? -18.954 1.182 15.334 1.00 97.62 409 THR A C 1
ATOM 3185 O O . THR A 1 409 ? -18.244 1.861 16.078 1.00 97.62 409 THR A O 1
ATOM 3188 N N . LEU A 1 410 ? -18.517 0.684 14.172 1.00 97.31 410 LEU A N 1
ATOM 3189 C CA . LEU A 1 410 ? -17.163 0.905 13.646 1.00 97.31 410 LEU A CA 1
ATOM 3190 C C . LEU A 1 410 ? -16.907 2.395 13.361 1.00 97.31 410 LEU A C 1
ATOM 3192 O O . LEU A 1 410 ? -15.892 2.947 13.785 1.00 97.31 410 LEU A O 1
ATOM 3196 N N . SER A 1 411 ? -17.875 3.079 12.742 1.00 97.81 411 SER A N 1
ATOM 3197 C CA . SER A 1 411 ? -17.786 4.514 12.422 1.00 97.81 411 SER A CA 1
ATOM 3198 C C . SER A 1 411 ? -17.629 5.373 13.678 1.00 97.81 411 SER A C 1
ATOM 3200 O O . SER A 1 411 ? -16.789 6.273 13.732 1.00 97.81 411 SER A O 1
ATOM 3202 N N . ARG A 1 412 ? -18.403 5.078 14.733 1.00 98.19 412 ARG A N 1
ATOM 3203 C CA . ARG A 1 412 ? -18.293 5.775 16.022 1.00 98.19 412 ARG A CA 1
ATOM 3204 C C . ARG A 1 412 ? -16.922 5.562 16.658 1.00 98.19 412 ARG A C 1
ATOM 3206 O O . ARG A 1 412 ? -16.351 6.515 17.182 1.00 98.19 412 ARG A O 1
ATOM 3213 N N . PHE A 1 413 ? -16.398 4.340 16.598 1.00 98.25 413 PHE A N 1
ATOM 3214 C CA . PHE A 1 413 ? -15.079 4.020 17.132 1.00 98.25 413 PHE A CA 1
ATOM 3215 C C . PHE A 1 413 ? -13.962 4.783 16.406 1.00 98.25 413 PHE A C 1
ATOM 3217 O O . PHE A 1 413 ? -13.139 5.425 17.058 1.00 98.25 413 PHE A O 1
ATOM 3224 N N . MET A 1 414 ? -13.979 4.803 15.067 1.00 98.25 414 MET A N 1
ATOM 3225 C CA . MET A 1 414 ? -13.026 5.587 14.268 1.00 98.25 414 MET A CA 1
ATOM 3226 C C . MET A 1 414 ? -13.099 7.080 14.602 1.00 98.25 414 MET A C 1
ATOM 3228 O O . MET A 1 414 ? -12.068 7.715 14.821 1.00 98.25 414 MET A O 1
ATOM 3232 N N . ALA A 1 415 ? -14.306 7.647 14.700 1.00 98.12 415 ALA A N 1
ATOM 3233 C CA . ALA A 1 415 ? -14.486 9.056 15.044 1.00 98.12 415 ALA A CA 1
ATOM 3234 C C . ALA A 1 415 ? -13.930 9.390 16.441 1.00 98.12 415 ALA A C 1
ATOM 3236 O O . ALA A 1 415 ? -13.228 10.389 16.609 1.00 98.12 415 ALA A O 1
ATOM 3237 N N . GLN A 1 416 ? -14.192 8.540 17.439 1.00 98.00 416 GLN A N 1
ATOM 3238 C CA . GLN A 1 416 ? -13.681 8.714 18.803 1.00 98.00 416 GLN A CA 1
ATOM 3239 C C . GLN A 1 416 ? -12.153 8.623 18.867 1.00 98.00 416 GLN A C 1
ATOM 3241 O O . GLN A 1 416 ? -11.516 9.457 19.516 1.00 98.00 416 GLN A O 1
ATOM 3246 N N . ASN A 1 417 ? -11.551 7.656 18.170 1.00 97.69 417 ASN A N 1
ATOM 3247 C CA . ASN A 1 417 ? -10.097 7.543 18.095 1.00 97.69 417 ASN A CA 1
ATOM 3248 C C . ASN A 1 417 ? -9.474 8.736 17.380 1.00 97.69 417 ASN A C 1
ATOM 3250 O O . ASN A 1 417 ? -8.486 9.274 17.872 1.00 97.69 417 ASN A O 1
ATOM 3254 N N . MET A 1 418 ? -10.093 9.239 16.311 1.00 96.94 418 MET A N 1
ATOM 3255 C CA . MET A 1 418 ? -9.581 10.424 15.628 1.00 96.94 418 MET A CA 1
ATOM 3256 C C . MET A 1 418 ? -9.588 11.663 16.533 1.00 96.94 418 MET A C 1
ATOM 3258 O O . MET A 1 418 ? -8.628 12.431 16.538 1.00 96.94 418 MET A O 1
ATOM 3262 N N . VAL A 1 419 ? -10.617 11.841 17.371 1.00 97.81 419 VAL A N 1
ATO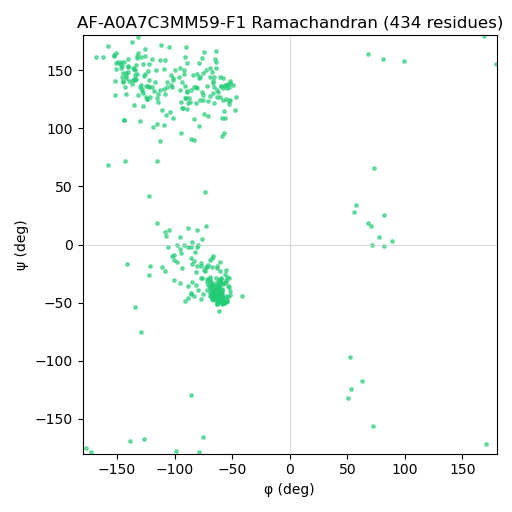M 3263 C CA . VAL A 1 419 ? -10.633 12.914 18.384 1.00 97.81 419 VAL A CA 1
ATOM 3264 C C . VAL A 1 419 ? -9.460 12.775 19.362 1.00 97.81 419 VAL A C 1
ATOM 3266 O O . VAL A 1 419 ? -8.834 13.776 19.719 1.00 97.81 419 VAL A O 1
ATOM 3269 N N . ARG A 1 420 ? -9.132 11.549 19.788 1.00 97.88 420 ARG A N 1
ATOM 3270 C CA . ARG A 1 420 ? -7.993 11.284 20.683 1.00 97.88 420 ARG A CA 1
ATOM 3271 C C . ARG A 1 420 ? -6.654 11.541 19.995 1.00 97.88 420 ARG A C 1
ATOM 3273 O O . ARG A 1 420 ? -5.815 12.213 20.585 1.00 97.88 420 ARG A O 1
ATOM 3280 N N . VAL A 1 421 ? -6.490 11.093 18.750 1.00 97.94 421 VAL A N 1
ATOM 3281 C CA . VAL A 1 421 ? -5.302 11.366 17.925 1.00 97.94 421 VAL A CA 1
ATOM 3282 C C . VAL A 1 421 ? -5.091 12.872 17.786 1.00 97.94 421 VAL A C 1
ATOM 3284 O O . VAL A 1 421 ? -4.022 13.365 18.127 1.00 97.94 421 VAL A O 1
ATOM 3287 N N . MET A 1 422 ? -6.120 13.638 17.408 1.00 97.62 422 MET A N 1
ATOM 3288 C CA . MET A 1 422 ? -6.005 15.099 17.274 1.00 97.62 422 MET A CA 1
ATOM 3289 C C . MET A 1 422 ? -5.636 15.801 18.585 1.00 97.62 422 MET A C 1
ATOM 3291 O O . MET A 1 422 ? -4.924 16.808 18.571 1.00 97.62 422 MET A O 1
ATOM 3295 N N . ARG A 1 423 ? -6.113 15.280 19.721 1.00 97.94 423 ARG A N 1
ATOM 3296 C CA . ARG A 1 423 ? -5.759 15.796 21.046 1.00 97.94 423 ARG A CA 1
ATOM 3297 C C . ARG A 1 423 ? -4.298 15.518 21.390 1.00 97.94 423 ARG A C 1
ATOM 3299 O O . ARG A 1 423 ? -3.636 16.418 21.900 1.00 97.94 423 ARG A O 1
ATOM 3306 N N . GLU A 1 424 ? -3.795 14.311 21.134 1.00 97.94 424 GLU A N 1
ATOM 3307 C CA . GLU A 1 424 ? -2.385 13.999 21.395 1.00 97.94 424 GLU A CA 1
ATOM 3308 C C . GLU A 1 424 ? -1.447 14.728 20.430 1.00 97.94 424 GLU A C 1
ATOM 3310 O O . GLU A 1 424 ? -0.421 15.219 20.883 1.00 97.94 424 GLU A O 1
ATOM 3315 N N . ILE A 1 425 ? -1.827 14.926 19.161 1.00 97.75 425 ILE A N 1
ATOM 3316 C CA . ILE A 1 425 ? -1.085 15.799 18.232 1.00 97.75 425 ILE A CA 1
ATOM 3317 C C . ILE A 1 425 ? -0.918 17.199 18.838 1.00 97.75 425 ILE A C 1
ATOM 3319 O O . ILE A 1 425 ? 0.198 17.700 18.926 1.00 97.75 425 ILE A O 1
ATOM 3323 N N . ALA A 1 426 ? -2.000 17.800 19.348 1.00 97.88 426 ALA A N 1
ATOM 3324 C CA . ALA A 1 426 ? -1.936 19.119 19.985 1.00 97.88 426 ALA A CA 1
ATOM 3325 C C . ALA A 1 426 ? -1.029 19.147 21.230 1.00 97.88 426 ALA A C 1
ATOM 3327 O O . ALA A 1 426 ? -0.336 20.131 21.484 1.00 97.88 426 ALA A O 1
ATOM 3328 N N . ARG A 1 427 ? -1.017 18.065 22.019 1.00 98.12 427 ARG A N 1
ATOM 3329 C CA . ARG A 1 427 ? -0.125 17.942 23.182 1.00 98.12 427 ARG A CA 1
ATOM 3330 C C . ARG A 1 427 ? 1.333 17.808 22.766 1.00 98.12 427 ARG A C 1
ATOM 3332 O O . ARG A 1 427 ? 2.181 18.442 23.381 1.00 98.12 427 ARG A O 1
ATOM 3339 N N . VAL A 1 428 ? 1.617 17.027 21.726 1.00 98.19 428 VAL A N 1
ATOM 3340 C CA . VAL A 1 428 ? 2.968 16.888 21.174 1.00 98.19 428 VAL A CA 1
ATOM 3341 C C . VAL A 1 428 ? 3.473 18.230 20.649 1.00 98.19 428 VAL A C 1
ATOM 3343 O O . VAL A 1 428 ? 4.582 18.625 20.992 1.00 98.19 428 VAL A O 1
ATOM 3346 N N . GLU A 1 429 ? 2.660 18.960 19.882 1.00 97.44 429 GLU A N 1
ATOM 3347 C CA . GLU A 1 429 ? 3.002 20.305 19.396 1.00 97.44 429 GLU A CA 1
ATOM 3348 C C . GLU A 1 429 ? 3.368 21.253 20.551 1.00 97.44 429 GLU A C 1
ATOM 3350 O O . GLU A 1 429 ? 4.384 21.952 20.483 1.00 97.44 429 GLU A O 1
ATOM 3355 N N . ALA A 1 430 ? 2.590 21.246 21.640 1.00 97.44 430 ALA A N 1
ATOM 3356 C CA . ALA A 1 430 ? 2.883 22.036 22.836 1.00 97.44 430 ALA A CA 1
ATOM 3357 C C . ALA A 1 430 ? 4.184 21.591 23.532 1.00 97.44 430 ALA A C 1
ATOM 3359 O O . ALA A 1 430 ? 5.031 22.427 23.845 1.00 97.44 430 ALA A O 1
ATOM 3360 N N . THR A 1 431 ? 4.382 20.283 23.729 1.00 97.50 431 THR A N 1
ATOM 3361 C CA . THR A 1 431 ? 5.601 19.718 24.330 1.00 97.50 431 THR A CA 1
ATOM 3362 C C . THR A 1 431 ? 6.848 20.091 23.530 1.00 97.50 431 THR A C 1
ATOM 3364 O O . THR A 1 431 ? 7.836 20.533 24.112 1.00 97.50 431 THR A O 1
ATOM 3367 N N . LEU A 1 432 ? 6.805 19.966 22.200 1.00 95.62 432 LEU A N 1
ATOM 3368 C CA . LEU A 1 432 ? 7.931 20.313 21.334 1.00 95.62 432 LEU A CA 1
ATOM 3369 C C . LEU A 1 432 ? 8.203 21.818 21.304 1.00 95.62 432 LEU A C 1
ATOM 3371 O O . LEU A 1 432 ? 9.357 22.212 21.194 1.00 95.62 432 LEU A O 1
ATOM 3375 N N . SER A 1 433 ? 7.171 22.654 21.426 1.00 92.88 433 SER A N 1
ATOM 3376 C CA . SER A 1 433 ? 7.342 24.113 21.476 1.00 92.88 433 SER A CA 1
ATOM 3377 C C . SER A 1 433 ? 8.020 24.583 22.767 1.00 92.88 433 SER A C 1
ATOM 3379 O O . SER A 1 433 ? 8.707 25.592 22.745 1.00 92.88 433 SER A O 1
ATOM 3381 N N . ASN A 1 434 ? 7.866 23.842 23.870 1.00 89.88 434 ASN A N 1
ATOM 3382 C CA . ASN A 1 434 ? 8.540 24.122 25.146 1.00 89.88 434 ASN A CA 1
ATOM 3383 C C . ASN A 1 434 ? 9.962 23.535 25.231 1.00 89.88 434 ASN A C 1
ATOM 3385 O O . ASN A 1 434 ? 10.710 23.878 26.143 1.00 89.88 434 ASN A O 1
ATOM 3389 N N . ALA A 1 435 ? 10.299 22.591 24.347 1.00 83.38 435 ALA A N 1
ATOM 3390 C CA . ALA A 1 435 ? 11.594 21.905 24.307 1.00 83.38 435 ALA A CA 1
ATOM 3391 C C . ALA A 1 435 ? 12.546 22.453 23.224 1.00 83.38 435 ALA A C 1
ATOM 3393 O O . ALA A 1 435 ? 13.704 22.022 23.154 1.00 83.38 435 ALA A O 1
ATOM 3394 N N . ALA A 1 436 ? 12.037 23.332 22.356 1.00 62.97 436 ALA A N 1
ATOM 3395 C CA . ALA A 1 436 ? 12.801 24.141 21.411 1.00 62.97 436 ALA A CA 1
ATOM 3396 C C . ALA A 1 436 ? 13.331 25.386 22.126 1.00 62.97 436 ALA A C 1
ATOM 3398 O O . ALA A 1 436 ? 14.516 25.709 21.886 1.00 62.97 436 ALA A O 1
#

Solvent-accessible surface area (backbone atoms only — not comparable to full-atom values): 22414 Å² total; per-residue (Å²): 140,80,82,78,73,79,67,80,87,75,82,74,55,41,28,41,40,37,38,37,36,14,94,52,23,69,82,52,25,10,37,41,34,34,34,41,32,38,65,70,68,50,32,47,22,40,47,72,45,72,61,44,76,50,62,90,90,39,66,42,78,52,77,63,45,74,46,81,47,61,64,50,33,44,17,22,33,32,35,19,48,56,87,54,73,26,19,56,30,38,37,18,65,64,27,25,36,36,38,58,23,58,19,64,39,65,66,86,63,47,83,51,22,45,39,49,30,33,41,42,39,51,20,39,29,65,24,65,41,27,68,51,18,50,50,50,38,48,54,47,27,54,76,64,21,30,10,21,56,82,41,94,92,49,91,43,64,50,22,33,30,33,46,31,26,21,38,90,49,34,32,43,37,42,43,43,43,48,35,37,38,26,29,73,50,89,55,57,52,61,48,26,13,52,70,74,54,45,71,70,61,79,46,60,42,95,53,53,64,58,60,34,36,80,70,69,56,41,90,77,83,64,85,69,29,52,25,79,49,42,40,44,94,60,92,53,45,52,62,19,58,54,31,36,51,50,50,42,55,61,72,68,46,87,70,61,46,43,71,69,56,53,51,50,53,46,15,23,35,70,94,54,39,52,44,65,63,71,68,53,62,88,92,47,74,78,50,51,40,61,31,30,65,53,91,39,12,16,29,33,30,38,37,37,42,14,40,49,80,85,70,40,46,66,47,33,40,30,39,18,53,21,34,46,50,80,34,48,56,46,68,41,47,31,74,32,62,74,49,70,51,49,53,33,57,38,86,63,87,41,91,73,11,63,48,44,48,42,45,51,53,46,56,57,23,60,76,42,26,86,71,38,40,59,61,42,42,71,53,34,50,61,52,30,52,52,50,53,55,51,47,56,55,44,32,65,64,38,43,83,44,58,70,68,65,31,27,53,53,50,21,52,50,38,42,54,49,50,55,50,51,56,51,44,51,54,50,40,54,53,54,51,64,76,72,108

pLDDT: mean 93.07, std 12.53, range [24.69, 98.94]

Radius of gyration: 20.79 Å; Cα contacts (8 Å, |Δi|>4): 1032; chains: 1; bounding box: 55×55×56 Å